Protein AF-0000000080871721 (afdb_homodimer)

Structure (mmCIF, N/CA/C/O backbone):
data_AF-0000000080871721-model_v1
#
loop_
_entity.id
_entity.type
_entity.pdbx_description
1 polymer 'RNase H type-1 domain-containing protein'
#
loop_
_atom_site.group_PDB
_atom_site.id
_atom_site.type_symbol
_atom_site.label_atom_id
_atom_site.label_alt_id
_atom_site.label_comp_id
_atom_site.label_asym_id
_atom_site.label_entity_id
_atom_site.label_seq_id
_atom_site.pdbx_PDB_ins_code
_atom_site.Cartn_x
_atom_site.Cartn_y
_atom_site.Cartn_z
_atom_site.occupancy
_atom_site.B_iso_or_equiv
_atom_site.auth_seq_id
_atom_site.auth_comp_id
_atom_site.auth_asym_id
_atom_site.auth_atom_id
_atom_site.pdbx_PDB_model_num
ATOM 1 N N . MET A 1 1 ? -64.125 1.727 -24.5 1 24.84 1 MET A N 1
ATOM 2 C CA . MET A 1 1 ? -63.656 2.346 -23.266 1 24.84 1 MET A CA 1
ATOM 3 C C . MET A 1 1 ? -62.281 1.811 -22.891 1 24.84 1 MET A C 1
ATOM 5 O O . MET A 1 1 ? -62.125 0.614 -22.641 1 24.84 1 MET A O 1
ATOM 9 N N . ALA A 1 2 ? -61.219 2.357 -23.547 1 25.58 2 ALA A N 1
ATOM 10 C CA . ALA A 1 2 ? -59.812 2.059 -23.641 1 25.58 2 ALA A CA 1
ATOM 11 C C . ALA A 1 2 ? -59.125 2.199 -22.281 1 25.58 2 ALA A C 1
ATOM 13 O O . ALA A 1 2 ? -59.156 3.27 -21.672 1 25.58 2 ALA A O 1
ATOM 14 N N . ARG A 1 3 ? -59.281 1.125 -21.453 1 25.05 3 ARG A N 1
ATOM 15 C CA . ARG A 1 3 ? -58.688 1.061 -20.109 1 25.05 3 ARG A CA 1
ATOM 16 C C . ARG A 1 3 ? -57.219 1.465 -20.125 1 25.05 3 ARG A C 1
ATOM 18 O O . ARG A 1 3 ? -56.438 0.904 -20.891 1 25.05 3 ARG A O 1
ATOM 25 N N . GLY A 1 4 ? -57 2.729 -20.016 1 25.95 4 GLY A N 1
ATOM 26 C CA . GLY A 1 4 ? -55.688 3.371 -19.984 1 25.95 4 GLY A CA 1
ATOM 27 C C . GLY A 1 4 ? -54.719 2.703 -19.047 1 25.95 4 GLY A C 1
ATOM 28 O O . GLY A 1 4 ? -54.969 2.58 -17.844 1 25.95 4 GLY A O 1
ATOM 29 N N . LEU A 1 5 ? -54.031 1.566 -19.516 1 28.84 5 LEU A N 1
ATOM 30 C CA . LEU A 1 5 ? -53 0.798 -18.828 1 28.84 5 LEU A CA 1
ATOM 31 C C . LEU A 1 5 ? -52 1.722 -18.172 1 28.84 5 LEU A C 1
ATOM 33 O O . LEU A 1 5 ? -51.375 2.557 -18.828 1 28.84 5 LEU A O 1
ATOM 37 N N . GLY A 1 6 ? -52.312 2.221 -17.016 1 24.47 6 GLY A N 1
ATOM 38 C CA . GLY A 1 6 ? -51.469 3.057 -16.156 1 24.47 6 GLY A CA 1
ATOM 39 C C . GLY A 1 6 ? -50.031 2.582 -16.094 1 24.47 6 GLY A C 1
ATOM 40 O O . GLY A 1 6 ? -49.75 1.377 -16.109 1 24.47 6 GLY A O 1
ATOM 41 N N . LYS A 1 7 ? -49.031 3.43 -16.531 1 25.69 7 LYS A N 1
ATOM 42 C CA . LYS A 1 7 ? -47.562 3.502 -16.578 1 25.69 7 LYS A CA 1
ATOM 43 C C . LYS A 1 7 ? -46.969 3.166 -15.211 1 25.69 7 LYS A C 1
ATOM 45 O O . LYS A 1 7 ? -46.719 4.059 -14.398 1 25.69 7 LYS A O 1
ATOM 50 N N . GLU A 1 8 ? -47.5 2.244 -14.383 1 29.19 8 GLU A N 1
ATOM 51 C CA . GLU A 1 8 ? -46.781 2.027 -13.125 1 29.19 8 GLU A CA 1
ATOM 52 C C . GLU A 1 8 ? -45.312 1.712 -13.359 1 29.19 8 GLU A C 1
ATOM 54 O O . GLU A 1 8 ? -45 0.659 -13.906 1 29.19 8 GLU A O 1
ATOM 59 N N . GLY A 1 9 ? -44.469 2.65 -13.859 1 25.64 9 GLY A N 1
ATOM 60 C CA . GLY A 1 9 ? -43.062 2.658 -14.242 1 25.64 9 GLY A CA 1
ATOM 61 C C . GLY A 1 9 ? -42.188 1.971 -13.234 1 25.64 9 GLY A C 1
ATOM 62 O O . GLY A 1 9 ? -42.5 1.893 -12.055 1 25.64 9 GLY A O 1
ATOM 63 N N . GLY A 1 10 ? -41.219 0.968 -13.672 1 26.08 10 GLY A N 1
ATOM 64 C CA . GLY A 1 10 ? -40.219 -0.009 -13.289 1 26.08 10 GLY A CA 1
ATOM 65 C C . GLY A 1 10 ? -39.125 0.576 -12.43 1 26.08 10 GLY A C 1
ATOM 66 O O . GLY A 1 10 ? -37.938 0.52 -12.805 1 26.08 10 GLY A O 1
ATOM 67 N N . GLU A 1 11 ? -39.344 1.713 -11.719 1 28.52 11 GLU A N 1
ATOM 68 C CA . GLU A 1 11 ? -38.375 2.385 -10.852 1 28.52 11 GLU A CA 1
ATOM 69 C C . GLU A 1 11 ? -37.812 1.434 -9.789 1 28.52 11 GLU A C 1
ATOM 71 O O . GLU A 1 11 ? -36.938 1.8 -9.023 1 28.52 11 GLU A O 1
ATOM 76 N N . SER A 1 12 ? -38.531 0.421 -9.445 1 29.12 12 SER A N 1
ATOM 77 C CA . SER A 1 12 ? -38.281 -0.278 -8.195 1 29.12 12 SER A CA 1
ATOM 78 C C . SER A 1 12 ? -36.938 -1.012 -8.25 1 29.12 12 SER A C 1
ATOM 80 O O . SER A 1 12 ? -36.375 -1.376 -7.219 1 29.12 12 SER A O 1
ATOM 82 N N . GLY A 1 13 ? -36.594 -1.467 -9.414 1 26.86 13 GLY A N 1
ATOM 83 C CA . GLY A 1 13 ? -35.562 -2.516 -9.461 1 26.86 13 GLY A CA 1
ATOM 84 C C . GLY A 1 13 ? -34.188 -2.025 -9.094 1 26.86 13 GLY A C 1
ATOM 85 O O . GLY A 1 13 ? -33.219 -2.795 -9.125 1 26.86 13 GLY A O 1
ATOM 86 N N . ILE A 1 14 ? -33.906 -0.772 -9.352 1 27.77 14 ILE A N 1
ATOM 87 C CA . ILE A 1 14 ? -32.562 -0.23 -9.18 1 27.77 14 ILE A CA 1
ATOM 88 C C . ILE A 1 14 ? -32.219 -0.219 -7.699 1 27.77 14 ILE A C 1
ATOM 90 O O . ILE A 1 14 ? -31.141 0.281 -7.32 1 27.77 14 ILE A O 1
ATOM 94 N N . GLU A 1 15 ? -33.219 -0.307 -6.848 1 27.36 15 GLU A N 1
ATOM 95 C CA . GLU A 1 15 ? -33 -0.103 -5.418 1 27.36 15 GLU A CA 1
ATOM 96 C C . GLU A 1 15 ? -31.844 -0.956 -4.918 1 27.36 15 GLU A C 1
ATOM 98 O O . GLU A 1 15 ? -30.984 -0.469 -4.184 1 27.36 15 GLU A O 1
ATOM 103 N N . ASP A 1 16 ? -32.062 -2.314 -4.754 1 26.31 16 ASP A N 1
ATOM 104 C CA . ASP A 1 16 ? -31.562 -3.254 -3.76 1 26.31 16 ASP A CA 1
ATOM 105 C C . ASP A 1 16 ? -30.109 -3.654 -4.074 1 26.31 16 ASP A C 1
ATOM 107 O O . ASP A 1 16 ? -29.547 -4.504 -3.393 1 26.31 16 ASP A O 1
ATOM 111 N N . LEU A 1 17 ? -29.75 -3.566 -5.289 1 25.3 17 LEU A N 1
ATOM 112 C CA . LEU A 1 17 ? -28.438 -4.164 -5.523 1 25.3 17 LEU A CA 1
ATOM 113 C C . LEU A 1 17 ? -27.359 -3.428 -4.742 1 25.3 17 LEU A C 1
ATOM 115 O O . LEU A 1 17 ? -26.391 -2.945 -5.324 1 25.3 17 LEU A O 1
ATOM 119 N N . ARG A 1 18 ? -27.672 -2.525 -3.859 1 28.88 18 ARG A N 1
ATOM 120 C CA . ARG A 1 18 ? -26.625 -2.148 -2.916 1 28.88 18 ARG A CA 1
ATOM 121 C C . ARG A 1 18 ? -25.812 -3.367 -2.486 1 28.88 18 ARG A C 1
ATOM 123 O O . ARG A 1 18 ? -26.344 -4.293 -1.879 1 28.88 18 ARG A O 1
ATOM 130 N N . VAL A 1 19 ? -25.062 -3.943 -3.385 1 29.92 19 VAL A N 1
ATOM 131 C CA . VAL A 1 19 ? -24.141 -5.059 -3.201 1 29.92 19 VAL A CA 1
ATOM 132 C C . VAL A 1 19 ? -23.641 -5.09 -1.757 1 29.92 19 VAL A C 1
ATOM 134 O O . VAL A 1 19 ? -23.016 -4.141 -1.29 1 29.92 19 VAL A O 1
ATOM 137 N N . ARG A 1 20 ? -24.359 -5.516 -0.82 1 31.97 20 ARG A N 1
ATOM 138 C CA . ARG A 1 20 ? -23.922 -5.918 0.514 1 31.97 20 ARG A CA 1
ATOM 139 C C . ARG A 1 20 ? -22.484 -6.422 0.49 1 31.97 20 ARG A C 1
ATOM 141 O O . ARG A 1 20 ? -22.219 -7.539 0.035 1 31.97 20 ARG A O 1
ATOM 148 N N . GLN A 1 21 ? -21.5 -5.797 -0.011 1 36.34 21 GLN A N 1
ATOM 149 C CA . GLN A 1 21 ? -20.125 -6.297 0.142 1 36.34 21 GLN A CA 1
ATOM 150 C C . GLN A 1 21 ? -19.953 -6.988 1.488 1 36.34 21 GLN A C 1
ATOM 152 O O . GLN A 1 21 ? -19.969 -6.34 2.535 1 36.34 21 GLN A O 1
ATOM 157 N N . GLU A 1 22 ? -20.625 -8.039 1.756 1 40.66 22 GLU A N 1
ATOM 158 C CA . GLU A 1 22 ? -20.406 -8.938 2.885 1 40.66 22 GLU A CA 1
ATOM 159 C C . GLU A 1 22 ? -18.953 -8.906 3.338 1 40.66 22 GLU A C 1
ATOM 161 O O . GLU A 1 22 ? -18.031 -8.914 2.51 1 40.66 22 GLU A O 1
ATOM 166 N N . LYS A 1 23 ? -18.594 -8.234 4.387 1 52.88 23 LYS A N 1
ATOM 167 C CA . LYS A 1 23 ? -17.281 -8.266 5.051 1 52.88 23 LYS A CA 1
ATOM 168 C C . LYS A 1 23 ? -16.641 -9.641 4.926 1 52.88 23 LYS A C 1
ATOM 170 O O . LYS A 1 23 ? -17.156 -10.625 5.445 1 52.88 23 LYS A O 1
ATOM 175 N N . THR A 1 24 ? -16.062 -10.062 3.719 1 63.97 24 THR A N 1
ATOM 176 C CA . THR A 1 24 ? -15.422 -11.367 3.578 1 63.97 24 THR A CA 1
ATOM 177 C C . THR A 1 24 ? -14.305 -11.531 4.605 1 63.97 24 THR A C 1
ATOM 179 O O . THR A 1 24 ? -13.727 -10.547 5.07 1 63.97 24 THR A O 1
ATOM 182 N N . ASP A 1 25 ? -14.281 -12.594 5.246 1 82.25 25 ASP A N 1
ATOM 183 C CA . ASP A 1 25 ? -13.219 -13.031 6.148 1 82.25 25 ASP A CA 1
ATOM 184 C C . ASP A 1 25 ? -11.906 -13.227 5.395 1 82.25 25 ASP A C 1
ATOM 186 O O . ASP A 1 25 ? -10.93 -13.742 5.957 1 82.25 25 ASP A O 1
ATOM 190 N N . GLU A 1 26 ? -11.938 -12.672 4.16 1 88.94 26 GLU A N 1
ATOM 191 C CA . GLU A 1 26 ? -10.766 -12.961 3.332 1 88.94 26 GLU A CA 1
ATOM 192 C C . GLU A 1 26 ? -10.086 -11.68 2.875 1 88.94 26 GLU A C 1
ATOM 194 O O . GLU A 1 26 ? -10.758 -10.703 2.527 1 88.94 26 GLU A O 1
ATOM 199 N N . VAL A 1 27 ? -8.781 -11.703 2.928 1 93.44 27 VAL A N 1
ATOM 200 C CA . VAL A 1 27 ? -7.961 -10.68 2.279 1 93.44 27 VAL A CA 1
ATOM 201 C C . VAL A 1 27 ? -7.594 -11.133 0.869 1 93.44 27 VAL A C 1
ATOM 203 O O . VAL A 1 27 ? -6.906 -12.148 0.695 1 93.44 27 VAL A O 1
ATOM 206 N N . LEU A 1 28 ? -8.109 -10.453 -0.124 1 93.62 28 LEU A N 1
ATOM 207 C CA . LEU A 1 28 ? -7.828 -10.766 -1.521 1 93.62 28 LEU A CA 1
ATOM 208 C C . LEU A 1 28 ? -6.715 -9.883 -2.064 1 93.62 28 LEU A C 1
ATOM 210 O O . LEU A 1 28 ? -6.773 -8.656 -1.947 1 93.62 28 LEU A O 1
ATOM 214 N N . VAL A 1 29 ? -5.664 -10.484 -2.646 1 96.38 29 VAL A N 1
ATOM 215 C CA . VAL A 1 29 ? -4.531 -9.758 -3.205 1 96.38 29 VAL A CA 1
ATOM 216 C C . VAL A 1 29 ? -4.238 -10.258 -4.617 1 96.38 29 VAL A C 1
ATOM 218 O O . VAL A 1 29 ? -4.188 -11.461 -4.859 1 96.38 29 VAL A O 1
ATOM 221 N N . PHE A 1 30 ? -4.078 -9.359 -5.566 1 96.25 30 PHE A N 1
ATOM 222 C CA . PHE A 1 30 ? -3.641 -9.68 -6.918 1 96.25 30 PHE A CA 1
ATOM 223 C C . PHE A 1 30 ? -2.164 -9.352 -7.105 1 96.25 30 PHE A C 1
ATOM 225 O O . PHE A 1 30 ? -1.685 -8.328 -6.605 1 96.25 30 PHE A O 1
ATOM 232 N N . THR A 1 31 ? -1.474 -10.18 -7.852 1 97.69 31 THR A N 1
ATOM 233 C CA . THR A 1 31 ? -0.043 -9.969 -8.039 1 97.69 31 THR A CA 1
ATOM 234 C C . THR A 1 31 ? 0.343 -10.125 -9.508 1 97.69 31 THR A C 1
ATOM 236 O O . THR A 1 31 ? -0.386 -10.75 -10.281 1 97.69 31 THR A O 1
ATOM 239 N N . ASP A 1 32 ? 1.467 -9.562 -9.875 1 97.38 32 ASP A N 1
ATOM 240 C CA . ASP A 1 32 ? 1.986 -9.664 -11.234 1 97.38 32 ASP A CA 1
ATOM 241 C C . ASP A 1 32 ? 3.48 -9.359 -11.281 1 97.38 32 ASP A C 1
ATOM 243 O O . ASP A 1 32 ? 4.016 -8.727 -10.367 1 97.38 32 ASP A O 1
ATOM 247 N N . GLY A 1 33 ? 4.16 -9.875 -12.281 1 97.31 33 GLY A N 1
ATOM 248 C CA . GLY A 1 33 ? 5.516 -9.523 -12.664 1 97.31 33 GLY A CA 1
ATOM 249 C C . GLY A 1 33 ? 5.605 -8.945 -14.062 1 97.31 33 GLY A C 1
ATOM 250 O O . GLY A 1 33 ? 4.719 -9.164 -14.891 1 97.31 33 GLY A O 1
ATOM 251 N N . SER A 1 34 ? 6.684 -8.148 -14.258 1 96.75 34 SER A N 1
ATOM 252 C CA . SER A 1 34 ? 6.832 -7.531 -15.57 1 96.75 34 SER A CA 1
ATOM 253 C C . SER A 1 34 ? 8.297 -7.312 -15.914 1 96.75 34 SER A C 1
ATOM 255 O O . SER A 1 34 ? 9.133 -7.148 -15.023 1 96.75 34 SER A O 1
ATOM 257 N N . MET A 1 35 ? 8.516 -7.402 -17.109 1 95.81 35 MET A N 1
ATOM 258 C CA . MET A 1 35 ? 9.812 -7.035 -17.672 1 95.81 35 MET A CA 1
ATOM 259 C C . MET A 1 35 ? 9.641 -6.055 -18.844 1 95.81 35 MET A C 1
ATOM 261 O O . MET A 1 35 ? 8.875 -6.309 -19.766 1 95.81 35 MET A O 1
ATOM 265 N N . ILE A 1 36 ? 10.305 -4.953 -18.75 1 94.56 36 ILE A N 1
ATOM 266 C CA . ILE A 1 36 ? 10.273 -3.932 -19.797 1 94.56 36 ILE A CA 1
ATOM 267 C C . ILE A 1 36 ? 11.703 -3.547 -20.188 1 94.56 36 ILE A C 1
ATOM 269 O O . ILE A 1 36 ? 12.43 -2.943 -19.391 1 94.56 36 ILE A O 1
ATOM 273 N N . GLY A 1 37 ? 12.078 -3.857 -21.422 1 93.12 37 GLY A N 1
ATOM 274 C CA . GLY A 1 37 ? 13.414 -3.518 -21.891 1 93.12 37 GLY A CA 1
ATOM 275 C C . GLY A 1 37 ? 14.523 -4.102 -21.047 1 93.12 37 GLY A C 1
ATOM 276 O O . GLY A 1 37 ? 15.508 -3.426 -20.75 1 93.12 37 GLY A O 1
ATOM 277 N N . GLY A 1 38 ? 14.32 -5.25 -20.453 1 93.62 38 GLY A N 1
ATOM 278 C CA . GLY A 1 38 ? 15.328 -5.918 -19.641 1 93.62 38 GLY A CA 1
ATOM 279 C C . GLY A 1 38 ? 15.227 -5.574 -18.172 1 93.62 38 GLY A C 1
ATOM 280 O O . GLY A 1 38 ? 15.883 -6.199 -17.344 1 93.62 38 GLY A O 1
ATOM 281 N N . TRP A 1 39 ? 14.461 -4.523 -17.891 1 95.31 39 TRP A N 1
ATOM 282 C CA . TRP A 1 39 ? 14.25 -4.152 -16.5 1 95.31 39 TRP A CA 1
ATOM 283 C C . TRP A 1 39 ? 13.039 -4.871 -15.914 1 95.31 39 TRP A C 1
ATOM 285 O O . TRP A 1 39 ? 12 -4.969 -16.562 1 95.31 39 TRP A O 1
ATOM 295 N N . VAL A 1 40 ? 13.227 -5.344 -14.672 1 96.12 40 VAL A N 1
ATOM 296 C CA . VAL A 1 40 ? 12.227 -6.234 -14.102 1 96.12 40 VAL A CA 1
ATOM 297 C C . VAL A 1 40 ? 11.578 -5.574 -12.891 1 96.12 40 VAL A C 1
ATOM 299 O O . VAL A 1 40 ? 12.242 -4.863 -12.133 1 96.12 40 VAL A O 1
ATOM 302 N N . GLY A 1 41 ? 10.289 -5.766 -12.75 1 97.31 41 GLY A N 1
ATOM 303 C CA . GLY A 1 41 ? 9.508 -5.301 -11.617 1 97.31 41 GLY A CA 1
ATOM 304 C C . GLY A 1 41 ? 8.375 -6.238 -11.242 1 97.31 41 GLY A C 1
ATOM 305 O O . GLY A 1 41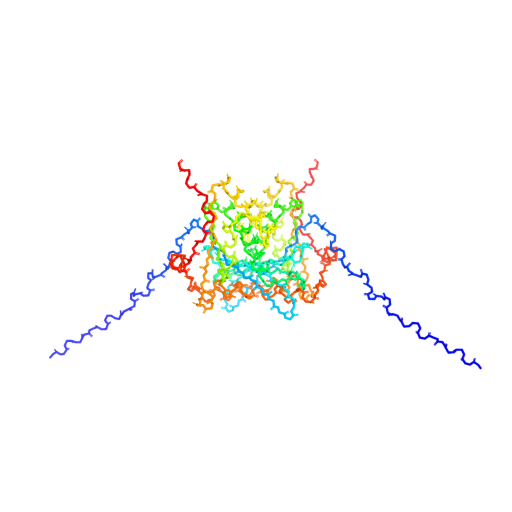 ? 8.07 -7.172 -11.984 1 97.31 41 GLY A O 1
ATOM 306 N N . ALA A 1 42 ? 7.852 -6.094 -10.086 1 98.12 42 ALA A N 1
ATOM 307 C CA . ALA A 1 42 ? 6.672 -6.801 -9.594 1 98.12 42 ALA A CA 1
ATOM 308 C C . ALA A 1 42 ? 5.68 -5.836 -8.953 1 98.12 42 ALA A C 1
ATOM 310 O O . ALA A 1 42 ? 5.996 -4.66 -8.742 1 98.12 42 ALA A O 1
ATOM 311 N N . GLY A 1 43 ? 4.496 -6.336 -8.758 1 98.38 43 GLY A N 1
ATOM 312 C CA . GLY A 1 43 ? 3.471 -5.531 -8.109 1 98.38 43 GLY A CA 1
ATOM 313 C C . GLY A 1 43 ? 2.371 -6.363 -7.477 1 98.38 43 GLY A C 1
ATOM 314 O O . GLY A 1 43 ? 2.209 -7.543 -7.805 1 98.38 43 GLY A O 1
ATOM 315 N N . TRP A 1 44 ? 1.748 -5.781 -6.516 1 98.25 44 TRP A N 1
ATOM 316 C CA . TRP A 1 44 ? 0.518 -6.348 -5.973 1 98.25 44 TRP A CA 1
ATOM 317 C C . TRP A 1 44 ? -0.52 -5.258 -5.719 1 98.25 44 TRP A C 1
ATOM 319 O O . TRP A 1 44 ? -0.173 -4.086 -5.57 1 98.25 44 TRP A O 1
ATOM 329 N N . TRP A 1 45 ? -1.773 -5.648 -5.801 1 97.31 45 TRP A N 1
ATOM 330 C CA . TRP A 1 45 ? -2.918 -4.762 -5.617 1 97.31 45 TRP A CA 1
ATOM 331 C C . TRP A 1 45 ? -4.012 -5.445 -4.809 1 97.31 45 TRP A C 1
ATOM 333 O O . TRP A 1 45 ? -4.262 -6.645 -4.973 1 97.31 45 TRP A O 1
ATOM 343 N N . ARG A 1 46 ? -4.633 -4.625 -3.955 1 95.31 46 ARG A N 1
ATOM 344 C CA . ARG A 1 46 ? -5.793 -5.137 -3.232 1 95.31 46 ARG A CA 1
ATOM 345 C C . ARG A 1 46 ? -6.777 -4.016 -2.918 1 95.31 46 ARG A C 1
ATOM 347 O O . ARG A 1 46 ? -6.414 -2.836 -2.939 1 95.31 46 ARG A O 1
ATOM 354 N N . ARG A 1 47 ? -7.945 -4.48 -2.635 1 92 47 ARG A N 1
ATOM 355 C CA . ARG A 1 47 ? -9.008 -3.584 -2.199 1 92 47 ARG A CA 1
ATOM 356 C C . ARG A 1 47 ? -9.68 -4.105 -0.934 1 92 47 ARG A C 1
ATOM 358 O O . ARG A 1 47 ? -9.93 -5.305 -0.806 1 92 47 ARG A O 1
ATOM 365 N N . ASP A 1 48 ? -9.938 -3.191 0.014 1 88.94 48 ASP A N 1
ATOM 366 C CA . ASP A 1 48 ? -10.617 -3.658 1.22 1 88.94 48 ASP A CA 1
ATOM 367 C C . ASP A 1 48 ? -12.117 -3.41 1.138 1 88.94 48 ASP A C 1
ATOM 369 O O . ASP A 1 48 ? -12.617 -2.93 0.117 1 88.94 48 ASP A O 1
ATOM 373 N N . ASN A 1 49 ? -12.836 -3.799 2.162 1 83.06 49 ASN A N 1
ATOM 374 C CA . ASN A 1 49 ? -14.297 -3.744 2.176 1 83.06 49 ASN A CA 1
ATOM 375 C C . ASN A 1 49 ? -14.805 -2.305 2.141 1 83.06 49 ASN A C 1
ATOM 377 O O . ASN A 1 49 ? -15.945 -2.055 1.75 1 83.06 49 ASN A O 1
ATOM 381 N N . GLY A 1 50 ? -13.984 -1.341 2.566 1 84.19 50 GLY A N 1
ATOM 382 C CA . GLY A 1 50 ? -14.359 0.063 2.543 1 84.19 50 GLY A CA 1
ATOM 383 C C . GLY A 1 50 ? -14.078 0.735 1.213 1 84.19 50 GLY A C 1
ATOM 384 O O . GLY A 1 50 ? -14.352 1.926 1.042 1 84.19 50 GLY A O 1
ATOM 385 N N . GLY A 1 51 ? -13.523 -0.045 0.338 1 88.62 51 GLY A N 1
ATOM 386 C CA . GLY A 1 51 ? -13.25 0.48 -0.989 1 88.62 51 GLY A CA 1
ATOM 387 C C . GLY A 1 51 ? -11.859 1.077 -1.115 1 88.62 51 GLY A C 1
ATOM 388 O O . GLY A 1 51 ? -11.492 1.591 -2.176 1 88.62 51 GLY A O 1
ATOM 389 N N . VAL A 1 52 ? -11.102 1.055 -0.082 1 93.69 52 VAL A N 1
ATOM 390 C CA . VAL A 1 52 ? -9.734 1.563 -0.156 1 93.69 52 VAL A CA 1
ATOM 391 C C . VAL A 1 52 ? -8.875 0.602 -0.967 1 93.69 52 VAL A C 1
ATOM 393 O O . VAL A 1 52 ? -8.938 -0.615 -0.778 1 93.69 52 VAL A O 1
ATOM 396 N N . GLU A 1 53 ? -8.117 1.178 -1.883 1 95.56 53 GLU A N 1
ATOM 397 C CA . GLU A 1 53 ? -7.199 0.378 -2.686 1 95.56 53 GLU A CA 1
ATOM 398 C C . GLU A 1 53 ? -5.754 0.582 -2.24 1 95.56 53 GLU A C 1
ATOM 400 O O . GLU A 1 53 ? -5.344 1.705 -1.938 1 95.56 53 GLU A O 1
ATOM 405 N N . TYR A 1 54 ? -5.074 -0.508 -2.195 1 96.5 54 TYR A N 1
ATOM 406 C CA . TYR A 1 54 ? -3.662 -0.545 -1.826 1 96.5 54 TYR A CA 1
ATOM 407 C C . TYR A 1 54 ? -2.826 -1.189 -2.926 1 96.5 54 TYR A C 1
ATOM 409 O O . TYR A 1 54 ? -3.332 -2.008 -3.697 1 96.5 54 TYR A O 1
ATOM 417 N N . GLY A 1 55 ? -1.565 -0.806 -2.92 1 97.19 55 GLY A N 1
ATOM 418 C CA . GLY A 1 55 ? -0.679 -1.481 -3.854 1 97.19 55 GLY A CA 1
ATOM 419 C C . GLY A 1 55 ? 0.786 -1.165 -3.623 1 97.19 55 GLY A C 1
ATOM 420 O O . GLY A 1 55 ? 1.118 -0.283 -2.828 1 97.19 55 GLY A O 1
ATOM 421 N N . ALA A 1 56 ? 1.6 -1.922 -4.367 1 98 56 ALA A N 1
ATOM 422 C CA . ALA A 1 56 ? 3.043 -1.702 -4.316 1 98 56 ALA A CA 1
ATOM 423 C C . ALA A 1 56 ? 3.666 -1.843 -5.703 1 98 56 ALA A C 1
ATOM 425 O O . ALA A 1 56 ? 3.213 -2.652 -6.516 1 98 56 ALA A O 1
ATOM 426 N N . ARG A 1 57 ? 4.602 -1.026 -5.918 1 97.81 57 ARG A N 1
ATOM 427 C CA . ARG A 1 57 ? 5.508 -1.092 -7.059 1 97.81 57 ARG A CA 1
ATOM 428 C C . ARG A 1 57 ? 6.898 -1.547 -6.629 1 97.81 57 ARG A C 1
ATOM 430 O O . ARG A 1 57 ? 7.559 -0.874 -5.836 1 97.81 57 ARG A O 1
ATOM 437 N N . ILE A 1 58 ? 7.371 -2.625 -7.188 1 97.06 58 ILE A N 1
ATOM 438 C CA . ILE A 1 58 ? 8.586 -3.252 -6.676 1 97.06 58 ILE A CA 1
ATOM 439 C C . ILE A 1 58 ? 9.641 -3.305 -7.777 1 97.06 58 ILE A C 1
ATOM 441 O O . ILE A 1 58 ? 9.547 -4.117 -8.695 1 97.06 58 ILE A O 1
ATOM 445 N N . PRO A 1 59 ? 10.617 -2.438 -7.711 1 96.12 59 PRO A N 1
ATOM 446 C CA . PRO A 1 59 ? 11.734 -2.545 -8.656 1 96.12 59 PRO A CA 1
ATOM 447 C C . PRO A 1 59 ? 12.672 -3.705 -8.336 1 96.12 59 PRO A C 1
ATOM 449 O O . PRO A 1 59 ? 13.078 -3.873 -7.184 1 96.12 59 PRO A O 1
ATOM 452 N N . LEU A 1 60 ? 12.992 -4.523 -9.352 1 94.69 60 LEU A N 1
ATOM 453 C CA . LEU A 1 60 ? 13.805 -5.711 -9.094 1 94.69 60 LEU A CA 1
ATOM 454 C C . LEU A 1 60 ? 15.109 -5.652 -9.875 1 94.69 60 LEU A C 1
ATOM 456 O O . LEU A 1 60 ? 15.961 -6.539 -9.742 1 94.69 60 LEU A O 1
ATOM 460 N N . GLY A 1 61 ? 15.312 -4.711 -10.711 1 91.31 61 GLY A N 1
ATOM 461 C CA . GLY A 1 61 ? 16.578 -4.539 -11.414 1 91.31 61 GLY A CA 1
ATOM 462 C C . GLY A 1 61 ? 16.594 -5.188 -12.781 1 91.31 61 GLY A C 1
ATOM 463 O O . GLY A 1 61 ? 15.547 -5.32 -13.43 1 91.31 61 GLY A O 1
ATOM 464 N N . LYS A 1 62 ? 17.781 -5.559 -13.375 1 88.56 62 LYS A N 1
ATOM 465 C CA . LYS A 1 62 ? 17.922 -6.027 -14.75 1 88.56 62 LYS A CA 1
ATOM 466 C C . LYS A 1 62 ? 18.312 -7.5 -14.797 1 88.56 62 LYS A C 1
ATOM 468 O O . LYS A 1 62 ? 18.203 -8.156 -15.836 1 88.56 62 LYS A O 1
ATOM 473 N N . GLU A 1 63 ? 18.766 -8.078 -13.828 1 83.69 63 GLU A N 1
ATOM 474 C CA . GLU A 1 63 ? 19.344 -9.414 -13.875 1 83.69 63 GLU A CA 1
ATOM 475 C C . GLU A 1 63 ? 18.359 -10.461 -13.344 1 83.69 63 GLU A C 1
ATOM 477 O O . GLU A 1 63 ? 18.75 -11.359 -12.602 1 83.69 63 GLU A O 1
ATOM 482 N N . MET A 1 64 ? 17.203 -10.312 -13.734 1 86.94 64 MET A N 1
ATOM 483 C CA . MET A 1 64 ? 16.188 -11.266 -13.266 1 86.94 64 MET A CA 1
ATOM 484 C C . MET A 1 64 ? 15.25 -11.656 -14.391 1 86.94 64 MET A C 1
ATOM 486 O O . MET A 1 64 ? 14.992 -10.859 -15.297 1 86.94 64 MET A O 1
ATOM 490 N N . GLU A 1 65 ? 14.789 -12.883 -14.43 1 90.56 65 GLU A N 1
ATOM 491 C CA . GLU A 1 65 ? 13.758 -13.336 -15.352 1 90.56 65 GLU A CA 1
ATOM 492 C C . GLU A 1 65 ? 12.367 -12.938 -14.875 1 90.56 65 GLU A C 1
ATOM 494 O O . GLU A 1 65 ? 12.141 -12.766 -13.672 1 90.56 65 GLU A O 1
ATOM 499 N N . VAL A 1 66 ? 11.5 -12.766 -15.844 1 90.81 66 VAL A N 1
ATOM 500 C CA . VAL A 1 66 ? 10.141 -12.359 -15.523 1 90.81 66 VAL A CA 1
ATOM 501 C C . VAL A 1 66 ? 9.5 -13.391 -14.594 1 90.81 66 VAL A C 1
ATOM 503 O O . VAL A 1 66 ? 8.703 -13.039 -13.719 1 90.81 66 VAL A O 1
ATOM 506 N N . TYR A 1 67 ? 9.852 -14.68 -14.812 1 92.5 67 TYR A N 1
ATOM 507 C CA . TYR A 1 67 ? 9.344 -15.742 -13.953 1 92.5 67 TYR A CA 1
ATOM 508 C C . TYR A 1 67 ? 9.672 -15.461 -12.492 1 92.5 67 TYR A C 1
ATOM 510 O O . TYR A 1 67 ? 8.82 -15.617 -11.609 1 92.5 67 TYR A O 1
ATOM 518 N N . ASP A 1 68 ? 10.844 -15.031 -12.195 1 91.94 68 ASP A N 1
ATOM 519 C CA . ASP A 1 68 ? 11.273 -14.688 -10.844 1 91.94 68 ASP A CA 1
ATOM 520 C C . ASP A 1 68 ? 10.469 -13.516 -10.289 1 91.94 68 ASP A C 1
ATOM 522 O O . ASP A 1 68 ? 10.141 -13.484 -9.102 1 91.94 68 ASP A O 1
ATOM 526 N N . SER A 1 69 ? 10.164 -12.602 -11.18 1 95.81 69 SER A N 1
ATOM 527 C CA . SER A 1 69 ? 9.391 -11.438 -10.734 1 95.81 69 SER A CA 1
ATOM 528 C C . SER A 1 69 ? 7.973 -11.836 -10.344 1 95.81 69 SER A C 1
A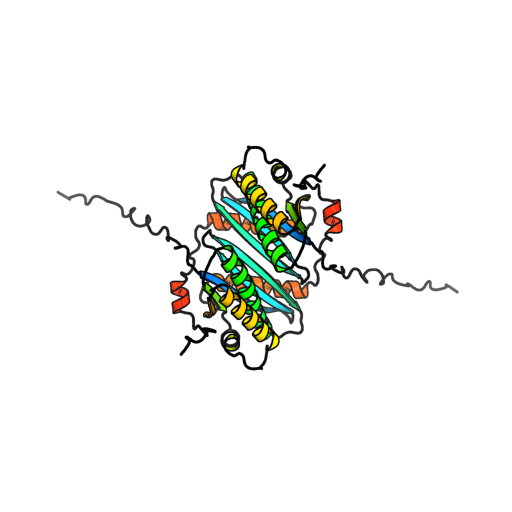TOM 530 O O . SER A 1 69 ? 7.391 -11.25 -9.43 1 95.81 69 SER A O 1
ATOM 532 N N . GLU A 1 70 ? 7.43 -12.789 -11.055 1 95.94 70 GLU A N 1
ATOM 533 C CA . GLU A 1 70 ? 6.125 -13.328 -10.672 1 95.94 70 GLU A CA 1
ATOM 534 C C . GLU A 1 70 ? 6.164 -13.938 -9.273 1 95.94 70 GLU A C 1
ATOM 536 O O . GLU A 1 70 ? 5.262 -13.703 -8.469 1 95.94 70 GLU A O 1
ATOM 541 N N . LEU A 1 71 ? 7.195 -14.656 -8.977 1 95.56 71 LEU A N 1
ATOM 542 C CA . LEU A 1 71 ? 7.352 -15.273 -7.664 1 95.56 71 LEU A CA 1
ATOM 543 C C . LEU A 1 71 ? 7.496 -14.211 -6.578 1 95.56 71 LEU A C 1
ATOM 545 O O . LEU A 1 71 ? 6.887 -14.328 -5.512 1 95.56 71 LEU A O 1
ATOM 549 N N . VAL A 1 72 ? 8.242 -13.203 -6.895 1 96.31 72 VAL A N 1
ATOM 550 C CA . VAL A 1 72 ? 8.453 -12.117 -5.941 1 96.31 72 VAL A CA 1
ATOM 551 C C . VAL A 1 72 ? 7.137 -11.391 -5.691 1 96.31 72 VAL A C 1
ATOM 553 O O . VAL A 1 72 ? 6.836 -11.008 -4.559 1 96.31 72 VAL A O 1
ATOM 556 N N . GLY A 1 73 ? 6.387 -11.141 -6.75 1 97.69 73 GLY A N 1
ATOM 557 C CA . GLY A 1 73 ? 5.066 -10.555 -6.594 1 97.69 73 GLY A CA 1
ATOM 558 C C . GLY A 1 73 ? 4.172 -11.336 -5.652 1 97.69 73 GLY A C 1
ATOM 559 O O . GLY A 1 73 ? 3.523 -10.75 -4.781 1 97.69 73 GLY A O 1
ATOM 560 N N . ILE A 1 74 ? 4.121 -12.609 -5.797 1 96.62 74 ILE A N 1
ATOM 561 C CA . ILE A 1 74 ? 3.307 -13.477 -4.953 1 96.62 74 ILE A CA 1
ATOM 562 C C . ILE A 1 74 ? 3.787 -13.391 -3.506 1 96.62 74 ILE A C 1
ATOM 564 O O . ILE A 1 74 ? 2.98 -13.227 -2.588 1 96.62 74 ILE A O 1
ATOM 568 N N . GLU A 1 75 ? 5.105 -13.5 -3.283 1 96.56 75 GLU A N 1
ATOM 569 C CA . GLU A 1 75 ? 5.66 -13.391 -1.938 1 96.56 75 GLU A CA 1
ATOM 570 C C . GLU A 1 75 ? 5.242 -12.078 -1.276 1 96.56 75 GLU A C 1
ATOM 572 O O . GLU A 1 75 ? 4.785 -12.07 -0.133 1 96.56 75 GLU A O 1
ATOM 577 N N . ALA A 1 76 ? 5.426 -11.023 -2.037 1 97.31 76 ALA A N 1
ATOM 578 C CA . ALA A 1 76 ? 5.094 -9.703 -1.515 1 97.31 76 ALA A CA 1
ATOM 579 C C . ALA A 1 76 ? 3.602 -9.586 -1.22 1 97.31 76 ALA A C 1
ATOM 581 O O . ALA A 1 76 ? 3.203 -8.977 -0.225 1 97.31 76 ALA A O 1
ATOM 582 N N . GLY A 1 77 ? 2.807 -10.086 -2.09 1 97.56 77 GLY A N 1
ATOM 583 C CA . GLY A 1 77 ? 1.37 -10.117 -1.868 1 97.56 77 GLY A CA 1
ATOM 584 C C . GLY A 1 77 ? 0.978 -10.867 -0.611 1 97.56 77 GLY A C 1
ATOM 585 O O . GLY A 1 77 ? 0.114 -10.422 0.144 1 97.56 77 GLY A O 1
ATOM 586 N N . ILE A 1 78 ? 1.568 -12 -0.394 1 96.31 78 ILE A N 1
ATOM 587 C CA . ILE A 1 78 ? 1.303 -12.789 0.803 1 96.31 78 ILE A CA 1
ATOM 588 C C . ILE A 1 78 ? 1.716 -12 2.045 1 96.31 78 ILE A C 1
ATOM 590 O O . ILE A 1 78 ? 0.981 -11.961 3.033 1 96.31 78 ILE A O 1
ATOM 594 N N . ARG A 1 79 ? 2.861 -11.422 1.965 1 95.25 79 ARG A N 1
ATOM 595 C CA . ARG A 1 79 ? 3.352 -10.641 3.092 1 95.25 79 ARG A CA 1
ATOM 596 C C . ARG A 1 79 ? 2.367 -9.531 3.455 1 95.25 79 ARG A C 1
ATOM 598 O O . ARG A 1 79 ? 2.029 -9.352 4.629 1 95.25 79 ARG A O 1
ATOM 605 N N . ASN A 1 80 ? 1.928 -8.828 2.492 1 94.38 80 ASN A N 1
ATOM 606 C CA . ASN A 1 80 ? 0.952 -7.773 2.754 1 94.38 80 ASN A CA 1
ATOM 607 C C . ASN A 1 80 ? -0.371 -8.352 3.256 1 94.38 80 ASN A C 1
ATOM 609 O O . ASN A 1 80 ? -0.994 -7.785 4.156 1 94.38 80 ASN A O 1
ATOM 613 N N . GLY A 1 81 ? -0.801 -9.359 2.596 1 94.75 81 GLY A N 1
ATOM 614 C CA . GLY A 1 81 ? -2.018 -10.016 3.039 1 94.75 81 GLY A CA 1
ATOM 615 C C . GLY A 1 81 ? -1.977 -10.43 4.5 1 94.75 81 GLY A C 1
ATOM 616 O O . GLY A 1 81 ? -2.961 -10.273 5.223 1 94.75 81 GLY A O 1
ATOM 617 N N . LEU A 1 82 ? -0.872 -10.969 4.883 1 93.88 82 LEU A N 1
ATOM 618 C CA . LEU A 1 82 ? -0.708 -11.414 6.262 1 93.88 82 LEU A CA 1
ATOM 619 C C . LEU A 1 82 ? -0.812 -10.242 7.227 1 93.88 82 LEU A C 1
ATOM 621 O O . LEU A 1 82 ? -1.491 -10.336 8.25 1 93.88 82 LEU A O 1
ATOM 625 N N . LEU A 1 83 ? -0.177 -9.211 6.91 1 90.44 83 LEU A N 1
ATOM 626 C CA . LEU A 1 83 ? -0.234 -8.016 7.742 1 90.44 83 LEU A CA 1
ATOM 627 C C . LEU A 1 83 ? -1.671 -7.527 7.895 1 90.44 83 LEU A C 1
ATOM 629 O O . LEU A 1 83 ? -2.111 -7.219 9.008 1 90.44 83 LEU A O 1
ATOM 633 N N . MET A 1 84 ? -2.346 -7.527 6.859 1 91.25 84 MET A N 1
ATOM 634 C CA . MET A 1 84 ? -3.721 -7.039 6.871 1 91.25 84 MET A CA 1
ATOM 635 C C . MET A 1 84 ? -4.641 -8.008 7.602 1 91.25 84 MET A C 1
ATOM 637 O O . MET A 1 84 ? -5.527 -7.594 8.352 1 91.25 84 MET A O 1
ATOM 641 N N . ALA A 1 85 ? -4.414 -9.219 7.316 1 92.56 85 ALA A N 1
ATOM 642 C CA . ALA A 1 85 ? -5.238 -10.227 7.973 1 92.56 85 ALA A CA 1
ATOM 643 C C . ALA A 1 85 ? -5.105 -10.141 9.492 1 92.56 85 ALA A C 1
ATOM 645 O O . ALA A 1 85 ? -6.105 -10.195 10.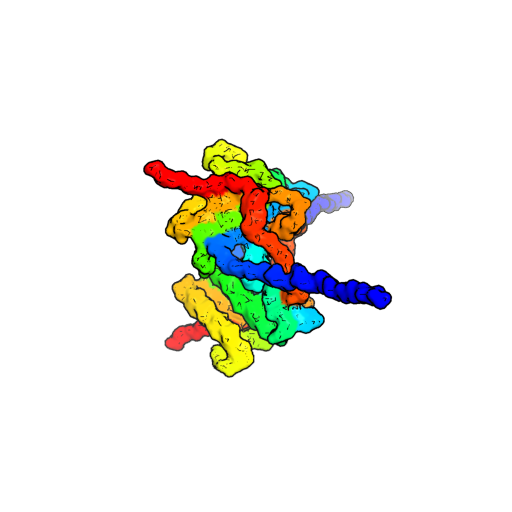211 1 92.56 85 ALA A O 1
ATOM 646 N N . VAL A 1 86 ? -3.924 -9.969 9.961 1 89.31 86 VAL A N 1
ATOM 647 C CA . VAL A 1 86 ? -3.68 -9.859 11.391 1 89.31 86 VAL A CA 1
ATOM 648 C C . VAL A 1 86 ? -4.312 -8.578 11.93 1 89.31 86 VAL A C 1
ATOM 650 O O . VAL A 1 86 ? -4.992 -8.602 12.961 1 89.31 86 VAL A O 1
ATOM 653 N N . GLN A 1 87 ? -4.16 -7.527 11.25 1 83.94 87 GLN A N 1
ATOM 654 C CA . GLN A 1 87 ? -4.672 -6.23 11.68 1 83.94 87 GLN A CA 1
ATOM 655 C C . GLN A 1 87 ? -6.195 -6.23 11.742 1 83.94 87 GLN A C 1
ATOM 657 O O . GLN A 1 87 ? -6.789 -5.645 12.648 1 83.94 87 GLN A O 1
ATOM 662 N N . GLU A 1 88 ? -6.777 -6.883 10.781 1 85.88 88 GLU A N 1
ATOM 663 C CA . GLU A 1 88 ? -8.227 -6.781 10.648 1 85.88 88 GLU A CA 1
ATOM 664 C C . GLU A 1 88 ? -8.922 -8.023 11.211 1 85.88 88 GLU A C 1
ATOM 666 O O . GLU A 1 88 ? -10.148 -8.117 11.188 1 85.88 88 GLU A O 1
ATOM 671 N N . GLY A 1 89 ? -8.172 -8.93 11.641 1 89.25 89 GLY A N 1
ATOM 672 C CA . GLY A 1 89 ? -8.742 -10.141 12.203 1 89.25 89 GLY A CA 1
ATOM 673 C C . GLY A 1 89 ? -9.359 -11.055 11.164 1 89.25 89 GLY A C 1
ATOM 674 O O . GLY A 1 89 ? -10.406 -11.656 11.398 1 89.25 89 GLY A O 1
ATOM 675 N N . ARG A 1 90 ? -8.805 -11.016 9.969 1 92.56 90 ARG A N 1
ATOM 676 C CA . ARG A 1 90 ? -9.258 -11.906 8.898 1 92.56 90 ARG A CA 1
ATOM 677 C C . ARG A 1 90 ? -8.578 -13.266 9 1 92.56 90 ARG A C 1
ATOM 679 O O . ARG A 1 90 ? -7.445 -13.367 9.484 1 92.56 90 ARG A O 1
ATOM 686 N N . LYS A 1 91 ? -9.266 -14.266 8.484 1 94.12 91 LYS A N 1
ATOM 687 C CA . LYS A 1 91 ? -8.766 -15.609 8.727 1 94.12 91 LYS A CA 1
ATOM 688 C C . LYS A 1 91 ? -8.273 -16.25 7.43 1 94.12 91 LYS A C 1
ATOM 690 O O . LYS A 1 91 ? -7.695 -17.344 7.453 1 94.12 91 LYS A O 1
ATOM 695 N N . GLN A 1 92 ? -8.484 -15.594 6.332 1 94.06 92 GLN A N 1
ATOM 696 C CA . GLN A 1 92 ? -8.086 -16.156 5.047 1 94.06 92 GLN A CA 1
ATOM 697 C C . GLN A 1 92 ? -7.418 -15.117 4.16 1 94.06 92 GLN A C 1
ATOM 699 O O . GLN A 1 92 ? -7.836 -13.953 4.141 1 94.06 92 GLN A O 1
ATOM 704 N N . ILE A 1 93 ? -6.395 -15.547 3.527 1 94.75 93 ILE A N 1
ATOM 705 C CA . ILE A 1 93 ? -5.727 -14.75 2.504 1 94.75 93 ILE A CA 1
ATOM 706 C C . ILE A 1 93 ? -5.777 -15.477 1.164 1 94.75 93 ILE A C 1
ATOM 708 O O . ILE A 1 93 ? -5.41 -16.656 1.077 1 94.75 93 ILE A O 1
ATOM 712 N N . LEU A 1 94 ? -6.297 -14.82 0.18 1 93.56 94 LEU A N 1
ATOM 713 C CA . LEU A 1 94 ? -6.297 -15.336 -1.188 1 93.56 94 LEU A CA 1
ATOM 714 C C . LEU A 1 94 ? -5.426 -14.469 -2.09 1 93.56 94 LEU A C 1
ATOM 716 O O . LEU A 1 94 ? -5.734 -13.297 -2.316 1 93.56 94 LEU A O 1
ATOM 720 N N . VAL A 1 95 ? -4.324 -15.047 -2.568 1 95.5 95 VAL A N 1
ATOM 721 C CA . VAL A 1 95 ? -3.426 -14.367 -3.492 1 95.5 95 VAL A CA 1
ATOM 722 C C . VAL A 1 95 ? -3.611 -14.922 -4.902 1 95.5 95 VAL A C 1
ATOM 724 O O . VAL A 1 95 ? -3.449 -16.125 -5.129 1 95.5 95 VAL A O 1
ATOM 727 N N . LEU A 1 96 ? -3.895 -14.062 -5.871 1 93.81 96 LEU A N 1
ATOM 728 C CA . LEU A 1 96 ? -4.172 -14.484 -7.238 1 93.81 96 LEU A CA 1
ATOM 729 C C . LEU A 1 96 ? -3.113 -13.953 -8.195 1 93.81 96 LEU A C 1
ATOM 731 O O . LEU A 1 96 ? -2.691 -12.805 -8.086 1 93.81 96 LEU A O 1
ATOM 735 N N . SER A 1 97 ? -2.682 -14.758 -9.062 1 94.5 97 SER A N 1
ATOM 736 C CA . SER A 1 97 ? -1.737 -14.438 -10.125 1 94.5 97 SER A CA 1
ATOM 737 C C . SER A 1 97 ? -2.158 -15.07 -11.453 1 94.5 97 SER A C 1
ATOM 739 O O . SER A 1 97 ? -2.762 -16.141 -11.469 1 94.5 97 SER A O 1
ATOM 741 N N . ASP A 1 98 ? -1.805 -14.445 -12.531 1 91.31 98 ASP A N 1
ATOM 742 C CA . ASP A 1 98 ? -2.178 -15.023 -13.82 1 91.31 98 ASP A CA 1
ATOM 743 C C . ASP A 1 98 ? -1.03 -15.836 -14.406 1 91.31 98 ASP A C 1
ATOM 745 O O . ASP A 1 98 ? -1.084 -16.234 -15.57 1 91.31 98 ASP A O 1
ATOM 749 N N . ASN A 1 99 ? -0.004 -16.062 -13.719 1 92.62 99 ASN A N 1
ATOM 750 C CA . ASN A 1 99 ? 1.094 -16.938 -14.109 1 92.62 99 ASN A CA 1
ATOM 751 C C . ASN A 1 99 ? 0.954 -18.328 -13.484 1 92.62 99 ASN A C 1
ATOM 753 O O . ASN A 1 99 ? 1.29 -18.531 -12.32 1 92.62 99 ASN A O 1
ATOM 757 N N . GLN A 1 100 ? 0.52 -19.203 -14.258 1 90.75 100 GLN A N 1
ATOM 758 C CA . GLN A 1 100 ? 0.206 -20.547 -13.773 1 90.75 100 GLN A CA 1
ATOM 759 C C . GLN A 1 100 ? 1.454 -21.25 -13.25 1 90.75 100 GLN A C 1
ATOM 761 O O . GLN A 1 100 ? 1.406 -21.922 -12.211 1 90.75 100 GLN A O 1
ATOM 766 N N . ALA A 1 101 ? 2.477 -21.141 -13.906 1 90.44 101 ALA A N 1
ATOM 767 C CA . ALA A 1 101 ? 3.723 -21.797 -13.5 1 90.44 101 ALA A CA 1
ATOM 768 C C . ALA A 1 101 ? 4.168 -21.297 -12.125 1 90.44 101 ALA A C 1
ATOM 770 O O . ALA A 1 101 ? 4.566 -22.109 -11.273 1 90.44 101 ALA A O 1
ATOM 771 N N . ALA A 1 102 ? 4.094 -20 -11.898 1 92.25 102 ALA A N 1
ATOM 772 C CA . ALA A 1 102 ? 4.477 -19.422 -10.609 1 92.25 102 ALA A CA 1
ATOM 773 C C . ALA A 1 102 ? 3.566 -19.922 -9.492 1 92.25 102 ALA A C 1
ATOM 775 O O . ALA A 1 102 ? 4.039 -20.234 -8.391 1 92.25 102 ALA A O 1
ATOM 776 N N . VAL A 1 103 ? 2.299 -20 -9.781 1 93 103 VAL A N 1
ATOM 777 C CA . VAL A 1 103 ? 1.324 -20.453 -8.805 1 93 103 VAL A CA 1
ATOM 778 C C . VAL A 1 103 ? 1.622 -21.906 -8.43 1 93 103 VAL A C 1
ATOM 780 O O . VAL A 1 103 ? 1.651 -22.25 -7.242 1 93 103 VAL A O 1
ATOM 783 N N . GLN A 1 104 ? 1.862 -22.703 -9.398 1 89.06 104 GLN A N 1
ATOM 784 C CA . GLN A 1 104 ? 2.162 -24.109 -9.164 1 89.06 104 GLN A CA 1
ATOM 785 C C . GLN A 1 104 ? 3.447 -24.266 -8.359 1 89.06 104 GLN A C 1
ATOM 787 O O . GLN A 1 104 ? 3.553 -25.172 -7.52 1 89.06 104 GLN A O 1
ATOM 792 N N . ARG A 1 105 ? 4.355 -23.422 -8.656 1 88.69 105 ARG A N 1
ATOM 793 C CA . ARG A 1 105 ? 5.633 -23.469 -7.957 1 88.69 105 ARG A CA 1
ATOM 794 C C . ARG A 1 105 ? 5.445 -23.281 -6.457 1 88.69 105 ARG A C 1
ATOM 796 O O . ARG A 1 105 ? 6.176 -23.859 -5.652 1 88.69 105 ARG A O 1
ATOM 803 N N . MET A 1 106 ? 4.48 -22.547 -6.051 1 88.31 106 MET A N 1
ATOM 804 C CA . MET A 1 106 ? 4.238 -22.234 -4.645 1 88.31 106 MET A CA 1
ATOM 805 C C . MET A 1 106 ? 3.779 -23.469 -3.887 1 88.31 106 MET A C 1
ATOM 807 O O . MET A 1 106 ? 3.939 -23.562 -2.668 1 88.31 106 MET A O 1
ATOM 811 N N . GLY A 1 107 ? 3.266 -24.359 -4.617 1 83.06 107 GLY A N 1
ATOM 812 C CA . GLY A 1 107 ? 2.77 -25.562 -3.98 1 83.06 107 GLY A CA 1
ATOM 813 C C . GLY A 1 107 ? 3.844 -26.609 -3.771 1 83.06 107 GLY A C 1
ATOM 814 O O . GLY A 1 107 ? 3.611 -27.625 -3.105 1 83.06 107 GLY A O 1
ATOM 815 N N . ARG A 1 108 ? 4.957 -26.391 -4.328 1 78.62 108 ARG A N 1
ATOM 816 C CA . ARG A 1 108 ? 6.027 -27.391 -4.262 1 78.62 108 ARG A CA 1
ATOM 817 C C . ARG A 1 108 ? 7.148 -26.922 -3.34 1 78.62 108 ARG A C 1
ATOM 819 O O . ARG A 1 108 ? 7.863 -25.969 -3.656 1 78.62 108 ARG A O 1
ATOM 826 N N . ARG A 1 109 ? 7.383 -27.531 -2.26 1 72.5 109 ARG A N 1
ATOM 827 C CA . ARG A 1 109 ? 8.383 -27.125 -1.277 1 72.5 109 ARG A CA 1
ATOM 828 C C . ARG A 1 109 ? 9.781 -27.578 -1.705 1 72.5 109 ARG A C 1
ATOM 830 O O . ARG A 1 109 ? 10.781 -27.047 -1.23 1 72.5 109 ARG A O 1
ATOM 837 N N . GLU A 1 110 ? 9.812 -28.469 -2.633 1 67.38 110 GLU A N 1
ATOM 838 C CA . GLU A 1 110 ? 11.094 -29.062 -3.016 1 67.38 110 GLU A CA 1
ATOM 839 C C . GLU A 1 110 ? 11.969 -28.047 -3.746 1 67.38 110 GLU A C 1
ATOM 841 O O . GLU A 1 110 ? 11.477 -27.047 -4.273 1 67.38 110 GLU A O 1
ATOM 846 N N . ALA A 1 111 ? 13.289 -28.203 -3.617 1 64.56 111 ALA A N 1
ATOM 847 C CA . ALA A 1 111 ? 14.352 -27.359 -4.156 1 64.56 111 ALA A CA 1
ATOM 848 C C . ALA A 1 111 ? 14.273 -27.281 -5.68 1 64.56 111 ALA A C 1
ATOM 850 O O . ALA A 1 111 ? 14.273 -28.312 -6.359 1 64.56 111 ALA A O 1
ATOM 851 N N . SER A 1 112 ? 13.945 -26.25 -6.207 1 70.19 112 SER A N 1
ATOM 852 C CA . SER A 1 112 ? 13.992 -25.938 -7.629 1 70.19 112 SER A CA 1
ATOM 853 C C . SER A 1 112 ? 14.125 -24.438 -7.859 1 70.19 112 SER A C 1
ATOM 855 O O . SER A 1 112 ? 14.453 -23.688 -6.934 1 70.19 112 SER A O 1
ATOM 857 N N . SER A 1 113 ? 14.07 -24.031 -9.148 1 69.69 113 SER A N 1
ATOM 858 C CA . SER A 1 113 ? 14.125 -22.609 -9.516 1 69.69 113 SER A CA 1
ATOM 859 C C . SER A 1 113 ? 13.258 -21.766 -8.594 1 69.69 113 SER A C 1
ATOM 861 O O . SER A 1 113 ? 12.148 -22.172 -8.234 1 69.69 113 SER A O 1
ATOM 863 N N . GLY A 1 114 ? 13.867 -20.719 -8.141 1 73.44 114 GLY A N 1
ATOM 864 C CA . GLY A 1 114 ? 13.148 -19.828 -7.242 1 73.44 114 GLY A CA 1
ATOM 865 C C . GLY A 1 114 ? 13.102 -20.328 -5.812 1 73.44 114 GLY A C 1
ATOM 866 O O . GLY A 1 114 ? 12.219 -19.953 -5.043 1 73.44 114 GLY A O 1
ATOM 867 N N . GLU A 1 115 ? 13.992 -21.078 -5.504 1 79.94 115 GLU A N 1
ATOM 868 C CA . GLU A 1 115 ? 13.977 -21.781 -4.223 1 79.94 115 GLU A CA 1
ATOM 869 C C . GLU A 1 115 ? 13.977 -20.797 -3.057 1 79.94 115 GLU A C 1
ATOM 871 O O . GLU A 1 115 ? 13.242 -20.984 -2.082 1 79.94 115 GLU A O 1
ATOM 876 N N . ALA A 1 116 ? 14.766 -19.812 -3.215 1 86.75 116 ALA A N 1
ATOM 877 C CA . ALA A 1 116 ? 14.844 -18.859 -2.113 1 86.75 116 ALA A CA 1
ATOM 878 C C . ALA A 1 116 ? 13.492 -18.203 -1.855 1 86.75 116 ALA A C 1
ATOM 880 O O . ALA A 1 116 ? 13.062 -18.094 -0.708 1 86.75 116 ALA A O 1
ATOM 881 N N . VAL A 1 117 ? 12.805 -17.797 -2.887 1 90.69 117 VAL A N 1
ATOM 882 C CA . VAL A 1 117 ? 11.508 -17.141 -2.764 1 90.69 117 VAL A CA 1
ATOM 883 C C . VAL A 1 117 ? 10.492 -18.125 -2.188 1 90.69 117 VAL A C 1
ATOM 885 O O . VAL A 1 117 ? 9.719 -17.781 -1.295 1 90.69 117 VAL A O 1
ATOM 888 N N . VAL A 1 118 ? 10.508 -19.297 -2.668 1 89.94 118 VAL A N 1
ATOM 889 C CA . VAL A 1 118 ? 9.555 -20.312 -2.227 1 89.94 118 VAL A CA 1
ATOM 890 C C . VAL A 1 118 ? 9.758 -20.594 -0.738 1 89.94 118 VAL A C 1
ATOM 892 O O . VAL A 1 118 ? 8.781 -20.734 0.011 1 89.94 118 VAL A O 1
ATOM 895 N N . GLN A 1 119 ? 10.977 -20.656 -0.332 1 90.56 119 GLN A N 1
ATOM 896 C CA . GLN A 1 119 ? 11.258 -20.875 1.084 1 90.56 119 GLN A CA 1
ATOM 897 C C . GLN A 1 119 ? 10.703 -19.734 1.936 1 90.56 119 GLN A C 1
ATOM 899 O O . GLN A 1 119 ? 10.125 -19.969 2.998 1 90.56 119 GLN A O 1
ATOM 904 N N . ARG A 1 120 ? 10.898 -18.562 1.456 1 93.19 120 ARG A N 1
ATOM 905 C CA . ARG A 1 120 ? 10.375 -17.422 2.188 1 93.19 120 ARG A CA 1
ATOM 906 C C . ARG A 1 120 ? 8.852 -17.438 2.223 1 93.19 120 ARG A C 1
ATOM 908 O O . ARG A 1 120 ? 8.242 -17.094 3.238 1 93.19 120 ARG A O 1
ATOM 915 N N . VAL A 1 121 ? 8.266 -17.844 1.198 1 93.31 121 VAL A N 1
ATOM 916 C CA . VAL A 1 121 ? 6.812 -17.938 1.13 1 93.31 121 VAL A CA 1
ATOM 917 C C . VAL A 1 121 ? 6.316 -18.953 2.158 1 93.31 121 VAL A C 1
ATOM 919 O O . VAL A 1 121 ? 5.363 -18.688 2.893 1 93.31 121 VAL A O 1
ATOM 922 N N . TRP A 1 122 ? 6.957 -20.031 2.207 1 92.19 122 TRP A N 1
ATOM 923 C CA . TRP A 1 122 ? 6.512 -21.062 3.139 1 92.19 122 TRP A CA 1
ATOM 924 C C . TRP A 1 122 ? 6.746 -20.625 4.582 1 92.19 122 TRP A C 1
ATOM 926 O O . TRP A 1 122 ? 5.977 -20.984 5.477 1 92.19 122 TRP A O 1
ATOM 936 N N . ALA A 1 123 ? 7.773 -19.859 4.797 1 92.75 123 ALA A N 1
ATOM 937 C CA . ALA A 1 123 ? 7.957 -19.266 6.117 1 92.75 123 ALA A CA 1
ATOM 938 C C . ALA A 1 123 ? 6.797 -18.328 6.461 1 92.75 123 ALA A C 1
ATOM 940 O O . ALA A 1 123 ? 6.32 -18.312 7.598 1 92.75 123 ALA A O 1
ATOM 941 N N . LEU A 1 124 ? 6.355 -17.578 5.523 1 94.12 124 LEU A N 1
ATOM 942 C CA . LEU A 1 124 ? 5.211 -16.688 5.715 1 94.12 124 LEU A CA 1
ATOM 943 C C . LEU A 1 124 ? 3.941 -17.5 5.98 1 94.12 124 LEU A C 1
ATOM 945 O O . LEU A 1 124 ? 3.133 -17.125 6.832 1 94.12 124 LEU A O 1
ATOM 949 N N . VAL A 1 125 ? 3.791 -18.578 5.258 1 93.19 125 VAL A N 1
ATOM 950 C CA . VAL A 1 125 ? 2.629 -19.438 5.422 1 93.19 125 VAL A CA 1
ATOM 951 C C . VAL A 1 125 ? 2.623 -20.031 6.828 1 93.19 125 VAL A C 1
ATOM 953 O O . VAL A 1 125 ? 1.585 -20.062 7.492 1 93.19 125 VAL A O 1
ATOM 956 N N . ALA A 1 126 ? 3.756 -20.469 7.242 1 93.62 126 ALA A N 1
ATOM 957 C CA . ALA A 1 126 ? 3.865 -21.016 8.594 1 93.62 126 ALA A CA 1
ATOM 958 C C . ALA A 1 126 ? 3.494 -19.969 9.641 1 93.62 126 ALA A C 1
ATOM 960 O O . ALA A 1 126 ? 2.809 -20.266 10.617 1 93.62 126 ALA A O 1
ATOM 961 N N . ARG A 1 127 ? 3.926 -18.812 9.445 1 94.38 127 ARG A N 1
ATOM 962 C CA . ARG A 1 127 ? 3.582 -17.719 10.344 1 94.38 127 ARG A CA 1
ATOM 963 C C . ARG A 1 127 ? 2.078 -17.453 10.344 1 94.38 127 ARG A C 1
ATOM 965 O O . ARG A 1 127 ? 1.484 -17.234 11.406 1 94.38 127 ARG A O 1
ATOM 972 N N . ALA A 1 128 ? 1.538 -17.453 9.195 1 95 128 ALA A N 1
ATOM 973 C CA . ALA A 1 128 ? 0.095 -17.266 9.078 1 95 128 ALA A CA 1
ATOM 974 C C . ALA A 1 128 ? -0.663 -18.328 9.859 1 95 128 ALA A C 1
ATOM 976 O O . ALA A 1 128 ? -1.601 -18.016 10.594 1 95 128 ALA A O 1
ATOM 977 N N . GLU A 1 129 ? -0.243 -19.5 9.742 1 94.31 129 GLU A N 1
ATOM 978 C CA . GLU A 1 129 ? -0.897 -20.609 10.406 1 94.31 129 GLU A CA 1
ATOM 979 C C . GLU A 1 129 ? -0.853 -20.453 11.93 1 94.31 129 GLU A C 1
ATOM 981 O O . GLU A 1 129 ? -1.809 -20.812 12.617 1 94.31 129 GLU A O 1
ATOM 986 N N . ARG A 1 130 ? 0.187 -19.922 12.391 1 94.81 130 ARG A N 1
ATOM 987 C CA . ARG A 1 130 ? 0.316 -19.703 13.828 1 94.81 130 ARG A CA 1
ATOM 988 C C . ARG A 1 130 ? -0.73 -18.703 14.32 1 94.81 130 ARG A C 1
ATOM 990 O O . ARG A 1 130 ? -1.104 -18.719 15.5 1 94.81 130 ARG A O 1
ATOM 997 N N . HIS A 1 131 ? -1.166 -17.891 13.406 1 94 131 HIS A N 1
ATOM 998 C CA . HIS A 1 131 ? -2.188 -16.906 13.75 1 94 131 HIS A CA 1
ATOM 999 C C . HIS A 1 131 ? -3.576 -17.391 13.352 1 94 131 HIS A C 1
ATOM 1001 O O . HIS A 1 131 ? -4.543 -16.641 13.391 1 94 131 HIS A O 1
ATOM 1007 N N . GLY A 1 132 ? -3.666 -18.656 12.891 1 94.62 132 GLY A N 1
ATOM 1008 C CA . GLY A 1 132 ? -4.945 -19.219 12.477 1 94.62 132 GLY A CA 1
ATOM 1009 C C . GLY A 1 132 ? -5.41 -18.703 11.125 1 94.62 132 GLY A C 1
ATOM 1010 O O . GLY A 1 132 ? -6.613 -18.672 10.852 1 94.62 132 GLY A O 1
ATOM 1011 N N . ILE A 1 133 ? -4.48 -18.234 10.352 1 95.31 133 ILE A N 1
ATOM 1012 C CA . ILE A 1 133 ? -4.801 -17.672 9.047 1 95.31 133 ILE A CA 1
ATOM 1013 C C . ILE A 1 133 ? -4.422 -18.656 7.945 1 95.31 133 ILE A C 1
ATOM 1015 O O . ILE A 1 133 ? -3.309 -19.188 7.938 1 95.31 133 ILE A O 1
ATOM 1019 N N . THR A 1 134 ? -5.359 -18.938 7 1 94.69 134 THR A N 1
ATOM 1020 C CA . THR A 1 134 ? -5.098 -19.797 5.852 1 94.69 134 THR A CA 1
ATOM 1021 C C . THR A 1 134 ? -4.672 -18.969 4.641 1 94.69 134 THR A C 1
ATOM 1023 O O . THR A 1 134 ? -5.305 -17.969 4.32 1 94.69 134 THR A O 1
ATOM 1026 N N . VAL A 1 135 ? -3.596 -19.391 4.008 1 94.69 135 VAL A N 1
ATOM 1027 C CA . VAL A 1 135 ? -3.113 -18.719 2.807 1 94.69 135 VAL A CA 1
ATOM 1028 C C . VAL A 1 135 ? -3.363 -19.609 1.585 1 94.69 135 VAL A C 1
ATOM 1030 O O . VAL A 1 135 ? -2.984 -20.781 1.57 1 94.69 135 VAL A O 1
ATOM 1033 N N . THR A 1 136 ? -4.02 -19.094 0.62 1 93.25 136 THR A N 1
ATOM 1034 C CA . THR A 1 136 ? -4.25 -19.766 -0.652 1 93.25 136 THR A CA 1
ATOM 1035 C C . THR A 1 136 ? -3.668 -18.969 -1.808 1 93.25 136 THR A C 1
ATOM 1037 O O . THR A 1 136 ? -3.881 -17.75 -1.892 1 93.25 136 THR A O 1
ATOM 1040 N N . VAL A 1 137 ? -2.896 -19.609 -2.623 1 93.81 137 VAL A N 1
ATOM 1041 C CA . VAL A 1 137 ? -2.408 -19.016 -3.863 1 93.81 137 VAL A CA 1
ATOM 1042 C C . VAL A 1 137 ? -3.133 -19.641 -5.055 1 93.81 137 VAL A C 1
ATOM 1044 O O . VAL A 1 137 ? -3.158 -20.859 -5.207 1 93.81 137 VAL A O 1
ATOM 1047 N N . GLY A 1 138 ? -3.725 -18.781 -5.867 1 92.12 138 GLY A N 1
ATOM 1048 C CA . GLY A 1 138 ? -4.516 -19.281 -6.98 1 92.12 138 GLY A CA 1
ATOM 1049 C C . GLY A 1 138 ? -4.16 -18.641 -8.305 1 92.12 138 GLY A C 1
ATOM 1050 O O . GLY A 1 138 ? -3.588 -17.547 -8.336 1 92.12 138 GLY A O 1
ATOM 1051 N N . TRP A 1 139 ? -4.539 -19.344 -9.336 1 91.44 139 TRP A N 1
ATOM 1052 C CA . TRP A 1 139 ? -4.336 -18.859 -10.695 1 91.44 139 TRP A CA 1
ATOM 1053 C C . TRP A 1 139 ? -5.617 -18.25 -11.258 1 91.44 139 TRP A C 1
ATOM 1055 O O . TRP A 1 139 ? -6.703 -18.797 -11.07 1 91.44 139 TRP A O 1
ATOM 1065 N N . VAL A 1 140 ? -5.48 -17.109 -11.805 1 86.5 140 VAL A N 1
ATOM 1066 C CA . VAL A 1 140 ? -6.586 -16.484 -12.516 1 86.5 140 VAL A CA 1
ATOM 1067 C C . VAL A 1 140 ? -6.164 -16.156 -13.945 1 86.5 140 VAL A C 1
ATOM 1069 O O . VAL A 1 140 ? -5.02 -15.766 -14.188 1 86.5 140 VAL A O 1
ATOM 1072 N N . LYS A 1 141 ? -7.117 -16.359 -14.836 1 81.12 141 LYS A N 1
ATOM 1073 C CA . LYS A 1 141 ? -6.777 -16.094 -16.234 1 81.12 141 LYS A CA 1
ATOM 1074 C C . LYS A 1 141 ? -6.504 -14.602 -16.438 1 81.12 141 LYS A C 1
ATOM 1076 O O . LYS A 1 141 ? -7.242 -13.75 -15.945 1 81.12 141 LYS A O 1
ATOM 1081 N N . GLY A 1 142 ? -5.41 -14.336 -17.078 1 72.5 142 GLY A N 1
ATOM 1082 C CA . GLY A 1 142 ? -5.07 -12.953 -17.406 1 72.5 142 GLY A CA 1
ATOM 1083 C C . GLY A 1 142 ? -5.98 -12.344 -18.453 1 72.5 142 GLY A C 1
ATOM 1084 O O . GLY A 1 142 ? -6.656 -13.062 -19.188 1 72.5 142 GLY A O 1
ATOM 1085 N N . HIS A 1 143 ? -6.082 -11.039 -18.406 1 69.69 143 HIS A N 1
ATOM 1086 C CA . HIS A 1 143 ? -6.727 -10.234 -19.438 1 69.69 143 HIS A CA 1
ATOM 1087 C C . HIS A 1 143 ? -8.195 -10.609 -19.594 1 69.69 143 HIS A C 1
ATOM 1089 O O . HIS A 1 143 ? -8.734 -10.609 -20.703 1 69.69 143 HIS A O 1
ATOM 1095 N N . CYS A 1 144 ? -8.797 -11.117 -18.672 1 66.88 144 CYS A N 1
ATOM 1096 C CA . CYS A 1 144 ? -10.211 -11.469 -18.75 1 66.88 144 CYS A CA 1
ATOM 1097 C C . CYS A 1 144 ? -11.07 -10.453 -18.016 1 66.88 144 CYS A C 1
ATOM 1099 O O . CYS A 1 144 ? -12.148 -10.797 -17.516 1 66.88 144 CYS A O 1
ATOM 1101 N N . GLY A 1 145 ? -10.578 -9.328 -17.922 1 69.5 145 GLY A N 1
ATOM 1102 C CA . GLY A 1 145 ? -11.391 -8.258 -17.375 1 69.5 145 GLY A CA 1
ATOM 1103 C C . GLY A 1 145 ? -11.414 -8.242 -15.852 1 69.5 145 GLY A C 1
ATOM 1104 O O . GLY A 1 145 ? -12.32 -7.676 -15.242 1 69.5 145 GLY A O 1
ATOM 1105 N N . VAL A 1 146 ? -10.594 -8.969 -15.328 1 78.38 146 VAL A N 1
ATOM 1106 C CA . VAL A 1 146 ? -10.492 -8.883 -13.875 1 78.38 146 VAL A CA 1
ATOM 1107 C C . VAL A 1 146 ? -9.719 -7.625 -13.484 1 78.38 146 VAL A C 1
ATOM 1109 O O . VAL A 1 146 ? -8.516 -7.531 -13.734 1 78.38 146 VAL A O 1
ATOM 1112 N N . GLU A 1 147 ? -10.375 -6.742 -12.914 1 84.38 147 GLU A N 1
ATOM 1113 C CA . GLU A 1 147 ? -9.82 -5.438 -12.57 1 84.38 147 GLU A CA 1
ATOM 1114 C C . GLU A 1 147 ? -8.57 -5.582 -11.711 1 84.38 147 GLU A C 1
ATOM 1116 O O . GLU A 1 147 ? -7.574 -4.887 -11.922 1 84.38 147 GLU A O 1
ATOM 1121 N N . GLY A 1 148 ? -8.586 -6.48 -10.758 1 91.25 148 GLY A N 1
ATOM 1122 C CA . GLY A 1 148 ? -7.441 -6.68 -9.883 1 91.25 148 GLY A CA 1
ATOM 1123 C C . GLY A 1 148 ? -6.18 -7.074 -10.625 1 91.25 148 GLY A C 1
ATOM 1124 O O . GLY A 1 148 ? -5.09 -6.602 -10.305 1 91.25 148 GLY A O 1
ATOM 1125 N N . ASN A 1 149 ? -6.336 -7.914 -11.625 1 90.56 149 ASN A N 1
ATOM 1126 C CA . ASN A 1 149 ? -5.191 -8.312 -12.438 1 90.56 149 ASN A CA 1
ATOM 1127 C C . ASN A 1 149 ? -4.621 -7.137 -13.219 1 90.56 149 ASN A C 1
ATOM 1129 O O . ASN A 1 149 ? -3.404 -6.977 -13.312 1 90.56 149 ASN A O 1
ATOM 1133 N N . GLU A 1 150 ? -5.508 -6.398 -13.758 1 91.94 150 GLU A N 1
ATOM 1134 C CA . GLU A 1 150 ? -5.082 -5.227 -14.516 1 91.94 150 GLU A CA 1
ATOM 1135 C C . GLU A 1 150 ? -4.309 -4.25 -13.633 1 91.94 150 GLU A C 1
ATOM 1137 O O . GLU A 1 150 ? -3.285 -3.703 -14.047 1 91.94 150 GLU A O 1
ATOM 1142 N N . GLN A 1 151 ? -4.828 -4.047 -12.469 1 94.56 151 GLN A N 1
ATOM 1143 C CA . GLN A 1 151 ? -4.156 -3.141 -11.539 1 94.56 151 GLN A CA 1
ATOM 1144 C C . GLN A 1 151 ? -2.785 -3.68 -11.141 1 94.56 151 GLN A C 1
ATOM 1146 O O . GLN A 1 151 ? -1.804 -2.934 -11.109 1 94.56 151 GLN A O 1
ATOM 1151 N N . ALA A 1 152 ? -2.707 -4.949 -10.836 1 96.69 152 ALA A N 1
ATOM 1152 C CA . ALA A 1 152 ? -1.422 -5.555 -10.492 1 96.69 152 ALA A CA 1
ATOM 1153 C C . ALA A 1 152 ? -0.434 -5.434 -11.648 1 96.69 152 ALA A C 1
ATOM 1155 O O . ALA A 1 152 ? 0.749 -5.152 -11.438 1 96.69 152 ALA A O 1
ATOM 1156 N N . ASP A 1 153 ? -0.877 -5.629 -12.852 1 96.19 153 ASP A N 1
ATOM 1157 C CA . ASP A 1 153 ? -0.051 -5.492 -14.047 1 96.19 153 ASP A CA 1
ATOM 1158 C C . ASP A 1 153 ? 0.508 -4.074 -14.164 1 96.19 153 ASP A C 1
ATOM 1160 O O . ASP A 1 153 ? 1.696 -3.891 -14.438 1 96.19 153 ASP A O 1
ATOM 1164 N N . ARG A 1 154 ? -0.354 -3.143 -13.953 1 96.31 154 ARG A N 1
ATOM 1165 C CA . ARG A 1 154 ? 0.075 -1.748 -14 1 96.31 154 ARG A CA 1
ATOM 1166 C C . ARG A 1 154 ? 1.164 -1.474 -12.969 1 96.31 154 ARG A C 1
ATOM 1168 O O . ARG A 1 154 ? 2.162 -0.814 -13.273 1 96.31 154 ARG A O 1
ATOM 1175 N N . LEU A 1 155 ? 0.967 -1.943 -11.789 1 97.88 155 LEU A N 1
ATOM 1176 C CA . LEU A 1 155 ? 1.927 -1.723 -1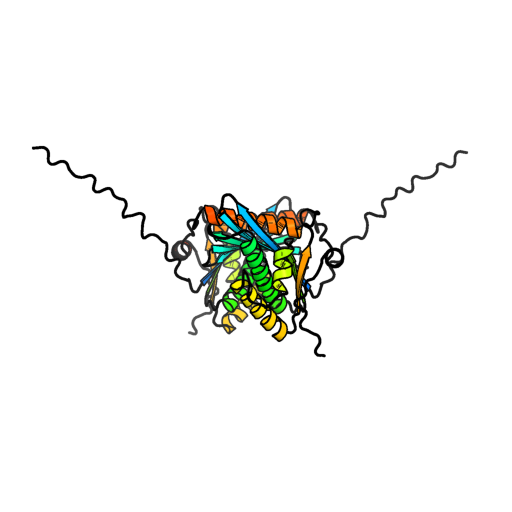0.711 1 97.88 155 LEU A CA 1
ATOM 1177 C C . LEU A 1 155 ? 3.24 -2.441 -11 1 97.88 155 LEU A C 1
ATOM 1179 O O . LEU A 1 155 ? 4.316 -1.91 -10.719 1 97.88 155 LEU A O 1
ATOM 1183 N N . ALA A 1 156 ? 3.18 -3.619 -11.531 1 98.06 156 ALA A N 1
ATOM 1184 C CA . ALA A 1 156 ? 4.379 -4.363 -11.891 1 98.06 156 ALA A CA 1
ATOM 1185 C C . ALA A 1 156 ? 5.184 -3.623 -12.961 1 98.06 156 ALA A C 1
ATOM 1187 O O . ALA A 1 156 ? 6.41 -3.525 -12.859 1 98.06 156 ALA A O 1
ATOM 1188 N N . LYS A 1 157 ? 4.488 -3.123 -13.953 1 97.44 157 LYS A N 1
ATOM 1189 C CA . LYS A 1 157 ? 5.148 -2.357 -15.008 1 97.44 157 LYS A CA 1
ATOM 1190 C C . LYS A 1 157 ? 5.801 -1.098 -14.445 1 97.44 157 LYS A C 1
ATOM 1192 O O . LYS A 1 157 ? 6.922 -0.749 -14.828 1 97.44 157 LYS A O 1
ATOM 1197 N N . ALA A 1 158 ? 5.082 -0.488 -13.586 1 96.75 158 ALA A N 1
ATOM 1198 C CA . ALA A 1 158 ? 5.656 0.684 -12.93 1 96.75 158 ALA A CA 1
ATOM 1199 C C . ALA A 1 158 ? 6.914 0.312 -12.148 1 96.75 158 ALA A C 1
ATOM 1201 O O . ALA A 1 158 ? 7.898 1.058 -12.156 1 96.75 158 ALA A O 1
ATOM 1202 N N . GLY A 1 159 ? 6.867 -0.796 -11.461 1 96.69 159 GLY A N 1
ATOM 1203 C CA . GLY A 1 15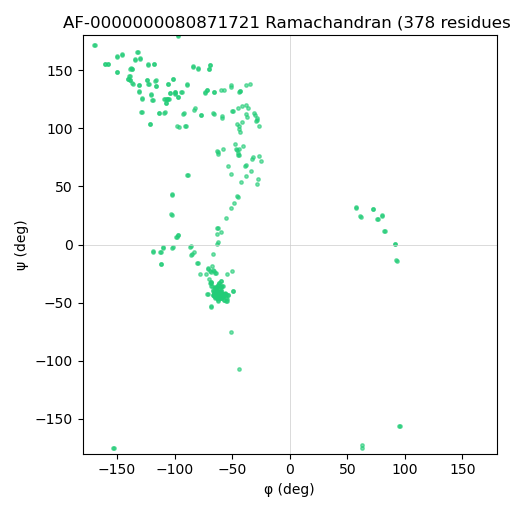9 ? 8.055 -1.289 -10.781 1 96.69 159 GLY A CA 1
ATOM 1204 C C . GLY A 1 159 ? 9.234 -1.489 -11.719 1 96.69 159 GLY A C 1
ATOM 1205 O O . GLY A 1 159 ? 10.367 -1.13 -11.391 1 96.69 159 GLY A O 1
ATOM 1206 N N . ALA A 1 160 ? 8.969 -2.016 -12.828 1 96.38 160 ALA A N 1
ATOM 1207 C CA . ALA A 1 160 ? 10.016 -2.227 -13.82 1 96.38 160 ALA A CA 1
ATOM 1208 C C . ALA A 1 160 ? 10.602 -0.896 -14.289 1 96.38 160 ALA A C 1
ATOM 1210 O O . ALA A 1 160 ? 11.82 -0.768 -14.453 1 96.38 160 ALA A O 1
ATOM 1211 N N . GLN A 1 161 ? 9.75 0.038 -14.539 1 95 161 GLN A N 1
ATOM 1212 C CA . GLN A 1 161 ? 10.195 1.36 -14.969 1 95 161 GLN A CA 1
ATOM 1213 C C . GLN A 1 161 ? 11.047 2.029 -13.898 1 95 161 GLN A C 1
ATOM 1215 O O . GLN A 1 161 ? 12.031 2.707 -14.211 1 95 161 GLN A O 1
ATOM 1220 N N . MET A 1 162 ? 10.617 1.856 -12.711 1 93 162 MET A N 1
ATOM 1221 C CA . MET A 1 162 ? 11.391 2.393 -11.594 1 93 162 MET A CA 1
ATOM 1222 C C . MET A 1 162 ? 12.789 1.782 -11.555 1 93 162 MET A C 1
ATOM 1224 O O . MET A 1 162 ? 13.766 2.465 -11.227 1 93 162 MET A O 1
ATOM 1228 N N . ALA A 1 163 ? 12.82 0.515 -11.812 1 91.69 163 ALA A N 1
ATOM 1229 C CA . ALA A 1 163 ? 14.109 -0.175 -11.844 1 91.69 163 ALA A CA 1
ATOM 1230 C C . ALA A 1 163 ? 15.031 0.434 -12.898 1 91.69 163 ALA A C 1
ATOM 1232 O O . ALA A 1 163 ? 16.25 0.482 -12.711 1 91.69 163 ALA A O 1
ATOM 1233 N N . ARG A 1 164 ? 14.5 0.859 -14 1 87.5 164 ARG A N 1
ATOM 1234 C CA . ARG A 1 164 ? 15.25 1.48 -15.078 1 87.5 164 ARG A CA 1
ATOM 1235 C C . ARG A 1 164 ? 15.781 2.85 -14.664 1 87.5 164 ARG A C 1
ATOM 1237 O O . ARG A 1 164 ? 16.906 3.211 -15 1 87.5 164 ARG A O 1
ATOM 1244 N N . GLY A 1 165 ? 14.812 3.736 -14.172 1 77.5 165 GLY A N 1
ATOM 1245 C CA . GLY A 1 165 ? 15.156 5.105 -13.828 1 77.5 165 GLY A CA 1
ATOM 1246 C C . GLY A 1 165 ? 16.172 5.199 -12.703 1 77.5 165 GLY A C 1
ATOM 1247 O O . GLY A 1 165 ? 16.828 6.23 -12.539 1 77.5 165 GLY A O 1
ATOM 1248 N N . GLY A 1 166 ? 16.641 4.117 -12.211 1 65.06 166 GLY A N 1
ATOM 1249 C CA . GLY A 1 166 ? 17.531 4.168 -11.07 1 65.06 166 GLY A CA 1
ATOM 1250 C C . GLY A 1 166 ? 16.891 4.758 -9.828 1 65.06 166 GLY A C 1
ATOM 1251 O O . GLY A 1 166 ? 15.672 4.938 -9.781 1 65.06 166 GLY A O 1
ATOM 1252 N N . ARG A 1 167 ? 17.734 4.914 -8.773 1 56.44 167 ARG A N 1
ATOM 1253 C CA . ARG A 1 167 ? 17.266 5.469 -7.508 1 56.44 167 ARG A CA 1
ATOM 1254 C C . ARG A 1 167 ? 16.766 6.898 -7.684 1 56.44 167 ARG A C 1
ATOM 1256 O O . ARG A 1 167 ? 17.5 7.77 -8.141 1 56.44 167 ARG A O 1
ATOM 1263 N N . HIS A 1 168 ? 15.57 7.074 -8.203 1 53.44 168 HIS A N 1
ATOM 1264 C CA . HIS A 1 168 ? 15.102 8.461 -8.234 1 53.44 168 HIS A CA 1
ATOM 1265 C C . HIS A 1 168 ? 15.586 9.234 -7.016 1 53.44 168 HIS A C 1
ATOM 1267 O O . HIS A 1 168 ? 15.836 8.641 -5.961 1 53.44 168 HIS A O 1
ATOM 1273 N N . ALA A 1 169 ? 16.031 10.516 -7.234 1 49.62 169 ALA A N 1
ATOM 1274 C CA . ALA A 1 169 ? 16.484 11.453 -6.207 1 49.62 169 ALA A CA 1
ATOM 1275 C C . ALA A 1 169 ? 15.531 11.445 -5.012 1 49.62 169 ALA A C 1
ATOM 1277 O O . ALA A 1 169 ? 14.32 11.617 -5.168 1 49.62 169 ALA A O 1
ATOM 1278 N N . TYR A 1 170 ? 15.68 10.43 -4.195 1 56.53 170 TYR A N 1
ATOM 1279 C CA . TYR A 1 170 ? 14.898 10.5 -2.963 1 56.53 170 TYR A CA 1
ATOM 1280 C C . TYR A 1 170 ? 15.367 11.656 -2.088 1 56.53 170 TYR A C 1
ATOM 1282 O O . TYR A 1 170 ? 16.562 11.883 -1.941 1 56.53 170 TYR A O 1
ATOM 1290 N N . THR A 1 171 ? 14.492 12.602 -1.979 1 61.19 171 THR A N 1
ATOM 1291 C CA . THR A 1 171 ? 14.797 13.68 -1.04 1 61.19 171 THR A CA 1
ATOM 1292 C C . THR A 1 171 ? 15.203 13.109 0.317 1 61.19 171 THR A C 1
ATOM 1294 O O . THR A 1 171 ? 14.516 12.25 0.866 1 61.19 171 THR A O 1
ATOM 1297 N N . SER A 1 172 ? 16.406 13.336 0.674 1 66.12 172 SER A N 1
ATOM 1298 C CA . SER A 1 172 ? 16.875 12.867 1.977 1 66.12 172 SER A CA 1
ATOM 1299 C C . SER A 1 172 ? 15.93 13.297 3.09 1 66.12 172 SER A C 1
ATOM 1301 O O . SER A 1 172 ? 15.336 14.375 3.025 1 66.12 172 SER A O 1
ATOM 1303 N N . ILE A 1 173 ? 15.695 12.344 3.91 1 70.62 173 ILE A N 1
ATOM 1304 C CA . ILE A 1 173 ? 14.914 12.688 5.09 1 70.62 173 ILE A CA 1
ATOM 1305 C C . ILE A 1 173 ? 15.5 13.93 5.758 1 70.62 173 ILE A C 1
ATOM 1307 O O . ILE A 1 173 ? 14.758 14.789 6.246 1 70.62 173 ILE A O 1
ATOM 1311 N N . ALA A 1 174 ? 16.797 13.977 5.793 1 68.75 174 ALA A N 1
ATOM 1312 C CA . ALA A 1 174 ? 17.453 15.148 6.371 1 68.75 174 ALA A CA 1
ATOM 1313 C C . ALA A 1 174 ? 17.031 16.422 5.656 1 68.75 174 ALA A C 1
ATOM 1315 O O . ALA A 1 174 ? 16.75 17.438 6.293 1 68.75 174 ALA A O 1
ATOM 1316 N N . TYR A 1 175 ? 16.953 16.422 4.449 1 71.12 175 TYR A N 1
ATOM 1317 C CA . TYR A 1 175 ? 16.5 17.547 3.635 1 71.12 175 TYR A CA 1
ATOM 1318 C C . TYR A 1 175 ? 15.062 17.922 3.975 1 71.12 175 TYR A C 1
ATOM 1320 O O . TYR A 1 175 ? 14.75 19.109 4.137 1 71.12 175 TYR A O 1
ATOM 1328 N N . LEU A 1 176 ? 14.203 16.984 4.09 1 75.19 176 LEU A N 1
ATOM 1329 C CA . LEU A 1 176 ? 12.797 17.219 4.402 1 75.19 176 LEU A CA 1
ATOM 1330 C C . LEU A 1 176 ? 12.648 17.797 5.805 1 75.19 176 LEU A C 1
ATOM 1332 O O . LEU A 1 176 ? 11.836 18.703 6.02 1 75.19 176 LEU A O 1
ATOM 1336 N N . ARG A 1 177 ? 13.43 17.266 6.684 1 74.19 177 ARG A N 1
ATOM 1337 C CA . ARG A 1 177 ? 13.336 17.734 8.062 1 74.19 177 ARG A CA 1
ATOM 1338 C C . ARG A 1 177 ? 13.68 19.219 8.156 1 74.19 177 ARG A C 1
ATOM 1340 O O . ARG A 1 177 ? 13.109 19.938 8.977 1 74.19 177 ARG A O 1
ATOM 1347 N N . ARG A 1 178 ? 14.555 19.656 7.328 1 73.19 178 ARG A N 1
ATOM 1348 C CA . ARG A 1 178 ? 14.945 21.062 7.336 1 73.19 178 ARG A CA 1
ATOM 1349 C C . ARG A 1 178 ? 13.82 21.938 6.812 1 73.19 178 ARG A C 1
ATOM 1351 O O . ARG A 1 178 ? 13.758 23.125 7.133 1 73.19 178 ARG A O 1
ATOM 1358 N N . ARG A 1 179 ? 12.969 21.328 6.105 1 70.44 179 ARG A N 1
ATOM 1359 C CA . ARG A 1 179 ? 11.938 22.109 5.43 1 70.44 179 ARG A CA 1
ATOM 1360 C C . ARG A 1 179 ? 10.57 21.859 6.055 1 70.44 179 ARG A C 1
ATOM 1362 O O . ARG A 1 179 ? 9.562 22.391 5.594 1 70.44 179 ARG A O 1
ATOM 1369 N N . THR A 1 180 ? 10.562 21 7 1 74.5 180 THR A N 1
ATOM 1370 C CA . THR A 1 180 ? 9.312 20.625 7.637 1 74.5 180 THR A CA 1
ATOM 1371 C C . THR A 1 180 ? 9.133 21.375 8.961 1 74.5 180 THR A C 1
ATOM 1373 O O . THR A 1 180 ? 10.117 21.641 9.656 1 74.5 180 THR A O 1
ATOM 1376 N N . ARG A 1 181 ? 8.008 21.969 9.148 1 70.81 181 ARG A N 1
ATOM 1377 C CA . ARG A 1 181 ? 7.59 22.438 10.469 1 70.81 181 ARG A CA 1
ATOM 1378 C C . ARG A 1 181 ? 6.797 21.359 11.211 1 70.81 181 ARG A C 1
ATOM 1380 O O . ARG A 1 181 ? 5.781 20.891 10.711 1 70.81 181 ARG A O 1
ATOM 1387 N N . SER A 1 182 ? 7.527 20.719 12.156 1 65.69 182 SER A N 1
ATOM 1388 C CA . SER A 1 182 ? 6.902 19.594 12.844 1 65.69 182 SER A CA 1
ATOM 1389 C C . SER A 1 182 ? 6 20.078 13.977 1 65.69 182 SER A C 1
ATOM 1391 O O . SER A 1 182 ? 6.285 21.078 14.617 1 65.69 182 SER A O 1
ATOM 1393 N N . TRP A 1 183 ? 4.746 19.844 13.938 1 55.31 183 TRP A N 1
ATOM 1394 C CA . TRP A 1 183 ? 3.896 19.953 15.117 1 55.31 183 TRP A CA 1
ATOM 1395 C C . TRP A 1 183 ? 3.834 18.625 15.875 1 55.31 183 TRP A C 1
ATOM 1397 O O . TRP A 1 183 ? 3.418 17.609 15.32 1 55.31 183 TRP A O 1
ATOM 1407 N N . GLY A 1 184 ? 4.938 18.172 16.312 1 50.75 184 GLY A N 1
ATOM 1408 C CA . GLY A 1 184 ? 5.105 16.906 17 1 50.75 184 GLY A CA 1
ATOM 1409 C C . GLY A 1 184 ? 4.062 16.656 18.078 1 50.75 184 GLY A C 1
ATOM 1410 O O . GLY A 1 184 ? 3.635 17.594 18.75 1 50.75 184 GLY A O 1
ATOM 1411 N N . THR A 1 185 ? 3.029 15.82 17.922 1 48.47 185 THR A N 1
ATOM 1412 C CA . THR A 1 185 ? 2.588 15.281 19.203 1 48.47 185 THR A CA 1
ATOM 1413 C C . THR A 1 185 ? 3.781 14.812 20.031 1 48.47 185 THR A C 1
ATOM 1415 O O . THR A 1 185 ? 4.312 13.719 19.797 1 48.47 185 THR A O 1
ATOM 1418 N N . ARG A 1 186 ? 4.855 15.469 20.109 1 42.81 186 ARG A N 1
ATOM 1419 C CA . ARG A 1 186 ? 5.863 15.016 21.062 1 42.81 186 ARG A CA 1
ATOM 1420 C C . ARG A 1 186 ? 5.227 14.664 22.391 1 42.81 186 ARG A C 1
ATOM 1422 O O . ARG A 1 186 ? 4.43 15.438 22.938 1 42.81 186 ARG A O 1
ATOM 1429 N N . THR A 1 187 ? 5.004 13.367 22.609 1 38.56 187 THR A N 1
ATOM 1430 C CA . THR A 1 187 ? 4.828 13.07 24.031 1 38.56 187 THR A CA 1
ATOM 1431 C C . THR A 1 187 ? 5.77 13.906 24.891 1 38.56 187 THR A C 1
ATOM 1433 O O . THR A 1 187 ? 6.945 14.07 24.547 1 38.56 187 THR A O 1
ATOM 1436 N N . ALA A 1 188 ? 5.277 14.844 25.688 1 30.5 188 ALA A N 1
ATOM 1437 C CA . ALA A 1 188 ? 5.887 15.633 26.75 1 30.5 188 ALA A CA 1
ATOM 1438 C C . ALA A 1 188 ? 7.02 14.867 27.438 1 30.5 188 ALA A C 1
ATOM 1440 O O . ALA A 1 188 ? 6.863 13.688 27.766 1 30.5 188 ALA A O 1
ATOM 1441 N N . GLU A 1 189 ? 8.289 15.164 27.25 1 29.16 189 GLU A N 1
ATOM 1442 C CA . GLU A 1 189 ? 9.258 14.773 28.266 1 29.16 189 GLU A CA 1
ATOM 1443 C C . GLU A 1 189 ? 8.625 14.758 29.656 1 29.16 189 GLU A C 1
ATOM 1445 O O . GLU A 1 189 ? 7.84 15.648 30 1 29.16 189 GLU A O 1
ATOM 1450 N N . PRO A 1 190 ? 8.445 13.562 30.312 1 29.44 190 PRO A N 1
ATOM 1451 C CA . PRO A 1 190 ? 8.148 13.836 31.719 1 29.44 190 PRO A CA 1
ATOM 1452 C C . PRO A 1 190 ? 8.945 15.008 32.281 1 29.44 190 PRO A C 1
ATOM 1454 O O . PRO A 1 190 ? 10.148 15.125 32 1 29.44 190 PRO A O 1
ATOM 1457 N N . ALA A 1 191 ? 8.266 16.062 32.75 1 26.03 191 ALA A N 1
ATOM 1458 C CA . ALA A 1 191 ? 8.953 16.938 33.688 1 26.03 191 ALA A CA 1
ATOM 1459 C C . ALA A 1 191 ? 9.539 16.141 34.875 1 26.03 191 ALA A C 1
ATOM 1461 O O . ALA A 1 191 ? 8.914 15.203 35.344 1 26.03 191 ALA A O 1
ATOM 1462 N N . MET B 1 1 ? 55.344 29.094 -27.484 1 23.88 1 MET B N 1
ATOM 1463 C CA . MET B 1 1 ? 55.125 27.719 -27.047 1 23.88 1 MET B CA 1
ATOM 1464 C C . MET B 1 1 ? 53.906 27.641 -26.109 1 23.88 1 MET B C 1
ATOM 1466 O O . MET B 1 1 ? 53.969 28.125 -24.984 1 23.88 1 MET B O 1
ATOM 1470 N N . ALA B 1 2 ? 52.75 27.859 -26.703 1 26.55 2 ALA B N 1
ATOM 1471 C CA . ALA B 1 2 ? 51.406 28 -26.172 1 26.55 2 ALA B CA 1
ATOM 1472 C C . ALA B 1 2 ? 51 26.766 -25.375 1 26.55 2 ALA B C 1
ATOM 1474 O O . ALA B 1 2 ? 50.969 25.656 -25.906 1 26.55 2 ALA B O 1
ATOM 1475 N N . ARG B 1 3 ? 51.438 26.734 -24.094 1 25.2 3 ARG B N 1
ATOM 1476 C CA . ARG B 1 3 ? 51.125 25.688 -23.109 1 25.2 3 ARG B CA 1
ATOM 1477 C C . ARG B 1 3 ? 49.656 25.344 -23.125 1 25.2 3 ARG B C 1
ATOM 1479 O O . ARG B 1 3 ? 48.812 26.219 -22.953 1 25.2 3 ARG B O 1
ATOM 1486 N N . GLY B 1 4 ? 49.312 24.516 -24.062 1 26.27 4 GLY B N 1
ATOM 1487 C CA . GLY B 1 4 ? 47.969 24.016 -24.266 1 26.27 4 GLY B CA 1
ATOM 1488 C C . GLY B 1 4 ? 47.281 23.578 -22.984 1 26.27 4 GLY B C 1
ATOM 1489 O O . GLY B 1 4 ? 47.781 22.703 -22.266 1 26.27 4 GLY B O 1
ATOM 1490 N N . LEU B 1 5 ? 46.812 24.578 -22.203 1 29.12 5 LEU B N 1
ATOM 1491 C CA . LEU B 1 5 ? 46.062 24.344 -20.969 1 29.12 5 LEU B CA 1
ATOM 1492 C C . LEU B 1 5 ? 45.062 23.188 -21.141 1 29.12 5 LEU B C 1
ATOM 1494 O O . LEU B 1 5 ? 44.219 23.234 -22.047 1 29.12 5 LEU B O 1
ATOM 1498 N N . GLY B 1 6 ? 45.5 21.953 -20.953 1 25 6 GLY B N 1
ATOM 1499 C CA . GLY B 1 6 ? 44.812 20.688 -20.938 1 25 6 GLY B CA 1
ATOM 1500 C C . GLY B 1 6 ? 43.469 20.75 -20.203 1 25 6 GLY B C 1
ATOM 1501 O O . GLY B 1 6 ? 43.375 21.359 -19.125 1 25 6 GLY B O 1
ATOM 1502 N N . LYS B 1 7 ? 42.312 20.75 -20.938 1 26.72 7 LYS B N 1
ATOM 1503 C CA . LYS B 1 7 ? 40.906 20.641 -20.594 1 26.72 7 LYS B CA 1
ATOM 1504 C C . LYS B 1 7 ? 40.688 19.562 -19.531 1 26.72 7 LYS B C 1
ATOM 1506 O O . LYS B 1 7 ? 40.594 18.375 -19.859 1 26.72 7 LYS B O 1
ATOM 1511 N N . GLU B 1 8 ? 41.344 19.547 -18.359 1 29.12 8 GLU B N 1
ATOM 1512 C CA . GLU B 1 8 ? 41 18.609 -17.281 1 29.12 8 GLU B CA 1
ATOM 1513 C C . GLU B 1 8 ? 39.5 18.656 -16.984 1 29.12 8 GLU B C 1
ATOM 1515 O O . GLU B 1 8 ? 39 19.641 -16.453 1 29.12 8 GLU B O 1
ATOM 1520 N N . GLY B 1 9 ? 38.594 18.344 -17.938 1 26.52 9 GLY B N 1
ATOM 1521 C CA . GLY B 1 9 ? 37.156 18.375 -17.906 1 26.52 9 GLY B CA 1
ATOM 1522 C C . GLY B 1 9 ? 36.562 17.766 -16.641 1 26.52 9 GLY B C 1
ATOM 1523 O O . GLY B 1 9 ? 37.125 16.812 -16.078 1 26.52 9 GLY B O 1
ATOM 1524 N N . GLY B 1 10 ? 35.812 18.516 -15.773 1 26.42 10 GLY B N 1
ATOM 1525 C CA . GLY B 1 10 ? 35.094 18.469 -14.516 1 26.42 10 GLY B CA 1
ATOM 1526 C C . GLY B 1 10 ? 34.125 17.312 -14.422 1 26.42 10 GLY B C 1
ATOM 1527 O O . GLY B 1 10 ? 32.906 17.484 -14.602 1 26.42 10 GLY B O 1
ATOM 1528 N N . GLU B 1 11 ? 34.375 16.125 -15.062 1 28.81 11 GLU B N 1
ATOM 1529 C CA . GLU B 1 11 ? 33.656 14.859 -15.016 1 28.81 11 GLU B CA 1
ATOM 1530 C C . GLU B 1 11 ? 33.406 14.422 -13.578 1 28.81 11 GLU B C 1
ATOM 1532 O O . GLU B 1 11 ? 32.75 13.398 -13.336 1 28.81 11 GLU B O 1
ATOM 1537 N N . SER B 1 12 ? 34.188 14.891 -12.633 1 29.06 12 SER B N 1
ATOM 1538 C CA . SER B 1 12 ? 34.281 14.18 -11.359 1 29.06 12 SER B CA 1
ATOM 1539 C C . SER B 1 12 ? 32.969 14.289 -10.578 1 29.06 12 SER B C 1
ATOM 1541 O O . SER B 1 12 ? 32.719 13.492 -9.664 1 29.06 12 SER B O 1
ATOM 1543 N N . GLY B 1 13 ? 32.312 15.367 -10.719 1 26.94 13 GLY B N 1
ATOM 1544 C CA . GLY B 1 13 ? 31.375 15.711 -9.664 1 26.94 13 GLY B CA 1
ATOM 1545 C C . GLY B 1 13 ? 30.141 14.836 -9.656 1 26.94 13 GLY B C 1
ATOM 1546 O O . GLY B 1 13 ? 29.203 15.07 -8.891 1 26.94 13 GLY B O 1
ATOM 1547 N N . ILE B 1 14 ? 29.828 14.305 -10.773 1 28.19 14 ILE B N 1
ATOM 1548 C CA . ILE B 1 14 ? 28.594 13.523 -10.906 1 28.19 14 ILE B CA 1
ATOM 1549 C C . ILE B 1 14 ? 28.703 12.25 -10.062 1 28.19 14 ILE B C 1
ATOM 1551 O O . ILE B 1 14 ? 28.062 11.242 -10.359 1 28.19 14 ILE B O 1
ATOM 1555 N N . GLU B 1 15 ? 29.938 12.055 -9.547 1 26.95 15 GLU B N 1
ATOM 1556 C CA . GLU B 1 15 ? 30.219 10.773 -8.914 1 26.95 15 GLU B CA 1
ATOM 1557 C C . GLU B 1 15 ? 29.078 10.336 -8.008 1 26.95 15 GLU B C 1
ATOM 1559 O O . GLU B 1 15 ? 28.531 9.234 -8.156 1 26.95 15 GLU B O 1
ATOM 1564 N N . ASP B 1 16 ? 29.344 10.438 -6.586 1 26.42 16 ASP B N 1
ATOM 1565 C CA . ASP B 1 16 ? 29.094 9.625 -5.398 1 26.42 16 ASP B CA 1
ATOM 1566 C C . ASP B 1 16 ? 27.688 9.859 -4.867 1 26.42 16 ASP B C 1
ATOM 1568 O O . ASP B 1 16 ? 27.375 9.492 -3.729 1 26.42 16 ASP B O 1
ATOM 1572 N N . LEU B 1 17 ? 27.031 10.75 -5.406 1 25.61 17 LEU B N 1
ATOM 1573 C CA . LEU B 1 17 ? 25.75 10.945 -4.727 1 25.61 17 LEU B CA 1
ATOM 1574 C C . LEU B 1 17 ? 24.922 9.664 -4.742 1 25.61 17 LEU B C 1
ATOM 1576 O O . LEU B 1 17 ? 23.734 9.703 -5.023 1 25.61 17 LEU B O 1
ATOM 1580 N N . ARG B 1 18 ? 25.453 8.547 -5.121 1 29.58 18 ARG B N 1
ATOM 1581 C CA . ARG B 1 18 ? 24.734 7.336 -4.742 1 29.58 18 ARG B CA 1
ATOM 1582 C C . ARG B 1 18 ? 24.141 7.469 -3.342 1 29.58 18 ARG B C 1
ATOM 1584 O O . ARG B 1 18 ? 24.875 7.637 -2.365 1 29.58 18 ARG B O 1
ATOM 1591 N N . VAL B 1 19 ? 23.188 8.312 -3.225 1 30.62 19 VAL B N 1
ATOM 1592 C CA . VAL B 1 19 ? 22.406 8.547 -2.004 1 30.62 19 VAL B CA 1
ATOM 1593 C C . VAL B 1 19 ? 22.438 7.289 -1.131 1 30.62 19 VAL B C 1
ATOM 1595 O O . VAL B 1 19 ? 21.938 6.234 -1.535 1 30.62 19 VAL B O 1
ATOM 1598 N N . ARG B 1 20 ? 23.453 6.938 -0.521 1 32.53 20 ARG B N 1
ATOM 1599 C CA . ARG B 1 20 ? 23.516 5.977 0.577 1 32.53 20 ARG B CA 1
ATOM 1600 C C . ARG B 1 20 ? 22.203 5.941 1.343 1 32.53 20 ARG B C 1
ATOM 1602 O O . ARG B 1 20 ? 21.891 6.871 2.092 1 32.53 20 ARG B O 1
ATOM 1609 N N . GLN B 1 21 ? 21.094 5.691 0.79 1 37.06 21 GLN B N 1
ATOM 1610 C CA . GLN B 1 21 ? 19.875 5.547 1.59 1 37.06 21 GLN B CA 1
ATOM 1611 C C . GLN B 1 21 ? 20.172 4.832 2.906 1 37.06 21 GLN B C 1
ATOM 1613 O O . GLN B 1 21 ? 20.438 3.629 2.918 1 37.06 21 GLN B O 1
ATOM 1618 N N . GLU B 1 22 ? 21.016 5.355 3.703 1 40.94 22 GLU B N 1
ATOM 1619 C CA . GLU B 1 22 ? 21.172 4.922 5.086 1 40.94 22 GLU B CA 1
ATOM 1620 C C . GLU B 1 22 ? 19.875 4.355 5.645 1 40.94 22 GLU B C 1
ATOM 1622 O O . GLU B 1 22 ? 18.797 4.887 5.379 1 40.94 22 GLU B O 1
ATOM 1627 N N . LYS B 1 23 ? 19.75 3.059 5.832 1 52.56 23 LYS B N 1
ATOM 1628 C CA . LYS B 1 23 ? 18.656 2.393 6.52 1 52.56 23 LYS B CA 1
ATOM 1629 C C . LYS B 1 23 ? 18.109 3.26 7.652 1 52.56 23 LYS B C 1
ATOM 1631 O O . LYS B 1 23 ? 18.797 3.494 8.648 1 52.56 23 LYS B O 1
ATOM 1636 N N . THR B 1 24 ? 17.328 4.395 7.375 1 63.94 24 THR B N 1
ATOM 1637 C CA . THR B 1 24 ? 16.781 5.25 8.43 1 63.94 24 THR B CA 1
ATOM 1638 C C . THR B 1 24 ? 15.867 4.457 9.352 1 63.94 24 THR B C 1
ATOM 1640 O O . THR B 1 24 ? 15.305 3.441 8.953 1 63.94 24 THR B O 1
ATOM 1643 N N . ASP B 1 25 ? 16.031 4.602 10.562 1 82.19 25 ASP B N 1
ATOM 1644 C CA . ASP B 1 25 ? 15.156 4.09 11.617 1 82.19 25 ASP B CA 1
ATOM 1645 C C . ASP B 1 25 ? 13.758 4.695 11.523 1 82.19 25 ASP B C 1
ATOM 1647 O O . ASP B 1 25 ? 12.93 4.508 12.414 1 82.19 25 ASP B O 1
ATOM 1651 N N . GLU B 1 26 ? 13.555 5.32 10.336 1 88.88 26 GLU B N 1
ATOM 1652 C CA . GLU B 1 26 ? 12.297 6.059 10.234 1 88.88 26 GLU B CA 1
ATOM 1653 C C . GLU B 1 26 ? 11.453 5.559 9.07 1 88.88 26 GLU B C 1
ATOM 1655 O O . GLU B 1 26 ? 11.984 5.27 7.992 1 88.88 26 GLU B O 1
ATOM 1660 N N . VAL B 1 27 ? 10.164 5.441 9.32 1 93.38 27 VAL B N 1
ATOM 1661 C CA . VAL B 1 27 ? 9.18 5.242 8.266 1 93.38 27 VAL B CA 1
ATOM 1662 C C . VAL B 1 27 ? 8.625 6.594 7.812 1 93.38 27 VAL B C 1
ATOM 1664 O O . VAL B 1 27 ? 8 7.309 8.602 1 93.38 27 VAL B O 1
ATOM 1667 N N . LEU B 1 28 ? 8.93 6.973 6.598 1 93.56 28 LEU B N 1
ATOM 1668 C CA . LEU B 1 28 ? 8.453 8.234 6.031 1 93.56 28 LEU B CA 1
ATOM 1669 C C . LEU B 1 28 ? 7.207 8.016 5.184 1 93.56 28 LEU B C 1
ATOM 1671 O O . LEU B 1 28 ? 7.195 7.16 4.293 1 93.56 28 LEU B O 1
ATOM 1675 N N . VAL B 1 29 ? 6.125 8.766 5.461 1 96.38 29 VAL B N 1
ATOM 1676 C CA . VAL B 1 29 ? 4.867 8.656 4.73 1 96.38 29 VAL B CA 1
ATOM 1677 C C . VAL B 1 29 ? 4.395 10.039 4.301 1 96.38 29 VAL B C 1
ATOM 1679 O O . VAL B 1 29 ? 4.406 10.984 5.098 1 96.38 29 VAL B O 1
ATOM 1682 N N . PHE B 1 30 ? 4.016 10.203 3.055 1 96.12 30 PHE B N 1
ATOM 1683 C CA . PHE B 1 30 ? 3.395 11.422 2.547 1 96.12 30 PHE B CA 1
ATOM 1684 C C . PHE B 1 30 ? 1.888 11.25 2.408 1 96.12 30 PHE B C 1
ATOM 1686 O O . PHE B 1 30 ? 1.416 10.188 1.998 1 96.12 30 PHE B O 1
ATOM 1693 N N . THR B 1 31 ? 1.162 12.289 2.703 1 97.69 31 THR B N 1
ATOM 1694 C CA . THR B 1 31 ? -0.292 12.195 2.646 1 97.69 31 THR B CA 1
ATOM 1695 C C . THR B 1 31 ? -0.889 13.398 1.933 1 97.69 31 THR B C 1
ATOM 1697 O O . THR B 1 31 ? -0.247 14.453 1.833 1 97.69 31 THR B O 1
ATOM 1700 N N . ASP B 1 32 ? -2.096 13.258 1.447 1 97.31 32 ASP B N 1
ATOM 1701 C CA . ASP B 1 32 ? -2.814 14.336 0.778 1 97.31 32 ASP B CA 1
ATOM 1702 C C . ASP B 1 32 ? -4.316 14.062 0.749 1 97.31 32 ASP B C 1
ATOM 1704 O O . ASP B 1 32 ? -4.746 12.922 0.901 1 97.31 32 ASP B O 1
ATOM 1708 N N . GLY B 1 33 ? -5.105 15.109 0.644 1 97.25 33 GLY B N 1
ATOM 1709 C CA . GLY B 1 33 ? -6.527 15.086 0.346 1 97.25 33 GLY B CA 1
ATOM 1710 C C . GLY B 1 33 ? -6.879 15.805 -0.943 1 97.25 33 GLY B C 1
ATOM 1711 O O . GLY B 1 33 ? -6.125 16.672 -1.408 1 97.25 33 GLY B O 1
ATOM 1712 N N . SER B 1 34 ? -8.031 15.367 -1.505 1 96.69 34 SER B N 1
ATOM 1713 C CA . SER B 1 34 ? -8.43 15.992 -2.764 1 96.69 34 SER B CA 1
ATOM 1714 C C . SER B 1 34 ? -9.953 16.016 -2.914 1 96.69 34 SER B C 1
ATOM 1716 O O . SER B 1 34 ? -10.641 15.148 -2.369 1 96.69 34 SER B O 1
ATOM 1718 N N . MET B 1 35 ? -10.336 16.984 -3.543 1 95.75 35 MET B N 1
ATOM 1719 C CA . MET B 1 35 ? -11.727 17.094 -3.969 1 95.75 35 MET B CA 1
ATOM 1720 C C . MET B 1 35 ? -11.812 17.391 -5.461 1 95.75 35 MET B C 1
ATOM 1722 O O . MET B 1 35 ? -11.188 18.328 -5.953 1 95.75 35 MET B O 1
ATOM 1726 N N . ILE B 1 36 ? -12.539 16.578 -6.156 1 94.5 36 ILE B N 1
ATOM 1727 C CA . ILE B 1 36 ? -12.75 16.75 -7.59 1 94.5 36 ILE B CA 1
ATOM 1728 C C . ILE B 1 36 ? -14.242 16.703 -7.902 1 94.5 36 ILE B C 1
ATOM 1730 O O . ILE B 1 36 ? -14.883 15.656 -7.77 1 94.5 36 ILE B O 1
ATOM 1734 N N . GLY B 1 37 ? -14.797 17.844 -8.367 1 93.19 37 GLY B N 1
ATOM 1735 C CA . GLY B 1 37 ? -16.203 17.906 -8.711 1 93.19 37 GLY B CA 1
ATOM 1736 C C . GLY B 1 37 ? -17.125 17.531 -7.562 1 93.19 37 GLY B C 1
ATOM 1737 O O . GLY B 1 37 ? -18.094 16.797 -7.758 1 93.19 37 GLY B O 1
ATOM 1738 N N . GLY B 1 38 ? -16.75 17.812 -6.352 1 93.56 38 GLY B N 1
ATOM 1739 C CA . GLY B 1 38 ? -17.562 17.531 -5.18 1 93.56 38 GLY B CA 1
ATOM 1740 C C . GLY B 1 38 ? -17.266 16.172 -4.559 1 93.56 38 GLY B C 1
ATOM 1741 O O . GLY B 1 38 ? -17.734 15.875 -3.463 1 93.56 38 GLY B O 1
ATOM 1742 N N . TRP B 1 39 ? -16.547 15.352 -5.32 1 95.31 39 TRP B N 1
ATOM 1743 C CA . TRP B 1 39 ? -16.141 14.055 -4.789 1 95.31 39 TRP B CA 1
ATOM 1744 C C . TRP B 1 39 ? -14.805 14.148 -4.066 1 95.31 39 TRP B C 1
ATOM 1746 O O . TRP B 1 39 ? -13.875 14.797 -4.555 1 95.31 39 TRP B O 1
ATOM 1756 N N . VAL B 1 40 ? -14.758 13.445 -2.922 1 96 40 VAL B N 1
ATOM 1757 C CA . VAL B 1 40 ? -13.617 13.641 -2.037 1 96 40 VAL B CA 1
ATOM 1758 C C . VAL B 1 40 ? -12.836 12.336 -1.908 1 96 40 VAL B C 1
ATOM 1760 O O . VAL B 1 40 ? -13.422 11.258 -1.888 1 96 40 VAL B O 1
ATOM 1763 N N . GLY B 1 41 ? -11.523 12.438 -1.881 1 97.31 41 GLY B N 1
ATOM 1764 C CA . GLY B 1 41 ? -10.617 11.328 -1.665 1 97.31 41 GLY B CA 1
ATOM 1765 C C . GLY B 1 41 ? -9.375 11.711 -0.887 1 97.31 41 GLY B C 1
ATOM 1766 O O . GLY B 1 41 ? -9.117 12.898 -0.668 1 97.31 41 GLY B O 1
ATOM 1767 N N . ALA B 1 42 ? -8.68 10.766 -0.381 1 98.12 42 ALA B N 1
ATOM 1768 C CA . ALA B 1 42 ? -7.391 10.914 0.285 1 98.12 42 ALA B CA 1
ATOM 1769 C C . ALA B 1 42 ? -6.387 9.883 -0.224 1 98.12 42 ALA B C 1
ATOM 1771 O O . ALA B 1 42 ? -6.754 8.961 -0.956 1 98.12 42 ALA B O 1
ATOM 1772 N N . GLY B 1 43 ? -5.152 10.133 0.1 1 98.38 43 GLY B N 1
ATOM 1773 C CA . GLY B 1 43 ? -4.102 9.211 -0.288 1 98.38 43 GLY B CA 1
ATOM 1774 C C . GLY B 1 43 ? -2.859 9.32 0.572 1 98.38 43 GLY B C 1
ATOM 1775 O O . GLY B 1 43 ? -2.662 10.328 1.258 1 98.38 43 GLY B O 1
ATOM 1776 N N . TRP B 1 44 ? -2.137 8.258 0.604 1 98.25 44 TRP B N 1
ATOM 1777 C CA . TRP B 1 44 ? -0.799 8.289 1.186 1 98.25 44 TRP B CA 1
ATOM 1778 C C . TRP B 1 44 ? 0.182 7.484 0.337 1 98.25 44 TRP B C 1
ATOM 1780 O O . TRP B 1 44 ? -0.224 6.605 -0.425 1 98.25 44 TRP B O 1
ATOM 1790 N N . TRP B 1 45 ? 1.429 7.891 0.39 1 97.25 45 TRP B N 1
ATOM 1791 C CA . TRP B 1 45 ? 2.518 7.281 -0.366 1 97.25 45 TRP B CA 1
ATOM 1792 C C . TRP B 1 45 ? 3.775 7.164 0.488 1 97.25 45 TRP B C 1
ATOM 1794 O O . TRP B 1 45 ? 4.082 8.062 1.278 1 97.25 45 TRP B O 1
ATOM 1804 N N . ARG B 1 46 ? 4.457 6.039 0.281 1 95.31 46 ARG B N 1
ATOM 1805 C CA . ARG B 1 46 ? 5.754 5.887 0.934 1 95.31 46 ARG B CA 1
ATOM 1806 C C . ARG B 1 46 ? 6.688 5.012 0.101 1 95.31 46 ARG B C 1
ATOM 1808 O O . ARG B 1 46 ? 6.234 4.262 -0.763 1 95.31 46 ARG B O 1
ATOM 1815 N N . ARG B 1 47 ? 7.918 5.164 0.454 1 91.94 47 ARG B N 1
ATOM 1816 C CA . ARG B 1 47 ? 8.961 4.34 -0.143 1 91.94 47 ARG B CA 1
ATOM 1817 C C . ARG B 1 47 ? 9.867 3.74 0.93 1 91.94 47 ARG B C 1
ATOM 1819 O O . ARG B 1 47 ? 10.219 4.414 1.898 1 91.94 47 ARG B O 1
ATOM 1826 N N . ASP B 1 48 ? 10.203 2.455 0.762 1 88.81 48 ASP B N 1
ATOM 1827 C CA . ASP B 1 48 ? 11.094 1.867 1.754 1 88.81 48 ASP B CA 1
ATOM 1828 C C . ASP B 1 48 ? 12.539 1.889 1.27 1 88.81 48 ASP B C 1
ATOM 1830 O O . ASP B 1 48 ? 12.836 2.418 0.195 1 88.81 48 ASP B O 1
ATOM 1834 N N . ASN B 1 49 ? 13.445 1.384 2.086 1 83.12 49 ASN B N 1
ATOM 1835 C CA . ASN B 1 49 ? 14.883 1.452 1.816 1 83.12 49 ASN B CA 1
ATOM 1836 C C . ASN B 1 49 ? 15.266 0.612 0.602 1 83.12 49 ASN B C 1
ATOM 1838 O O . ASN B 1 49 ? 16.312 0.842 -0.014 1 83.12 49 ASN B O 1
ATOM 1842 N N . GLY B 1 50 ? 14.453 -0.376 0.24 1 84.19 50 GLY B N 1
ATOM 1843 C CA . GLY B 1 50 ? 14.711 -1.213 -0.921 1 84.19 50 GLY B CA 1
ATOM 1844 C C . GLY B 1 50 ? 14.172 -0.627 -2.211 1 84.19 50 GLY B C 1
ATOM 1845 O O . GLY B 1 50 ? 14.32 -1.222 -3.281 1 84.19 50 GLY B O 1
ATOM 1846 N N . GLY B 1 51 ? 13.547 0.493 -2.055 1 88.62 51 GLY B N 1
ATOM 1847 C CA . GLY B 1 51 ? 13.023 1.173 -3.229 1 88.62 51 GLY B CA 1
ATOM 1848 C C . GLY B 1 51 ? 11.594 0.793 -3.549 1 88.62 51 GLY B C 1
ATOM 1849 O O . GLY B 1 51 ? 11.031 1.261 -4.539 1 88.62 51 GLY B O 1
ATOM 1850 N N . VAL B 1 52 ? 11.008 -0.046 -2.779 1 93.69 52 VAL B N 1
ATOM 1851 C CA . VAL B 1 52 ? 9.617 -0.411 -3 1 93.69 52 VAL B CA 1
ATOM 1852 C C . VAL B 1 52 ? 8.703 0.755 -2.617 1 93.69 52 VAL B C 1
ATOM 1854 O O . VAL B 1 52 ? 8.898 1.379 -1.569 1 93.69 52 VAL B O 1
ATOM 1857 N N . GLU B 1 53 ? 7.773 1.052 -3.494 1 95.56 53 GLU B N 1
ATOM 1858 C CA . GLU B 1 53 ? 6.805 2.105 -3.223 1 95.56 53 GLU B CA 1
ATOM 1859 C C . GLU B 1 53 ? 5.438 1.522 -2.877 1 95.56 53 GLU B C 1
ATOM 1861 O O . GLU B 1 53 ? 4.996 0.551 -3.496 1 95.56 53 GLU B O 1
ATOM 1866 N N . TYR B 1 54 ? 4.863 2.121 -1.899 1 96.56 54 TYR B N 1
ATOM 1867 C CA . TYR B 1 54 ? 3.537 1.752 -1.421 1 96.56 54 TYR B CA 1
ATOM 1868 C C . TYR B 1 54 ? 2.59 2.945 -1.464 1 96.56 54 TYR B C 1
ATOM 1870 O O . TYR B 1 54 ? 3.027 4.098 -1.379 1 96.56 54 TYR B O 1
ATOM 1878 N N . GLY B 1 55 ? 1.315 2.607 -1.567 1 97.25 55 GLY B N 1
ATOM 1879 C CA . GLY B 1 55 ? 0.348 3.689 -1.479 1 97.25 55 GLY B CA 1
ATOM 1880 C C . GLY B 1 55 ? -1.082 3.201 -1.35 1 97.25 55 GLY B C 1
ATOM 1881 O O . GLY B 1 55 ? -1.352 2.008 -1.494 1 97.25 55 GLY B O 1
ATOM 1882 N N . ALA B 1 56 ? -1.938 4.191 -1.089 1 98 56 ALA B N 1
ATOM 1883 C CA . ALA B 1 56 ? -3.369 3.908 -0.999 1 98 56 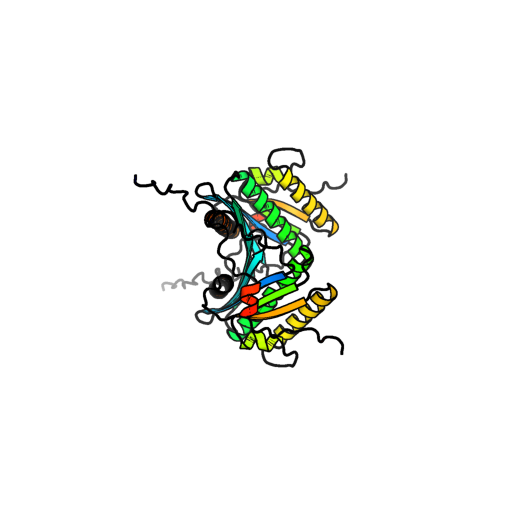ALA B CA 1
ATOM 1884 C C . ALA B 1 56 ? -4.188 5.023 -1.641 1 98 56 ALA B C 1
ATOM 1886 O O . ALA B 1 56 ? -3.812 6.195 -1.576 1 98 56 ALA B O 1
ATOM 1887 N N . ARG B 1 57 ? -5.207 4.605 -2.26 1 97.75 57 ARG B N 1
ATOM 1888 C CA . ARG B 1 57 ? -6.277 5.461 -2.764 1 97.75 57 ARG B CA 1
ATOM 1889 C C . ARG B 1 57 ? -7.543 5.305 -1.931 1 97.75 57 ARG B C 1
ATOM 1891 O O . ARG B 1 57 ? -8.117 4.215 -1.866 1 97.75 57 ARG B O 1
ATOM 1898 N N . ILE B 1 58 ? -8.023 6.383 -1.364 1 97.12 58 ILE B N 1
ATOM 1899 C CA . ILE B 1 58 ? -9.094 6.285 -0.375 1 97.12 58 ILE B CA 1
ATOM 1900 C C . ILE B 1 58 ? -10.305 7.09 -0.84 1 97.12 58 ILE B C 1
ATOM 1902 O O . ILE B 1 58 ? -10.289 8.32 -0.786 1 97.12 58 ILE B O 1
ATOM 1906 N N . PRO B 1 59 ? -11.32 6.426 -1.321 1 96.19 59 PRO B N 1
ATOM 1907 C CA . PRO B 1 59 ? -12.562 7.137 -1.642 1 96.19 59 PRO B CA 1
ATOM 1908 C C . PRO B 1 59 ? -13.344 7.547 -0.396 1 96.19 59 PRO B C 1
ATOM 1910 O O . PRO B 1 59 ? -13.555 6.727 0.501 1 96.19 59 PRO B O 1
ATOM 1913 N N . LEU B 1 60 ? -13.75 8.82 -0.326 1 94.56 60 LEU B N 1
ATOM 1914 C CA . LEU B 1 60 ? -14.414 9.312 0.879 1 94.56 60 LEU B CA 1
ATOM 1915 C C . LEU B 1 60 ? -15.828 9.789 0.566 1 94.56 60 LEU B C 1
ATOM 1917 O O . LEU B 1 60 ? -16.578 10.164 1.473 1 94.56 60 LEU B O 1
ATOM 1921 N N . GLY B 1 61 ? -16.234 9.844 -0.649 1 91.31 61 GLY B N 1
ATOM 1922 C CA . GLY B 1 61 ? -17.594 10.18 -1.009 1 91.31 61 GLY B CA 1
ATOM 1923 C C . GLY B 1 61 ? -17.781 11.648 -1.343 1 91.31 61 GLY B C 1
ATOM 1924 O O . GLY B 1 61 ? -16.844 12.312 -1.799 1 91.31 61 GLY B O 1
ATOM 1925 N N . LYS B 1 62 ? -19.031 12.258 -1.238 1 88.62 62 LYS B N 1
ATOM 1926 C CA . LYS B 1 62 ? -19.344 13.609 -1.698 1 88.62 62 LYS B CA 1
ATOM 1927 C C . LYS B 1 62 ? -19.625 14.539 -0.522 1 88.62 62 LYS B C 1
ATOM 1929 O O . LYS B 1 62 ? -19.625 15.766 -0.674 1 88.62 62 LYS B O 1
ATOM 1934 N N . GLU B 1 63 ? -19.875 14.109 0.586 1 83.81 63 GLU B N 1
ATOM 1935 C CA . GLU B 1 63 ? -20.344 14.945 1.689 1 83.81 63 GLU B CA 1
ATOM 1936 C C . GLU B 1 63 ? -19.219 15.25 2.67 1 83.81 63 GLU B C 1
ATOM 1938 O O . GLU B 1 63 ? -19.422 15.203 3.887 1 83.81 63 GLU B O 1
ATOM 1943 N N . MET B 1 64 ? -18.141 15.555 2.135 1 86.88 64 MET B N 1
ATOM 1944 C CA . MET B 1 64 ? -17.016 15.852 3.002 1 86.88 64 MET B CA 1
ATOM 1945 C C . MET B 1 64 ? -16.219 17.047 2.471 1 86.88 64 MET B C 1
ATOM 1947 O O . MET B 1 64 ? -16.156 17.266 1.261 1 86.88 64 MET B O 1
ATOM 1951 N N . GLU B 1 65 ? -15.68 17.875 3.33 1 90.5 65 GLU B N 1
ATOM 1952 C CA . GLU B 1 65 ? -14.773 18.953 2.955 1 90.5 65 GLU B CA 1
ATOM 1953 C C . GLU B 1 65 ? -13.359 18.422 2.725 1 90.5 65 GLU B C 1
ATOM 1955 O O . GLU B 1 65 ? -12.969 17.406 3.291 1 90.5 65 GLU B O 1
ATOM 1960 N N . VAL B 1 66 ? -12.68 19.141 1.864 1 90.75 66 VAL B N 1
ATOM 1961 C CA . VAL B 1 66 ? -11.312 18.75 1.535 1 90.75 66 VAL B CA 1
ATOM 1962 C C . VAL B 1 66 ? -10.461 18.719 2.803 1 90.75 66 VAL B C 1
ATOM 1964 O O . VAL B 1 66 ? -9.57 17.875 2.939 1 90.75 66 VAL B O 1
ATOM 1967 N N . TYR B 1 67 ? -10.75 19.672 3.729 1 92.25 67 TYR B N 1
ATOM 1968 C CA . TYR B 1 67 ? -10.031 19.703 5 1 92.25 67 TYR B CA 1
ATOM 1969 C C . TYR B 1 67 ? -10.148 18.375 5.727 1 92.25 67 TYR B C 1
ATOM 1971 O O . TYR B 1 67 ? -9.164 17.859 6.25 1 92.25 67 TYR B O 1
ATOM 1979 N N . ASP B 1 68 ? -11.289 17.781 5.754 1 91.81 68 ASP B N 1
ATOM 1980 C CA . ASP B 1 68 ? -11.523 16.484 6.379 1 91.81 68 ASP B CA 1
ATOM 1981 C C . ASP B 1 68 ? -10.734 15.383 5.684 1 91.81 68 ASP B C 1
ATOM 1983 O O . ASP B 1 68 ? -10.234 14.469 6.336 1 91.81 68 ASP B O 1
ATOM 1987 N N . SER B 1 69 ? -10.648 15.523 4.375 1 95.69 69 SER B N 1
ATOM 1988 C CA . SER B 1 69 ? -9.906 14.508 3.627 1 95.69 69 SER B CA 1
ATOM 1989 C C . SER B 1 69 ? -8.422 14.562 3.955 1 95.69 69 SER B C 1
ATOM 1991 O O . SER B 1 69 ? -7.746 13.531 3.967 1 95.69 69 SER B O 1
ATOM 1993 N N . GLU B 1 70 ? -7.914 15.742 4.172 1 95.88 70 GLU B N 1
ATOM 1994 C CA . GLU B 1 70 ? -6.531 15.891 4.617 1 95.88 70 GLU B CA 1
ATOM 1995 C C . GLU B 1 70 ? -6.305 15.18 5.945 1 95.88 70 GLU B C 1
ATOM 1997 O O . GLU B 1 70 ? -5.309 14.477 6.117 1 95.88 70 GLU B O 1
ATOM 2002 N N . LEU B 1 71 ? -7.219 15.328 6.848 1 95.38 71 LEU B N 1
ATOM 2003 C CA . LEU B 1 71 ? -7.121 14.68 8.148 1 95.38 71 LEU B CA 1
ATOM 2004 C C . LEU B 1 71 ? -7.172 13.164 8.016 1 95.38 71 LEU B C 1
ATOM 2006 O O . LEU B 1 71 ? -6.395 12.453 8.656 1 95.38 71 LEU B O 1
ATOM 2010 N N . VAL B 1 72 ? -8.031 12.719 7.156 1 96.25 72 VAL B N 1
ATOM 2011 C CA . VAL B 1 72 ? -8.172 11.281 6.93 1 96.25 72 VAL B CA 1
ATOM 2012 C C . VAL B 1 72 ? -6.891 10.734 6.309 1 96.25 72 VAL B C 1
ATOM 2014 O O . VAL B 1 72 ? -6.445 9.633 6.66 1 96.25 72 VAL B O 1
ATOM 2017 N N . GLY B 1 73 ? -6.344 11.461 5.352 1 97.69 73 GLY B N 1
ATOM 2018 C CA . GLY B 1 73 ? -5.062 11.062 4.781 1 97.69 73 GLY B CA 1
ATOM 2019 C C . GLY B 1 73 ? -3.975 10.891 5.82 1 97.69 73 GLY B C 1
ATOM 2020 O O . GLY B 1 73 ? -3.244 9.898 5.805 1 97.69 73 GLY B O 1
ATOM 2021 N N . ILE B 1 74 ? -3.846 11.805 6.711 1 96.5 74 ILE B N 1
ATOM 2022 C CA . ILE B 1 74 ? -2.844 11.758 7.773 1 96.5 74 ILE B CA 1
ATOM 2023 C C . ILE B 1 74 ? -3.096 10.539 8.664 1 96.5 74 ILE B C 1
ATOM 2025 O O . ILE B 1 74 ? -2.17 9.789 8.969 1 96.5 74 ILE B O 1
ATOM 2029 N N . GLU B 1 75 ? -4.352 10.344 9.102 1 96.44 75 GLU B N 1
ATOM 2030 C CA . GLU B 1 75 ? -4.691 9.188 9.922 1 96.44 75 GLU B CA 1
ATOM 2031 C C . GLU B 1 75 ? -4.281 7.887 9.242 1 96.44 75 GLU B C 1
ATOM 2033 O O . GLU B 1 75 ? -3.648 7.031 9.867 1 96.44 75 GLU B O 1
ATOM 2038 N N . ALA B 1 76 ? -4.66 7.797 7.988 1 97.25 76 ALA B N 1
ATOM 2039 C CA . ALA B 1 76 ? -4.348 6.586 7.23 1 97.25 76 ALA B CA 1
ATOM 2040 C C . ALA B 1 76 ? -2.842 6.398 7.09 1 97.25 76 ALA B C 1
ATOM 2042 O O . ALA B 1 76 ? -2.34 5.273 7.16 1 97.25 76 ALA B O 1
ATOM 2043 N N . GLY B 1 77 ? -2.154 7.449 6.812 1 97.56 77 GLY B N 1
ATOM 2044 C CA . GLY B 1 77 ? -0.702 7.41 6.75 1 97.56 77 GLY B CA 1
ATOM 2045 C C . GLY B 1 77 ? -0.063 6.934 8.039 1 97.56 77 GLY B C 1
ATOM 2046 O O . GLY B 1 77 ? 0.872 6.133 8.023 1 97.56 77 GLY B O 1
ATOM 2047 N N . ILE B 1 78 ? -0.527 7.43 9.148 1 96.25 78 ILE B N 1
ATOM 2048 C CA . ILE B 1 78 ? -0.018 7.02 10.453 1 96.25 78 ILE B CA 1
ATOM 2049 C C . ILE B 1 78 ? -0.291 5.531 10.664 1 96.25 78 ILE B C 1
ATOM 2051 O O . ILE B 1 78 ? 0.585 4.789 11.117 1 96.25 78 ILE B O 1
ATOM 2055 N N . ARG B 1 79 ? -1.467 5.141 10.344 1 95.19 79 ARG B N 1
ATOM 2056 C CA . ARG B 1 79 ? -1.833 3.734 10.5 1 95.19 79 ARG B CA 1
ATOM 2057 C C . ARG B 1 79 ? -0.891 2.832 9.711 1 95.19 79 ARG B C 1
ATOM 2059 O O . ARG B 1 79 ? -0.388 1.838 10.242 1 95.19 79 ARG B O 1
ATOM 2066 N N . ASN B 1 80 ? -0.666 3.166 8.508 1 94.31 80 ASN B N 1
ATOM 2067 C CA . ASN B 1 80 ? 0.255 2.377 7.695 1 94.31 80 ASN B CA 1
ATOM 2068 C C . ASN B 1 80 ? 1.68 2.447 8.234 1 94.31 80 ASN B C 1
ATOM 2070 O O . ASN B 1 80 ? 2.393 1.441 8.25 1 94.31 80 ASN B O 1
ATOM 2074 N N . GLY B 1 81 ? 2.078 3.629 8.555 1 94.69 81 GLY B N 1
ATOM 2075 C CA . GLY B 1 81 ? 3.396 3.791 9.141 1 94.69 81 GLY B CA 1
ATOM 2076 C C . GLY B 1 81 ? 3.615 2.912 10.359 1 94.69 81 GLY B C 1
ATOM 2077 O O . GLY B 1 81 ? 4.688 2.326 10.523 1 94.69 81 GLY B O 1
ATOM 2078 N N . LEU B 1 82 ? 2.627 2.869 11.188 1 93.81 82 LEU B N 1
ATOM 2079 C CA . LEU B 1 82 ? 2.717 2.066 12.406 1 93.81 82 LEU B CA 1
ATOM 2080 C C . LEU B 1 82 ? 2.881 0.588 12.07 1 93.81 82 LEU B C 1
ATOM 2082 O O . LEU B 1 82 ? 3.721 -0.097 12.656 1 93.81 82 LEU B O 1
ATOM 2086 N N . LEU B 1 83 ? 2.129 0.139 11.172 1 90.38 83 LEU B N 1
ATOM 2087 C CA . LEU B 1 83 ? 2.225 -1.252 10.742 1 90.38 83 LEU B CA 1
ATOM 2088 C C . LEU B 1 83 ? 3.629 -1.567 10.234 1 90.38 83 LEU B C 1
ATOM 2090 O O . LEU B 1 83 ? 4.215 -2.584 10.609 1 90.38 83 LEU B O 1
ATOM 2094 N N . MET B 1 84 ? 4.125 -0.715 9.492 1 91.25 84 MET B N 1
ATOM 2095 C CA . MET B 1 84 ? 5.445 -0.929 8.898 1 91.25 84 MET B CA 1
ATOM 2096 C C . MET B 1 84 ? 6.539 -0.819 9.961 1 91.25 84 MET B C 1
ATOM 2098 O O . MET B 1 84 ? 7.496 -1.593 9.953 1 91.25 84 MET B O 1
ATOM 2102 N N . ALA B 1 85 ? 6.359 0.145 10.766 1 92.56 85 ALA B N 1
ATOM 2103 C CA . ALA B 1 85 ? 7.352 0.328 11.82 1 92.56 85 ALA B CA 1
ATOM 2104 C C . ALA B 1 85 ? 7.453 -0.915 12.703 1 92.56 85 ALA B C 1
ATOM 2106 O O . ALA B 1 85 ? 8.555 -1.367 13.023 1 92.56 85 ALA B O 1
ATOM 2107 N N . VAL B 1 86 ? 6.352 -1.479 13.031 1 89.25 86 VAL B N 1
ATOM 2108 C CA . VAL B 1 86 ? 6.328 -2.68 13.859 1 89.25 86 VAL B CA 1
ATOM 2109 C C . VAL B 1 86 ? 6.941 -3.85 13.094 1 89.25 86 VAL B C 1
ATOM 2111 O O . VAL B 1 86 ? 7.77 -4.59 13.633 1 89.25 86 VAL B O 1
ATOM 2114 N N . GLN B 1 87 ? 6.605 -3.992 11.883 1 84 87 GLN B N 1
ATOM 2115 C CA . GLN B 1 87 ? 7.078 -5.105 11.062 1 84 87 GLN B CA 1
ATOM 2116 C C . GLN B 1 87 ? 8.586 -5.035 10.859 1 84 87 GLN B C 1
ATOM 2118 O O . GLN B 1 87 ? 9.273 -6.062 10.875 1 84 87 GLN B O 1
ATOM 2123 N N . GLU B 1 88 ? 9.062 -3.828 10.703 1 86.06 88 GLU B N 1
ATOM 2124 C CA . GLU B 1 88 ? 10.461 -3.68 10.32 1 86.06 88 GLU B CA 1
ATOM 2125 C C . GLU B 1 88 ? 11.32 -3.293 11.516 1 86.06 88 GLU B C 1
ATOM 2127 O O . GLU B 1 88 ? 12.539 -3.127 11.391 1 86.06 88 GLU B O 1
ATOM 2132 N N . GLY B 1 89 ? 10.719 -3.102 12.602 1 89.38 89 GLY B N 1
ATOM 2133 C CA . GLY B 1 89 ? 11.461 -2.736 13.797 1 89.38 89 GLY B CA 1
ATOM 2134 C C . GLY B 1 89 ? 11.977 -1.311 13.766 1 89.38 89 GLY B C 1
ATOM 2135 O O . GLY B 1 89 ? 13.086 -1.036 14.227 1 89.38 89 GLY B O 1
ATOM 2136 N N . ARG B 1 90 ? 11.242 -0.448 13.086 1 92.5 90 ARG B N 1
ATOM 2137 C CA . ARG B 1 90 ? 11.586 0.969 13.055 1 92.5 90 ARG B CA 1
ATOM 2138 C C . ARG B 1 90 ? 11.031 1.694 14.281 1 92.5 90 ARG B C 1
ATOM 2140 O O . ARG B 1 90 ? 10 1.296 14.828 1 92.5 90 ARG B O 1
ATOM 2147 N N . LYS B 1 91 ? 11.727 2.762 14.625 1 94.06 91 LYS B N 1
ATOM 2148 C CA . LYS B 1 91 ? 11.367 3.381 15.898 1 94.06 91 LYS B CA 1
ATOM 2149 C C . LYS B 1 91 ? 10.727 4.75 15.688 1 94.06 91 LYS B C 1
ATOM 2151 O O . LYS B 1 91 ? 10.25 5.371 16.641 1 94.06 91 LYS B O 1
ATOM 2156 N N . GLN B 1 92 ? 10.703 5.215 14.477 1 93.94 92 GLN B N 1
ATOM 2157 C CA . GLN B 1 92 ? 10.156 6.535 14.195 1 93.94 92 GLN B CA 1
ATOM 2158 C C . GLN B 1 92 ? 9.281 6.516 12.945 1 93.94 92 GLN B C 1
ATOM 2160 O O . GLN B 1 92 ? 9.602 5.84 11.969 1 93.94 92 GLN B O 1
ATOM 2165 N N . ILE B 1 93 ? 8.203 7.207 13.047 1 94.75 93 ILE B N 1
ATOM 2166 C CA . ILE B 1 93 ? 7.32 7.449 11.906 1 94.75 93 ILE B CA 1
ATOM 2167 C C . ILE B 1 93 ? 7.215 8.945 11.648 1 94.75 93 ILE B C 1
ATOM 2169 O O . ILE B 1 93 ? 6.93 9.727 12.562 1 94.75 93 ILE B O 1
ATOM 2173 N N . LEU B 1 94 ? 7.52 9.336 10.461 1 93.5 94 LEU B N 1
ATOM 2174 C CA . LEU B 1 94 ? 7.344 10.719 10.016 1 93.5 94 LEU B CA 1
ATOM 2175 C C . LEU B 1 94 ? 6.281 10.812 8.93 1 93.5 94 LEU B C 1
ATOM 2177 O O . LEU B 1 94 ? 6.461 10.273 7.832 1 93.5 94 LEU B O 1
ATOM 2181 N N . VAL B 1 95 ? 5.16 11.469 9.266 1 95.38 95 VAL B N 1
ATOM 2182 C CA . VAL B 1 95 ? 4.082 11.688 8.305 1 95.38 95 VAL B CA 1
ATOM 2183 C C . VAL B 1 95 ? 4.086 13.141 7.848 1 95.38 95 VAL B C 1
ATOM 2185 O O . VAL B 1 95 ? 3.979 14.062 8.664 1 95.38 95 VAL B O 1
ATOM 2188 N N . LEU B 1 96 ? 4.148 13.375 6.547 1 93.62 96 LEU B N 1
ATOM 2189 C CA . LEU B 1 96 ? 4.238 14.727 5.996 1 93.62 96 LEU B CA 1
ATOM 2190 C C . LEU B 1 96 ? 3.006 15.055 5.16 1 93.62 96 LEU B C 1
ATOM 2192 O O . LEU B 1 96 ? 2.523 14.219 4.398 1 93.62 96 LEU B O 1
ATOM 2196 N N . SER B 1 97 ? 2.51 16.188 5.316 1 94.38 97 SER B N 1
ATOM 2197 C CA . SER B 1 97 ? 1.39 16.75 4.562 1 94.38 97 SER B CA 1
ATOM 2198 C C . SER B 1 97 ? 1.646 18.203 4.18 1 94.38 97 SER B C 1
ATOM 2200 O O . SER B 1 97 ? 2.32 18.938 4.91 1 94.38 97 SER B O 1
ATOM 2202 N N . ASP B 1 98 ? 1.086 18.625 3.094 1 91 98 ASP B N 1
ATOM 2203 C CA . ASP B 1 98 ? 1.3 20.016 2.699 1 91 98 ASP B CA 1
ATOM 2204 C C . ASP B 1 98 ? 0.14 20.891 3.152 1 91 98 ASP B C 1
ATOM 2206 O O . ASP B 1 98 ? 0.047 22.062 2.754 1 91 98 ASP B O 1
ATOM 2210 N N . ASN B 1 99 ? -0.755 20.422 3.904 1 92.44 99 ASN B N 1
ATOM 2211 C CA . ASN B 1 9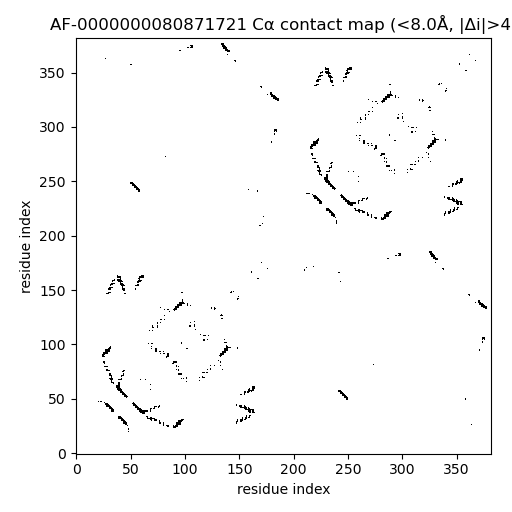9 ? -1.829 21.188 4.52 1 92.44 99 ASN B CA 1
ATOM 2212 C C . ASN B 1 99 ? -1.487 21.594 5.949 1 92.44 99 ASN B C 1
ATOM 2214 O O . ASN B 1 99 ? -1.623 20.781 6.871 1 92.44 99 ASN B O 1
ATOM 2218 N N . GLN B 1 100 ? -1.111 22.781 6.09 1 90.5 100 GLN B N 1
ATOM 2219 C CA . GLN B 1 100 ? -0.625 23.266 7.379 1 90.5 100 GLN B CA 1
ATOM 2220 C C . GLN B 1 100 ? -1.72 23.203 8.438 1 90.5 100 GLN B C 1
ATOM 2222 O O . GLN B 1 100 ? -1.462 22.828 9.578 1 90.5 100 GLN B O 1
ATOM 2227 N N . ALA B 1 101 ? -2.84 23.578 8.117 1 90.25 101 ALA B N 1
ATOM 2228 C CA . ALA B 1 101 ? -3.955 23.578 9.062 1 90.25 101 ALA B CA 1
ATOM 2229 C C . ALA B 1 101 ? -4.219 22.172 9.594 1 90.25 101 ALA B C 1
ATOM 2231 O O . ALA B 1 101 ? -4.414 21.984 10.797 1 90.25 101 ALA B O 1
ATOM 2232 N N . ALA B 1 102 ? -4.207 21.188 8.719 1 92.06 102 ALA B N 1
ATOM 2233 C CA . ALA B 1 102 ? -4.43 19.797 9.117 1 92.06 102 ALA B CA 1
ATOM 2234 C C . ALA B 1 102 ? -3.322 19.297 10.047 1 92.06 102 ALA B C 1
ATOM 2236 O O . ALA B 1 102 ? -3.588 18.609 11.031 1 92.06 102 ALA B O 1
ATOM 2237 N N . VAL B 1 103 ? -2.104 19.672 9.719 1 92.88 103 VAL B N 1
ATOM 2238 C CA . VAL B 1 103 ? -0.956 19.266 10.523 1 92.88 103 VAL B CA 1
ATOM 2239 C C . VAL B 1 103 ? -1.076 19.859 11.922 1 92.88 103 VAL B C 1
ATOM 2241 O O . VAL B 1 103 ? -0.892 19.156 12.922 1 92.88 103 VAL B O 1
ATOM 2244 N N . GLN B 1 104 ? -1.403 21.094 11.984 1 88.88 104 GLN B N 1
ATOM 2245 C CA . GLN B 1 104 ? -1.553 21.781 13.266 1 88.88 104 GLN B CA 1
ATOM 2246 C C . GLN B 1 104 ? -2.68 21.156 14.086 1 88.88 104 GLN B C 1
ATOM 2248 O O . GLN B 1 104 ? -2.582 21.062 15.312 1 88.88 104 GLN B O 1
ATOM 2253 N N . ARG B 1 105 ? -3.689 20.781 13.391 1 88.31 105 ARG B N 1
ATOM 2254 C CA . ARG B 1 105 ? -4.832 20.172 14.062 1 88.31 105 ARG B CA 1
ATOM 2255 C C . ARG B 1 105 ? -4.426 18.906 14.805 1 88.31 105 ARG B C 1
ATOM 2257 O O . ARG B 1 105 ? -4.973 18.594 15.867 1 88.31 105 ARG B O 1
ATOM 2264 N N . MET B 1 106 ? -3.469 18.203 14.328 1 88.19 106 MET B N 1
ATOM 2265 C CA . MET B 1 106 ? -3.035 16.938 14.906 1 88.19 106 MET B CA 1
ATOM 2266 C C . MET B 1 106 ? -2.367 17.156 16.266 1 88.19 106 MET B C 1
ATOM 2268 O O . MET B 1 106 ? -2.33 16.25 17.094 1 88.19 106 MET B O 1
ATOM 2272 N N . GLY B 1 107 ? -1.903 18.312 16.422 1 82.88 107 GLY B N 1
ATOM 2273 C CA . GLY B 1 107 ? -1.221 18.609 17.672 1 82.88 107 GLY B CA 1
ATOM 2274 C C . GLY B 1 107 ? -2.166 19.031 18.781 1 82.88 107 GLY B C 1
ATOM 2275 O O . GLY B 1 107 ? -1.753 19.156 19.938 1 82.88 107 GLY B O 1
ATOM 2276 N N . ARG B 1 108 ? -3.377 19.234 18.453 1 78.38 108 ARG B N 1
ATOM 2277 C CA . ARG B 1 108 ? -4.344 19.719 19.438 1 78.38 108 ARG B CA 1
ATOM 2278 C C . ARG B 1 108 ? -5.34 18.625 19.812 1 78.38 108 ARG B C 1
ATOM 2280 O O . ARG B 1 108 ? -6.168 18.234 19 1 78.38 108 ARG B O 1
ATOM 2287 N N . ARG B 1 109 ? -5.332 18.156 20.984 1 71.81 109 ARG B N 1
ATOM 2288 C CA . ARG B 1 109 ? -6.195 17.062 21.422 1 71.81 109 ARG B CA 1
ATOM 2289 C C . ARG B 1 109 ? -7.602 17.578 21.734 1 71.81 109 ARG B C 1
ATOM 2291 O O . ARG B 1 109 ? -8.555 16.797 21.75 1 71.81 109 ARG B O 1
ATOM 2298 N N . GLU B 1 110 ? -7.711 18.844 21.875 1 66.62 110 GLU B N 1
ATOM 2299 C CA . GLU B 1 110 ? -8.984 19.406 22.297 1 66.62 110 GLU B CA 1
ATOM 2300 C C . GLU B 1 110 ? -10.039 19.297 21.203 1 66.62 110 GLU B C 1
ATOM 2302 O O . GLU B 1 110 ? -9.703 19.125 20.031 1 66.62 110 GLU B O 1
ATOM 2307 N N . ALA B 1 111 ? -11.305 19.203 21.594 1 63.59 111 ALA B N 1
ATOM 2308 C CA . ALA B 1 111 ? -12.516 19.016 20.797 1 63.59 111 ALA B CA 1
ATOM 2309 C C . ALA B 1 111 ? -12.68 20.156 19.781 1 63.59 111 ALA B C 1
ATOM 2311 O O . ALA B 1 111 ? -12.688 21.328 20.172 1 63.59 111 ALA B O 1
ATOM 2312 N N . SER B 1 112 ? -12.516 19.938 18.609 1 69.31 112 SER B N 1
ATOM 2313 C CA . SER B 1 112 ? -12.82 20.844 17.5 1 69.31 112 SER B CA 1
ATOM 2314 C C . SER B 1 112 ? -13.117 20.062 16.219 1 69.31 112 SER B C 1
ATOM 2316 O O . SER B 1 112 ? -13.352 18.859 16.266 1 69.31 112 SER B O 1
ATOM 2318 N N . SER B 1 113 ? -13.305 20.828 15.109 1 68.94 113 SER B N 1
ATOM 2319 C CA . SER B 1 113 ? -13.531 20.219 13.797 1 68.94 113 SER B CA 1
ATOM 2320 C C . SER B 1 113 ? -12.602 19.047 13.562 1 68.94 113 SER B C 1
ATOM 2322 O O . SER B 1 113 ? -11.414 19.094 13.906 1 68.94 113 SER B O 1
ATOM 2324 N N . GLY B 1 114 ? -13.203 17.984 13.125 1 72.56 114 GLY B N 1
ATOM 2325 C CA . GLY B 1 114 ? -12.422 16.781 12.867 1 72.56 114 GLY B CA 1
ATOM 2326 C C . GLY B 1 114 ? -12.109 15.992 14.125 1 72.56 114 GLY B C 1
ATOM 2327 O O . GLY B 1 114 ? -11.148 15.227 14.148 1 72.56 114 GLY B O 1
ATOM 2328 N N . GLU B 1 115 ? -12.867 16.141 15.023 1 79.56 115 GLU B N 1
ATOM 2329 C CA . GLU B 1 115 ? -12.609 15.586 16.344 1 79.56 115 GLU B CA 1
ATOM 2330 C C . GLU B 1 115 ? -12.492 14.07 16.297 1 79.56 115 GLU B C 1
ATOM 2332 O O . GLU B 1 115 ? -11.602 13.484 16.922 1 79.56 115 GLU B O 1
ATOM 2337 N N . ALA B 1 116 ? -13.367 13.523 15.562 1 86.5 116 ALA B N 1
ATOM 2338 C CA . ALA B 1 116 ? -13.344 12.07 15.508 1 86.5 116 ALA B CA 1
ATOM 2339 C C . ALA B 1 116 ? -12.023 11.555 14.938 1 86.5 116 ALA B C 1
ATOM 2341 O O . ALA B 1 116 ? -11.43 10.625 15.492 1 86.5 116 ALA B O 1
ATOM 2342 N N . VAL B 1 117 ? -11.547 12.148 13.875 1 90.5 117 VAL B N 1
ATOM 2343 C CA . VAL B 1 117 ? -10.297 11.742 13.25 1 90.5 117 VAL B CA 1
ATOM 2344 C C . VAL B 1 117 ? -9.125 11.984 14.203 1 90.5 117 VAL B C 1
ATOM 2346 O O . VAL B 1 117 ? -8.258 11.133 14.359 1 90.5 117 VAL B O 1
ATOM 2349 N N . VAL B 1 118 ? -9.125 13.094 14.82 1 89.69 118 VAL B N 1
ATOM 2350 C CA . VAL B 1 118 ? -8.047 13.461 15.727 1 89.69 118 VAL B CA 1
ATOM 2351 C C . VAL B 1 118 ? -7.988 12.469 16.891 1 89.69 118 VAL B C 1
ATOM 2353 O O . VAL B 1 118 ? -6.902 12.047 17.297 1 89.69 118 VAL B O 1
ATOM 2356 N N . GLN B 1 119 ? -9.125 12.102 17.375 1 90.25 119 GLN B N 1
ATOM 2357 C CA . GLN B 1 119 ? -9.164 11.117 18.453 1 90.25 119 GLN B CA 1
ATOM 2358 C C . GLN B 1 119 ? -8.57 9.781 18 1 90.25 119 GLN B C 1
ATOM 2360 O O . GLN B 1 119 ? -7.82 9.148 18.75 1 90.25 119 GLN B O 1
ATOM 2365 N N . ARG B 1 120 ? -8.93 9.406 16.828 1 93 120 ARG B N 1
ATOM 2366 C CA . ARG B 1 120 ? -8.383 8.164 16.312 1 93 120 ARG B CA 1
ATOM 2367 C C . ARG B 1 120 ? -6.875 8.266 16.109 1 93 120 ARG B C 1
ATOM 2369 O O . ARG B 1 120 ? -6.141 7.305 16.359 1 93 120 ARG B O 1
ATOM 2376 N N . VAL B 1 121 ? -6.434 9.352 15.695 1 93.19 121 VAL B N 1
ATOM 2377 C CA . VAL B 1 121 ? -5.004 9.57 15.5 1 93.19 121 VAL B CA 1
ATOM 2378 C C . VAL B 1 121 ? -4.277 9.453 16.844 1 93.19 121 VAL B C 1
ATOM 2380 O O . VAL B 1 121 ? -3.246 8.781 16.938 1 93.19 121 VAL B O 1
ATOM 2383 N N . TRP B 1 122 ? -4.809 10.047 17.812 1 92 122 TRP B N 1
ATOM 2384 C CA . TRP B 1 122 ? -4.148 10 19.109 1 92 122 TRP B CA 1
ATOM 2385 C C . TRP B 1 122 ? -4.184 8.594 19.688 1 92 122 TRP B C 1
ATOM 2387 O O . TRP B 1 122 ? -3.26 8.188 20.391 1 92 122 TRP B O 1
ATOM 2397 N N . ALA B 1 123 ? -5.227 7.863 19.391 1 92.44 123 ALA B N 1
ATOM 2398 C CA . ALA B 1 123 ? -5.246 6.449 19.766 1 92.44 123 ALA B CA 1
ATOM 2399 C C . ALA B 1 123 ? -4.117 5.688 19.078 1 92.44 123 ALA B C 1
ATOM 2401 O O . ALA B 1 123 ? -3.477 4.828 19.688 1 92.44 123 ALA B O 1
ATOM 2402 N N . LEU B 1 124 ? -3.885 5.977 17.844 1 94 124 LEU B N 1
ATOM 2403 C CA . LEU B 1 124 ? -2.795 5.355 17.094 1 94 124 LEU B CA 1
ATOM 2404 C C . LEU B 1 124 ? -1.442 5.75 17.672 1 94 124 LEU B C 1
ATOM 2406 O O . LEU B 1 124 ? -0.54 4.918 17.781 1 94 124 LEU B O 1
ATOM 2410 N N . VAL B 1 125 ? -1.326 7 18.047 1 93.12 125 VAL B N 1
ATOM 2411 C CA . VAL B 1 125 ? -0.09 7.5 18.625 1 93.12 125 VAL B CA 1
ATOM 2412 C C . VAL B 1 125 ? 0.18 6.781 19.953 1 93.12 125 VAL B C 1
ATOM 2414 O O . VAL B 1 125 ? 1.309 6.363 20.219 1 93.12 125 VAL B O 1
ATOM 2417 N N . ALA B 1 126 ? -0.837 6.648 20.719 1 93.44 126 ALA B N 1
ATOM 2418 C CA . ALA B 1 126 ? -0.693 5.934 21.984 1 93.44 126 ALA B CA 1
ATOM 2419 C C . ALA B 1 126 ? -0.245 4.496 21.766 1 93.44 126 ALA B C 1
ATOM 2421 O O . ALA B 1 126 ? 0.607 3.979 22.484 1 93.44 126 ALA B O 1
ATOM 2422 N N . ARG B 1 127 ? -0.788 3.893 20.812 1 94.25 127 ARG B N 1
ATOM 2423 C CA . ARG B 1 127 ? -0.393 2.533 20.453 1 94.25 127 ARG B CA 1
ATOM 2424 C C . ARG B 1 127 ? 1.07 2.484 20.031 1 94.25 127 ARG B C 1
ATOM 2426 O O . ARG B 1 127 ? 1.802 1.566 20.406 1 94.25 127 ARG B O 1
ATOM 2433 N N . ALA B 1 128 ? 1.42 3.408 19.234 1 94.88 128 ALA B N 1
ATOM 2434 C CA . ALA B 1 128 ? 2.809 3.488 18.781 1 94.88 128 ALA B CA 1
ATOM 2435 C C . ALA B 1 128 ? 3.758 3.607 19.969 1 94.88 128 ALA B C 1
ATOM 2437 O O . ALA B 1 128 ? 4.773 2.91 20.031 1 94.88 128 ALA B O 1
ATOM 2438 N N . GLU B 1 129 ? 3.42 4.395 20.875 1 94.25 129 GLU B N 1
ATOM 2439 C CA . GLU B 1 129 ? 4.254 4.633 22.047 1 94.25 129 GLU B CA 1
ATOM 2440 C C . GLU B 1 129 ? 4.438 3.354 22.859 1 94.25 129 GLU B C 1
ATOM 2442 O O . GLU B 1 129 ? 5.516 3.109 23.406 1 94.25 129 GLU B O 1
ATOM 2447 N N . ARG B 1 130 ? 3.451 2.576 22.891 1 94.69 130 ARG B N 1
ATOM 2448 C CA . ARG B 1 130 ? 3.533 1.311 23.609 1 94.69 130 ARG B CA 1
ATOM 2449 C C . ARG B 1 130 ? 4.566 0.384 22.969 1 94.69 130 ARG B C 1
ATOM 2451 O O . ARG B 1 130 ? 5.121 -0.486 23.641 1 94.69 130 ARG B O 1
ATOM 2458 N N . HIS B 1 131 ? 4.785 0.624 21.719 1 93.88 131 HIS B N 1
ATOM 2459 C CA . HIS B 1 131 ? 5.773 -0.182 21.016 1 93.88 131 HIS B CA 1
ATOM 2460 C C . HIS B 1 131 ? 7.113 0.537 20.922 1 93.88 131 HIS B C 1
ATOM 2462 O O . HIS B 1 131 ? 8.016 0.099 20.203 1 93.88 131 HIS B O 1
ATOM 2468 N N . GLY B 1 132 ? 7.223 1.693 21.594 1 94.56 132 GLY B N 1
ATOM 2469 C CA . GLY B 1 132 ? 8.461 2.457 21.578 1 94.56 132 GLY B CA 1
ATOM 2470 C C . GLY B 1 132 ? 8.672 3.219 20.281 1 94.56 132 GLY B C 1
ATOM 2471 O O . GLY B 1 132 ? 9.805 3.502 19.906 1 94.56 132 GLY B O 1
ATOM 2472 N N . ILE B 1 133 ? 7.594 3.447 19.594 1 95.25 133 ILE B N 1
ATOM 2473 C CA . ILE B 1 133 ? 7.66 4.129 18.312 1 95.25 133 ILE B CA 1
ATOM 2474 C C . ILE B 1 133 ? 7.191 5.57 18.469 1 95.25 133 ILE B C 1
ATOM 2476 O O . ILE B 1 133 ? 6.133 5.828 19.047 1 95.25 133 ILE B O 1
ATOM 2480 N N . THR B 1 134 ? 7.988 6.547 17.953 1 94.62 134 THR B N 1
ATOM 2481 C CA . THR B 1 134 ? 7.617 7.957 17.969 1 94.62 134 THR B CA 1
ATOM 2482 C C . THR B 1 134 ? 6.945 8.352 16.656 1 94.62 134 THR B C 1
ATOM 2484 O O . THR B 1 134 ? 7.441 8.016 15.578 1 94.62 134 THR B O 1
ATOM 2487 N N . VAL B 1 135 ? 5.812 9.023 16.766 1 94.69 135 VAL B N 1
ATOM 2488 C CA . VAL B 1 135 ? 5.098 9.5 15.594 1 94.69 135 VAL B CA 1
ATOM 2489 C C . VAL B 1 135 ? 5.219 11.016 15.492 1 94.69 135 VAL B C 1
ATOM 2491 O O . VAL B 1 135 ? 4.934 11.734 16.453 1 94.69 135 VAL B O 1
ATOM 2494 N N . THR B 1 136 ? 5.672 11.5 14.398 1 93.12 136 THR B N 1
ATOM 2495 C CA . THR B 1 136 ? 5.75 12.93 14.109 1 93.12 136 THR B CA 1
ATOM 2496 C C . THR B 1 136 ? 4.938 13.273 12.867 1 93.12 136 THR B C 1
ATOM 2498 O O . THR B 1 136 ? 5.043 12.594 11.844 1 93.12 136 THR B O 1
ATOM 2501 N N . VAL B 1 137 ? 4.105 14.258 12.992 1 93.69 137 VAL B N 1
ATOM 2502 C CA . VAL B 1 137 ? 3.385 14.812 11.852 1 93.69 137 VAL B CA 1
ATOM 2503 C C . VAL B 1 137 ? 3.957 16.172 11.484 1 93.69 137 VAL B C 1
ATOM 2505 O O . VAL B 1 137 ? 4.051 17.062 12.336 1 93.69 137 VAL B O 1
ATOM 2508 N N . GLY B 1 138 ? 4.348 16.312 10.219 1 91.94 138 GLY B N 1
ATOM 2509 C CA . GLY B 1 138 ? 4.988 17.547 9.805 1 91.94 138 GLY B CA 1
ATOM 2510 C C . GLY B 1 138 ? 4.375 18.141 8.547 1 91.94 138 GLY B C 1
ATOM 2511 O O . GLY B 1 138 ? 3.715 17.453 7.781 1 91.94 138 GLY B O 1
ATOM 2512 N N . TRP B 1 139 ? 4.66 19.422 8.414 1 91.31 139 TRP B N 1
ATOM 2513 C CA . TRP B 1 139 ? 4.207 20.172 7.238 1 91.31 139 TRP B CA 1
ATOM 2514 C C . TRP B 1 139 ? 5.332 20.312 6.219 1 91.31 139 TRP B C 1
ATOM 2516 O O . TRP B 1 139 ? 6.477 20.594 6.582 1 91.31 139 TRP B O 1
ATOM 2526 N N . VAL B 1 140 ? 5.02 20.016 5.023 1 86.25 140 VAL B N 1
ATOM 2527 C CA . VAL B 1 140 ? 5.945 20.266 3.922 1 86.25 140 VAL B CA 1
ATOM 2528 C C . VAL B 1 140 ? 5.281 21.141 2.869 1 86.25 140 VAL B C 1
ATOM 2530 O O . VAL B 1 140 ? 4.086 21.016 2.605 1 86.25 140 VAL B O 1
ATOM 2533 N N . LYS B 1 141 ? 6.102 22.031 2.33 1 80.94 141 LYS B N 1
ATOM 2534 C CA . LYS B 1 141 ? 5.531 22.922 1.319 1 80.94 141 LYS B CA 1
ATOM 2535 C C . LYS B 1 141 ? 5.109 22.141 0.078 1 80.94 141 LYS B C 1
ATOM 2537 O O . LYS B 1 141 ? 5.844 21.266 -0.39 1 80.94 141 LYS B O 1
ATOM 2542 N N . GLY B 1 142 ? 3.912 22.391 -0.353 1 72 142 GLY B N 1
ATOM 2543 C CA . GLY B 1 142 ? 3.42 21.75 -1.562 1 72 142 GLY B CA 1
ATOM 2544 C C . GLY B 1 142 ? 4.113 22.234 -2.82 1 72 142 GLY B C 1
ATOM 2545 O O . GLY B 1 142 ? 4.727 23.297 -2.82 1 72 142 GLY B O 1
ATOM 2546 N N . HIS B 1 143 ? 4.117 21.375 -3.818 1 69.25 143 HIS B N 1
ATOM 2547 C CA . HIS B 1 143 ? 4.527 21.719 -5.176 1 69.25 143 HIS B CA 1
ATOM 2548 C C . HIS B 1 143 ? 5.984 22.172 -5.211 1 69.25 143 HIS B C 1
ATOM 2550 O O . HIS B 1 143 ? 6.34 23.062 -5.988 1 69.25 143 HIS B O 1
ATOM 2556 N N . CYS B 1 144 ? 6.754 21.828 -4.355 1 66.06 144 CYS B N 1
ATOM 2557 C CA . CYS B 1 144 ? 8.164 22.219 -4.352 1 66.06 144 CYS B CA 1
ATOM 2558 C C . CYS B 1 144 ? 9.047 21.062 -4.805 1 66.06 144 CYS B C 1
ATOM 2560 O O . CYS B 1 144 ? 10.195 20.953 -4.379 1 66.06 144 CYS B O 1
ATOM 2562 N N . GLY B 1 145 ? 8.484 20.25 -5.551 1 69.25 145 GLY B N 1
ATOM 2563 C CA . GLY B 1 145 ? 9.297 19.203 -6.168 1 69.25 145 GLY B CA 1
ATOM 2564 C C . GLY B 1 145 ? 9.547 18.031 -5.254 1 69.25 145 GLY B C 1
ATOM 2565 O O . GLY B 1 145 ? 10.5 17.281 -5.449 1 69.25 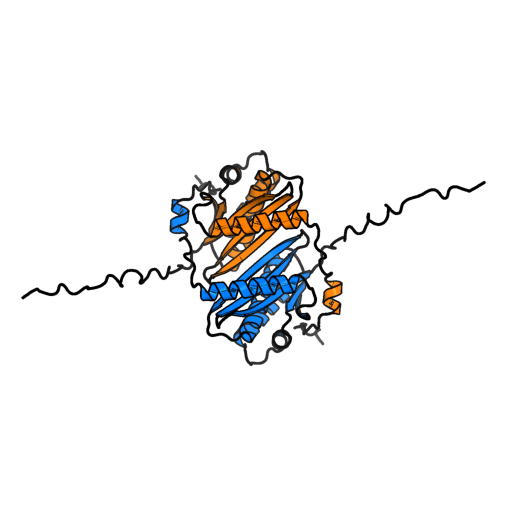145 GLY B O 1
ATOM 2566 N N . VAL B 1 146 ? 8.875 18.016 -4.242 1 78.44 146 VAL B N 1
ATOM 2567 C CA . VAL B 1 146 ? 8.992 16.828 -3.402 1 78.44 146 VAL B CA 1
ATOM 2568 C C . VAL B 1 146 ? 8.195 15.68 -4.016 1 78.44 146 VAL B C 1
ATOM 2570 O O . VAL B 1 146 ? 6.965 15.727 -4.051 1 78.44 146 VAL B O 1
ATOM 2573 N N . GLU B 1 147 ? 8.875 14.727 -4.457 1 84.38 147 GLU B N 1
ATOM 2574 C CA . GLU B 1 147 ? 8.281 13.602 -5.168 1 84.38 147 GLU B CA 1
ATOM 2575 C C . GLU B 1 147 ? 7.195 12.93 -4.332 1 84.38 147 GLU B C 1
ATOM 2577 O O . GLU B 1 147 ? 6.129 12.586 -4.848 1 84.38 147 GLU B O 1
ATOM 2582 N N . GLY B 1 148 ? 7.426 12.75 -3.066 1 91.06 148 GLY B N 1
ATOM 2583 C CA . GLY B 1 148 ? 6.453 12.109 -2.193 1 91.06 148 GLY B CA 1
ATOM 2584 C C . GLY B 1 148 ? 5.129 12.844 -2.143 1 91.06 148 GLY B C 1
ATOM 2585 O O . GLY B 1 148 ? 4.066 12.219 -2.139 1 91.06 148 GLY B O 1
ATOM 2586 N N . ASN B 1 149 ? 5.203 14.156 -2.125 1 90.31 149 ASN B N 1
ATOM 2587 C CA . ASN B 1 149 ? 3.98 14.953 -2.129 1 90.31 149 ASN B CA 1
ATOM 2588 C C . ASN B 1 149 ? 3.207 14.789 -3.434 1 90.31 149 ASN B C 1
ATOM 2590 O O . ASN B 1 149 ? 1.98 14.672 -3.422 1 90.31 149 ASN B O 1
ATOM 2594 N N . GLU B 1 150 ? 3.93 14.812 -4.477 1 91.81 150 GLU B N 1
ATOM 2595 C CA . GLU B 1 150 ? 3.299 14.641 -5.781 1 91.81 150 GLU B CA 1
ATOM 2596 C C . GLU B 1 150 ? 2.6 13.281 -5.883 1 91.81 150 GLU B C 1
ATOM 2598 O O . GLU B 1 150 ? 1.485 13.195 -6.398 1 91.81 150 GLU B O 1
ATOM 2603 N N . GLN B 1 151 ? 3.27 12.297 -5.41 1 94.56 151 GLN B N 1
ATOM 2604 C CA . GLN B 1 151 ? 2.682 10.961 -5.441 1 94.56 151 GLN B CA 1
ATOM 2605 C C . GLN B 1 151 ? 1.437 10.883 -4.562 1 94.56 151 GLN B C 1
ATOM 2607 O O . GLN B 1 151 ? 0.417 10.32 -4.969 1 94.56 151 GLN B O 1
ATOM 2612 N N . ALA B 1 152 ? 1.503 11.43 -3.369 1 96.69 152 ALA B N 1
ATOM 2613 C CA . ALA B 1 152 ? 0.337 11.445 -2.49 1 96.69 152 ALA B CA 1
ATOM 2614 C C . ALA B 1 152 ? -0.826 12.195 -3.137 1 96.69 152 ALA B C 1
ATOM 2616 O O . ALA B 1 152 ? -1.979 11.766 -3.037 1 96.69 152 ALA B O 1
ATOM 2617 N N . ASP B 1 153 ? -0.559 13.281 -3.789 1 96.12 153 ASP B N 1
ATOM 2618 C CA . ASP B 1 153 ? -1.571 14.055 -4.496 1 96.12 153 ASP B CA 1
ATOM 2619 C C . ASP B 1 153 ? -2.246 13.219 -5.582 1 96.12 153 ASP B C 1
ATOM 2621 O O . ASP B 1 153 ? -3.473 13.227 -5.703 1 96.12 153 ASP B O 1
ATOM 2625 N N . ARG B 1 154 ? -1.436 12.539 -6.312 1 96.38 154 ARG B N 1
ATOM 2626 C CA . ARG B 1 154 ? -1.973 11.672 -7.355 1 96.38 154 ARG B CA 1
ATOM 2627 C C . ARG B 1 154 ? -2.904 10.617 -6.766 1 96.38 154 ARG B C 1
ATOM 2629 O O . ARG B 1 154 ? -3.982 10.367 -7.305 1 96.38 154 ARG B O 1
ATOM 2636 N N . LEU B 1 155 ? -2.49 10.008 -5.707 1 97.88 155 LEU B N 1
ATOM 2637 C CA . LEU B 1 155 ? -3.281 8.961 -5.066 1 97.88 155 LEU B CA 1
ATOM 2638 C C . LEU B 1 155 ? -4.566 9.531 -4.48 1 97.88 155 LEU B C 1
ATOM 2640 O O . LEU B 1 155 ? -5.625 8.906 -4.551 1 97.88 155 LEU B O 1
ATOM 2644 N N . ALA B 1 156 ? -4.5 10.695 -3.908 1 98.06 156 ALA B N 1
ATOM 2645 C CA . ALA B 1 156 ? -5.684 11.359 -3.363 1 98.06 156 ALA B CA 1
ATOM 2646 C C . ALA B 1 156 ? -6.699 11.656 -4.465 1 98.06 156 ALA B C 1
ATOM 2648 O O . ALA B 1 156 ? -7.898 11.43 -4.289 1 98.06 156 ALA B O 1
ATOM 2649 N N . LYS B 1 157 ? -6.215 12.164 -5.574 1 97.44 157 LYS B N 1
ATOM 2650 C CA . LYS B 1 157 ? -7.09 12.453 -6.711 1 97.44 157 LYS B CA 1
ATOM 2651 C C . LYS B 1 157 ? -7.738 11.18 -7.238 1 97.44 157 LYS B C 1
ATOM 2653 O O . LYS B 1 157 ? -8.922 11.172 -7.57 1 97.44 157 LYS B O 1
ATOM 2658 N N . ALA B 1 158 ? -6.945 10.172 -7.297 1 96.75 158 ALA B N 1
ATOM 2659 C CA . ALA B 1 158 ? -7.496 8.883 -7.711 1 96.75 158 ALA B CA 1
ATOM 2660 C C . ALA B 1 158 ? -8.586 8.422 -6.75 1 96.75 158 ALA B C 1
ATOM 2662 O O . ALA B 1 158 ? -9.609 7.883 -7.176 1 96.75 158 ALA B O 1
ATOM 2663 N N . GLY B 1 159 ? -8.336 8.586 -5.465 1 96.75 159 GLY B N 1
ATOM 2664 C CA . GLY B 1 159 ? -9.367 8.289 -4.48 1 96.75 159 GLY B CA 1
ATOM 2665 C C . GLY B 1 159 ? -10.656 9.047 -4.719 1 96.75 159 GLY B C 1
ATOM 2666 O O . GLY B 1 159 ? -11.75 8.484 -4.617 1 96.75 159 GLY B O 1
ATOM 2667 N N . ALA B 1 160 ? -10.523 10.266 -5.035 1 96.44 160 ALA B N 1
ATOM 2668 C CA . ALA B 1 160 ? -11.703 11.086 -5.312 1 96.44 160 ALA B CA 1
ATOM 2669 C C . ALA B 1 160 ? -12.453 10.57 -6.539 1 96.44 160 ALA B C 1
ATOM 2671 O O . ALA B 1 160 ? -13.68 10.516 -6.547 1 96.44 160 ALA B O 1
ATOM 2672 N N . GLN B 1 161 ? -11.727 10.227 -7.559 1 95.06 161 GLN B N 1
ATOM 2673 C CA . GLN B 1 161 ? -12.328 9.695 -8.773 1 95.06 161 GLN B CA 1
ATOM 2674 C C . GLN B 1 161 ? -13.055 8.383 -8.5 1 95.06 161 GLN B C 1
ATOM 2676 O O . GLN B 1 161 ? -14.117 8.125 -9.062 1 95.06 161 GLN B O 1
ATOM 2681 N N . MET B 1 162 ? -12.438 7.598 -7.707 1 93.12 162 MET B N 1
ATOM 2682 C CA . MET B 1 162 ? -13.062 6.336 -7.316 1 93.12 162 MET B CA 1
ATOM 2683 C C . MET B 1 162 ? -14.391 6.586 -6.605 1 93.12 162 MET B C 1
ATOM 2685 O O . MET B 1 162 ? -15.344 5.828 -6.781 1 93.12 162 MET B O 1
ATOM 2689 N N . ALA B 1 163 ? -14.359 7.586 -5.766 1 91.81 163 ALA B N 1
ATOM 2690 C CA . ALA B 1 163 ? -15.578 7.945 -5.047 1 91.81 163 ALA B CA 1
ATOM 2691 C C . ALA B 1 163 ? -16.703 8.312 -6.02 1 91.81 163 ALA B C 1
ATOM 2693 O O . ALA B 1 163 ? -17.875 8.047 -5.754 1 91.81 163 ALA B O 1
ATOM 2694 N N . ARG B 1 164 ? -16.391 8.945 -7.105 1 87.81 164 ARG B N 1
ATOM 2695 C CA . ARG B 1 164 ? -17.344 9.344 -8.133 1 87.81 164 ARG B CA 1
ATOM 2696 C C . ARG B 1 164 ? -17.906 8.125 -8.852 1 87.81 164 ARG B C 1
ATOM 2698 O O . ARG B 1 164 ? -19.094 8.07 -9.172 1 87.81 164 ARG B O 1
ATOM 2705 N N . GLY B 1 165 ? -16.938 7.242 -9.375 1 78.12 165 GLY B N 1
ATOM 2706 C CA . GLY B 1 165 ? -17.328 6.09 -10.164 1 78.12 165 GLY B CA 1
ATOM 2707 C C . GLY B 1 165 ? -18.172 5.086 -9.391 1 78.12 165 GLY B C 1
ATOM 2708 O O . GLY B 1 165 ? -18.875 4.273 -9.984 1 78.12 165 GLY B O 1
ATOM 2709 N N . GLY B 1 166 ? -18.453 5.344 -8.172 1 65.19 166 GLY B N 1
ATOM 2710 C CA . GLY B 1 166 ? -19.172 4.363 -7.371 1 65.19 166 GLY B CA 1
ATOM 2711 C C . GLY B 1 166 ? -18.406 3.064 -7.195 1 65.19 166 GLY B C 1
ATOM 2712 O O . GLY B 1 166 ? -17.203 3 -7.488 1 65.19 166 GLY B O 1
ATOM 2713 N N . ARG B 1 167 ? -19.109 2.084 -6.586 1 56.94 167 ARG B N 1
ATOM 2714 C CA . ARG B 1 167 ? -18.516 0.776 -6.328 1 56.94 167 ARG B CA 1
ATOM 2715 C C . ARG B 1 167 ? -18.141 0.076 -7.629 1 56.94 167 ARG B C 1
ATOM 2717 O O . ARG B 1 167 ? -19 -0.133 -8.492 1 56.94 167 ARG B O 1
ATOM 2724 N N . HIS B 1 168 ? -17.031 0.423 -8.219 1 53.66 168 HIS B N 1
ATOM 2725 C CA . HIS B 1 168 ? -16.672 -0.372 -9.391 1 53.66 168 HIS B CA 1
ATOM 2726 C C . HIS B 1 168 ? -17.016 -1.844 -9.18 1 53.66 168 HIS B C 1
ATOM 2728 O O . HIS B 1 168 ? -17.062 -2.318 -8.047 1 53.66 168 HIS B O 1
ATOM 2734 N N . ALA B 1 169 ? -17.609 -2.51 -10.25 1 49.81 169 ALA B N 1
ATOM 2735 C CA . ALA B 1 169 ? -17.953 -3.93 -10.289 1 49.81 169 ALA B CA 1
ATOM 2736 C C . ALA B 1 169 ? -16.812 -4.781 -9.727 1 49.81 169 ALA B C 1
ATOM 2738 O O . ALA B 1 169 ? -15.672 -4.668 -10.18 1 49.81 169 ALA B O 1
ATOM 2739 N N . TYR B 1 170 ? -16.719 -4.789 -8.422 1 57.06 170 TYR B N 1
ATOM 2740 C CA . TYR B 1 170 ? -15.734 -5.727 -7.875 1 57.06 170 TYR B CA 1
ATOM 2741 C C . TYR B 1 170 ? -16.156 -7.168 -8.125 1 57.06 170 TYR B C 1
ATOM 2743 O O . TYR B 1 170 ? -17.344 -7.508 -7.988 1 57.06 170 TYR B O 1
ATOM 2751 N N . THR B 1 171 ? -15.367 -7.805 -8.945 1 61.94 171 THR B N 1
ATOM 2752 C CA . THR B 1 171 ? -15.609 -9.234 -9.133 1 61.94 171 THR B CA 1
ATOM 2753 C C . THR B 1 171 ? -15.742 -9.938 -7.785 1 61.94 171 THR B C 1
ATOM 2755 O O . THR B 1 171 ? -14.898 -9.766 -6.902 1 61.94 171 THR B O 1
ATOM 2758 N N . SER B 1 172 ? -16.906 -10.438 -7.535 1 67 172 SER B N 1
ATOM 2759 C CA . SER B 1 172 ? -17.109 -11.164 -6.289 1 67 172 SER B CA 1
ATOM 2760 C C . SER B 1 172 ? -16.031 -12.227 -6.082 1 67 172 SER B C 1
ATOM 2762 O O . SER B 1 172 ? -15.531 -12.805 -7.047 1 67 172 SER B O 1
ATOM 2764 N N . ILE B 1 173 ? -15.602 -12.25 -4.883 1 71.12 173 ILE B N 1
ATOM 2765 C CA . ILE B 1 173 ? -14.672 -13.32 -4.539 1 71.12 173 ILE B CA 1
ATOM 2766 C C . ILE B 1 173 ? -15.234 -14.664 -5 1 71.12 173 ILE B C 1
ATOM 2768 O O . ILE B 1 173 ? -14.492 -15.523 -5.477 1 71.12 173 ILE B O 1
ATOM 2772 N N . ALA B 1 174 ? -16.516 -14.812 -4.824 1 69.69 174 ALA B N 1
ATOM 2773 C CA . ALA B 1 174 ? -17.156 -16.047 -5.27 1 69.69 174 ALA B CA 1
ATOM 2774 C C . ALA B 1 174 ? -16.938 -16.266 -6.766 1 69.69 174 ALA B C 1
ATOM 2776 O O . ALA B 1 174 ? -16.641 -17.375 -7.203 1 69.69 174 ALA B O 1
ATOM 2777 N N . TYR B 1 175 ? -17.047 -15.336 -7.52 1 72.12 175 TYR B N 1
ATOM 2778 C CA . TYR B 1 175 ? -16.812 -15.383 -8.961 1 72.12 175 TYR B CA 1
ATOM 2779 C C . TYR B 1 175 ? -15.383 -15.773 -9.266 1 72.12 175 TYR B C 1
ATOM 2781 O O . TYR B 1 175 ? -15.133 -16.609 -10.133 1 72.12 175 TYR B O 1
ATOM 2789 N N . LEU B 1 176 ? -14.438 -15.195 -8.602 1 75.75 176 LEU B N 1
ATOM 2790 C CA . LEU B 1 176 ? -13.023 -15.477 -8.812 1 75.75 176 LEU B CA 1
ATOM 2791 C C . LEU B 1 176 ? -12.695 -16.922 -8.422 1 75.75 176 LEU B C 1
ATOM 2793 O O . LEU B 1 176 ? -11.938 -17.594 -9.117 1 75.75 176 LEU B O 1
ATOM 2797 N N . ARG B 1 177 ? -13.297 -17.312 -7.34 1 74.75 177 ARG B N 1
ATOM 2798 C CA . ARG B 1 177 ? -13.023 -18.672 -6.871 1 74.75 177 ARG B CA 1
ATOM 2799 C C . ARG B 1 177 ? -13.453 -19.703 -7.906 1 74.75 177 ARG B C 1
ATOM 2801 O O . ARG B 1 177 ? -12.82 -20.75 -8.047 1 74.75 177 ARG B O 1
ATOM 2808 N N . ARG B 1 178 ? -14.477 -19.422 -8.617 1 74 178 ARG B N 1
ATOM 2809 C CA . ARG B 1 178 ? -14.969 -20.344 -9.633 1 74 178 ARG B CA 1
ATOM 2810 C C . ARG B 1 178 ? -14.016 -20.406 -10.82 1 74 178 ARG B C 1
ATOM 2812 O O . ARG B 1 178 ? -13.984 -21.406 -11.547 1 74 178 ARG B O 1
ATOM 2819 N N . ARG B 1 179 ? -13.227 -19.406 -10.914 1 71.25 179 ARG B N 1
ATOM 2820 C CA . ARG B 1 179 ? -12.375 -19.297 -12.094 1 71.25 179 ARG B CA 1
ATOM 2821 C C . ARG B 1 179 ? -10.906 -19.531 -11.734 1 71.25 179 ARG B C 1
ATOM 2823 O O . ARG B 1 179 ? -10.031 -19.422 -12.594 1 71.25 179 ARG B O 1
ATOM 2830 N N . THR B 1 180 ? -10.695 -19.719 -10.5 1 75.44 180 THR B N 1
ATOM 2831 C CA . THR B 1 180 ? -9.336 -19.875 -10.016 1 75.44 180 THR B CA 1
ATOM 2832 C C . THR B 1 180 ? -9.008 -21.359 -9.805 1 75.44 180 THR B C 1
ATOM 2834 O O . THR B 1 180 ? -9.883 -22.141 -9.422 1 75.44 180 THR B O 1
ATOM 2837 N N . ARG B 1 181 ? -7.902 -21.781 -10.344 1 71.44 181 ARG B N 1
ATOM 2838 C CA . ARG B 1 181 ? -7.32 -23.062 -9.961 1 71.44 181 ARG B CA 1
ATOM 2839 C C . ARG B 1 181 ? -6.328 -22.906 -8.812 1 71.44 181 ARG B C 1
ATOM 2841 O O . ARG B 1 181 ? -5.367 -22.141 -8.922 1 71.44 181 ARG B O 1
ATOM 2848 N N . SER B 1 182 ? -6.812 -23.266 -7.621 1 66.12 182 SER B N 1
ATOM 2849 C CA . SER B 1 182 ? -5.988 -23.047 -6.438 1 66.12 182 SER B CA 1
ATOM 2850 C C . SER B 1 182 ? -4.984 -24.172 -6.242 1 66.12 182 SER B C 1
ATOM 2852 O O . SER B 1 182 ? -5.273 -25.328 -6.562 1 66.12 182 SER B O 1
ATOM 2854 N N . TRP B 1 183 ? -3.758 -23.922 -6.32 1 56.06 183 TRP B N 1
ATOM 2855 C CA . TRP B 1 183 ? -2.77 -24.875 -5.805 1 56.06 183 TRP B CA 1
ATOM 2856 C C . TRP B 1 183 ? -2.484 -24.609 -4.328 1 56.06 183 TRP B C 1
ATOM 2858 O O . TRP B 1 183 ? -2.068 -23.5 -3.959 1 56.06 183 TRP B O 1
ATOM 2868 N N . GLY B 1 184 ? -3.494 -24.703 -3.545 1 50.78 184 GLY B N 1
ATOM 2869 C CA . GLY B 1 184 ? -3.467 -24.438 -2.117 1 50.78 184 GLY B CA 1
ATOM 2870 C C . GLY B 1 184 ? -2.266 -25.047 -1.417 1 50.78 184 GLY B C 1
ATOM 2871 O O . GLY B 1 184 ? -1.838 -26.156 -1.759 1 50.78 184 GLY B O 1
ATOM 2872 N N . THR B 1 185 ? -1.187 -24.359 -1.053 1 48.59 185 THR B N 1
ATOM 2873 C CA . THR B 1 185 ? -0.545 -24.969 0.109 1 48.59 185 THR B CA 1
ATOM 2874 C C . THR B 1 185 ? -1.582 -25.344 1.159 1 48.59 185 THR B C 1
ATOM 2876 O O . THR B 1 185 ? -2.049 -24.5 1.92 1 48.59 185 THR B O 1
ATOM 2879 N N . ARG B 1 186 ? -2.695 -25.859 0.853 1 42.91 186 ARG B N 1
ATOM 2880 C CA . ARG B 1 186 ? -3.52 -26.391 1.94 1 42.91 186 ARG B CA 1
ATOM 2881 C C . ARG B 1 186 ? -2.678 -27.172 2.939 1 42.91 186 ARG B C 1
ATOM 2883 O O . ARG B 1 186 ? -1.901 -28.047 2.553 1 42.91 186 ARG B O 1
ATOM 2890 N N . THR B 1 187 ? -2.293 -26.5 4.016 1 38.66 187 THR B N 1
ATOM 2891 C CA . THR B 1 187 ? -1.9 -27.406 5.082 1 38.66 187 THR B CA 1
ATOM 2892 C C . THR B 1 187 ? -2.801 -28.641 5.102 1 38.66 187 THR B C 1
ATOM 2894 O O . THR B 1 187 ? -4.023 -28.516 4.988 1 38.66 187 THR B O 1
ATOM 2897 N N . ALA B 1 188 ? -2.316 -29.828 4.738 1 30.73 188 ALA B N 1
ATOM 2898 C CA . ALA B 1 188 ? -2.836 -31.188 4.855 1 30.73 188 ALA B CA 1
ATOM 2899 C C . ALA B 1 188 ? -3.762 -31.312 6.059 1 30.73 188 ALA B C 1
ATOM 2901 O O . ALA B 1 188 ? -3.438 -30.844 7.152 1 30.73 188 ALA B O 1
ATOM 2902 N N . GLU B 1 189 ? -5.078 -31.453 5.93 1 29.16 189 GLU B N 1
ATOM 2903 C CA . GLU B 1 189 ? -5.836 -32.062 7.008 1 29.16 189 GLU B CA 1
ATOM 2904 C C . GLU B 1 189 ? -4.988 -33.094 7.766 1 29.16 189 GLU B C 1
ATOM 2906 O O . GLU B 1 189 ? -4.219 -33.844 7.156 1 29.16 189 GLU B O 1
ATOM 2911 N N . PRO B 1 190 ? -4.648 -32.844 9.039 1 29.8 190 PRO B N 1
ATOM 2912 C CA . PRO B 1 190 ? -4.168 -34.094 9.625 1 29.8 190 PRO B CA 1
ATOM 2913 C C . PRO B 1 190 ? -4.93 -35.312 9.117 1 29.8 190 PRO B C 1
ATOM 2915 O O . PRO B 1 190 ? -6.16 -35.312 9.039 1 29.8 190 PRO B O 1
ATOM 2918 N N . ALA B 1 191 ? -4.246 -36.25 8.438 1 25.64 191 ALA B N 1
ATOM 2919 C CA . ALA B 1 191 ? -4.844 -37.594 8.414 1 25.64 191 ALA B CA 1
ATOM 2920 C C . ALA B 1 191 ? -5.164 -38.062 9.82 1 25.64 191 ALA B C 1
ATOM 2922 O O . ALA B 1 191 ? -4.402 -37.812 10.758 1 25.64 191 ALA B O 1
#

pLDDT: mean 78.78, std 23.42, range [23.88, 98.38]

Solvent-accessible surface area (backbone atoms only — not comparable to full-atom values): 20123 Å² total; per-residue (Å²): 135,80,76,75,79,74,80,79,72,84,70,69,73,77,62,70,74,64,72,71,75,65,79,64,55,52,38,54,28,18,20,20,41,22,65,55,96,58,13,17,4,13,6,22,22,35,58,51,90,78,58,34,33,40,39,32,25,29,42,65,32,58,90,56,55,48,68,57,24,32,45,50,9,45,42,51,32,50,55,52,33,49,54,48,20,64,75,68,70,30,42,29,29,40,38,35,26,56,48,56,68,50,34,52,48,64,49,48,86,66,88,48,92,61,37,68,58,47,52,52,38,50,52,51,48,52,55,31,47,76,72,63,25,47,58,34,37,21,24,35,75,64,91,68,77,48,62,51,51,53,50,1,43,52,27,1,44,49,6,8,51,45,31,64,68,41,83,62,88,66,77,47,66,70,59,48,56,74,57,32,57,66,39,47,53,61,77,72,72,82,127,133,81,76,73,79,74,81,78,71,86,71,66,80,79,59,73,75,67,69,70,74,61,81,62,56,52,36,53,29,17,19,20,42,21,64,53,97,59,12,17,5,12,6,23,22,34,60,51,92,79,59,35,34,38,38,32,26,31,43,66,31,58,91,56,56,50,70,56,24,32,43,49,9,46,41,52,32,50,54,52,33,49,54,47,20,64,75,68,69,32,42,30,29,39,38,35,28,56,48,55,69,49,34,51,48,64,49,48,86,66,89,49,92,62,38,69,58,47,52,51,39,52,52,51,47,53,53,32,46,76,70,60,26,48,57,34,36,22,24,35,75,64,93,69,78,49,63,51,52,53,50,2,43,53,27,2,46,50,5,6,50,45,31,65,68,43,83,63,88,65,77,46,66,70,61,49,56,75,58,32,58,64,41,47,53,60,78,71,70,82,126

Radius of gyration: 23.98 Å; Cα contacts (8 Å, |Δi|>4): 784; chains: 2; bounding box: 119×66×61 Å

InterPro domains:
  IPR002156 Ribonuclease H domain [PF00075] (26-160)
  IPR002156 Ribonuclease H domain [PS50879] (23-161)
  IPR012337 Ribonuclease H-like superfamily [SSF53098] (27-162)
  IPR036397 Ribonuclease H superfamily [G3DSA:3.30.420.10] (18-159)
  IPR053151 Ribonuclease H-like [PTHR47723] (31-164)

Foldseek 3Di:
DPPPPDCPDPVPPVPPPPVPLPQALEWEKEKAKDADPQWIWIKMWGAGSVGDIDMAIAGDARPDDRLLRRLVRQLVRLVVRLVVCVVVVRAEYEYEYQDPVSLVVLVDQDDDPNNVSSVSSVVSQVVSVVVNHHYHYYHDHPPPPDPRNVVRVVSNVVNRVDNVVPPPPDCDPVNVVVVDDDPDPPPDDPD/DPPPPPCPDPVPPVPDPPVPLPQALEWEKEKAKDADPQWIWIKMWGAHSVGDIDMAIAGDARPDDRLLRRLVRQLVRLVVRLVVCVVVVRAEYEYEYQDPVSLVVLVDQDDDPNNVSSVSSVVSQVVSVVVNHHYHYYHDHPPPPDPRNVVRVVSNVVNRVDNVVPPPPDCDPVNVVVVDDDPDPPPDDPD

Sequence (382 aa):
MARGLGKEGGESGIEDLRVRQEKTDEVLVFTDGSMIGGWVGAGWWRRDNGGVEYGARIPLGKEMEVYDSELVGIEAGIRNGLLMAVQEGRKQILVLSDNQAAVQRMGRREASSGEAVVQRVWALVARAERHGITVTVGWVKGHCGVEGNEQADRLAKAGAQMARGGRHAYTSIAYLRRRTRSWGTRTAEPAMARGLGKEGGESGIEDLRVRQEKTDEVLVFTDGSMIGGWVGAGWWRRDNGGVEYGARIPLGKEMEVYDSELVGIEAGIRNGLLMAVQEGRKQILVLSDNQAAVQRMGRREASSGEAVVQRVWALVARAERHGITVTVGWVKGHCGVEGNEQADRLAKAGAQMARGGRHAYTSIAYLRRRTRSWGTRTAEPA

Secondary structure (DSSP, 8-state):
---------S-GGGSS--------SEEEEEEEEEEETTEEEEEEEEE-TTS-EEEEEEEEESS--HHHHHHHHHHHHHHHHHHHHHHHT--EEEEEES-HHHHHHHT--SS-TTHHHHHHHHHHHHHHHHTT-EEEEEE--TTSS-HHHHHHHHHHHHHHHHHHH-S-----HHHHHHH-EEEE-------/-----------GGGSS--------SEEEEEEEEEEETTEEEEEEEEE-TTS-EEEEEEEEESS--HHHHHHHHHHHHHHHHHHHHHHHT--EEEEEES-HHHHHHHT--SS-TTHHHHHHHHHHHHHHHHTT-EEEEEE--TTSS-HHHHHHHHHHHHHHHHHHH-S-----HHHHHHH-EEE--------

Nearest PDB structures (foldseek):
  4e19-assembly2_B  TM=7.258E-01  e=2.011E-08  Halobacterium salinarum NRC-1
  3aly-assembly1_A  TM=7.249E-01  e=6.656E-08  Sulfurisphaera tokodaii str. 7
  2ehg-assembly1_A  TM=7.192E-01  e=4.693E-07  Sulfurisphaera tokodaii str. 7
  3u3g-assembly3_C  TM=7.127E-01  e=5.669E-07  uncultured organism
  4h8k-assembly1_B  TM=7.050E-01  e=1.286E-06  uncultured organism

Organism: NCBI:txid59557